Protein AF-0000000069986793 (afdb_homodimer)

Foldseek 3Di:
DDPPPPPPPPPPPPPPPPPPPPFDDDDDPLPDQLPDALVRLCCLQQPDDPPFDWLQDDDPQADPVLVVVVVVVVVCVVPVVKDKGTDGFDCCVRQPQWDDPGPDDDPPDPDSDGDPQPPDPDPQAAWRKIKIARQVQLKIKMKTAGHVNQDDPVQFGDPVSVQVVVVVNCQVSVCSNRAFHAWDDKDKDFDATHGHRAIKMKIKGFPDDDSQKTKMKIWIAHPVRPGTGMIMITITGHDDIHRPPPPD/DPPPPPPPPPPPPPPPPPPPPPFDDDDDPLPDQLPDALVRLCCLQQPDDPPFDWLQDDDPLADPVLVVVVVVVVVCVVPVVKDKGTDGFDCCVRQPQWDDPGPDDDPPDPDSDGDPQPPDPDPQAAWRKIKMARQVQLKIKMKTAGHVNQDDPVQFGDPVSVQVVVVVNCQVSVCSNRAFHAWDDKDKDFDATHGHRAIKMKIKGFPDDDSQKTKMKIWIAHPVRPGTGMIMITMTGHDDIHRPPPPD

Sequence (496 aa):
MLRRGFQMAVIHGHHGTLPGATHLLPRFNPASAFGSSTESLVSRFCQEMTKTKNYALPNASWGPDMLSLYHEFLEKTKTDGWVRVPSFRSNRDHIQGFKLPLELSANSDKSDWRLFTRCIEREGQGYEYVIFFQPSEKKSVCLFQPGPCLEGVPGFAHGGSLAALIDETFSKTAYLSGEGLLTLNFNIRFKNLIPLGSLAVLNVNVEKIEDQKMYLSCVTQSRDQQTVYAKASGTFLQMQLEEESSQQMLRRGFQMAVIHGHHGTLPGATHLLPRFNPASAFGSSTESLVSRFCQEMTKTKNYALPNASWGPDMLSLYHEFLEKTKTDGWVRVPSFRSNRDHIQGFKLPLELSANSDKSDWRLFTRCIEREGQGYEYVIFFQPSEKKSVCLFQPGPCLEGVPGFAHGGSLAALIDETFSKTAYLSGEGLLTLNFNIRFKNLIPLGSLAVLNVNVEKIEDQKMYLSCVTQSRDQQTVYAKASGTFLQMQLEEESSQQ

Nearest PDB structures (foldseek):
  4ae7-assembly1_A-2  TM=9.619E-01  e=6.981E-29  Homo sapiens
  4ae8-assembly1_A  TM=9.786E-01  e=4.372E-20  Homo sapiens
  4ae8-assembly2_D  TM=9.781E-01  e=1.858E-19  Homo sapiens
  4gah-assembly1_A  TM=9.676E-01  e=2.086E-19  Homo sapiens
  4ae8-assembly1_B  TM=9.595E-01  e=4.690E-19  Homo sapiens

Solvent-accessible surface area (backbone atoms only — not comparable to full-atom values): 27545 Å² total; per-residue (Å²): 137,84,80,78,79,79,79,78,78,79,75,78,74,77,72,76,72,72,77,76,75,76,68,67,69,78,81,82,71,80,79,68,69,80,76,67,50,40,67,57,40,45,56,62,60,52,48,85,61,89,89,55,71,62,61,44,54,92,59,92,61,59,45,71,69,50,49,51,52,50,52,54,51,54,51,30,39,76,74,67,62,30,38,73,46,71,34,53,52,30,56,60,74,66,39,66,70,44,34,68,83,52,91,65,76,45,85,74,59,99,60,82,56,15,18,43,76,48,47,60,76,58,82,54,35,26,71,42,47,38,40,35,37,32,70,92,73,36,31,34,41,32,46,36,33,40,13,42,27,28,20,36,57,82,46,19,43,20,68,28,56,54,52,22,49,50,49,53,52,48,44,54,49,34,30,37,57,51,30,19,73,41,71,40,34,41,37,38,37,50,57,35,82,48,52,50,65,38,58,38,34,37,42,34,38,60,76,46,75,56,94,57,29,37,35,36,38,33,45,29,21,34,84,84,62,80,43,59,31,30,41,34,37,35,34,22,37,47,54,69,72,33,73,55,74,75,80,125,138,82,80,78,79,79,77,78,77,76,77,78,75,76,74,76,74,73,76,76,76,75,66,67,67,79,79,83,68,82,79,68,68,82,79,67,50,38,67,57,38,45,56,62,58,53,48,86,59,89,88,54,72,61,60,45,54,91,58,91,62,60,44,70,70,48,50,51,54,48,52,54,50,54,51,31,40,76,75,67,63,30,38,75,46,73,35,53,53,30,54,60,72,66,40,65,68,45,35,68,83,51,93,67,76,44,83,74,58,98,62,81,56,16,19,43,76,49,46,60,76,59,82,55,34,24,71,42,50,37,39,35,37,30,69,93,73,36,31,33,42,32,44,35,33,39,13,43,28,27,20,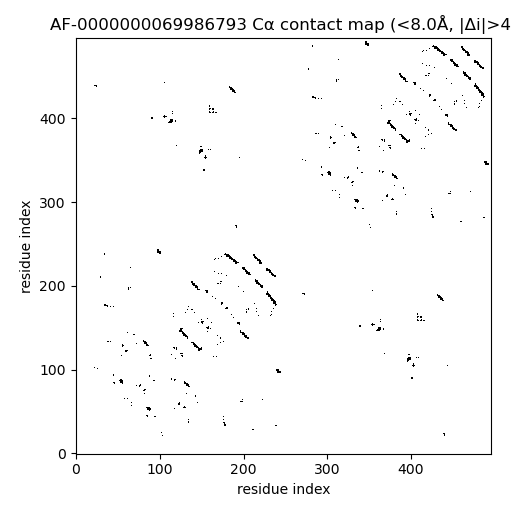35,56,81,47,19,41,19,68,28,55,53,51,22,49,51,47,52,51,48,42,55,49,34,31,38,57,52,29,19,72,41,71,40,35,40,38,39,37,50,59,35,84,47,53,51,65,40,58,38,34,36,41,33,38,59,76,45,75,56,95,56,30,36,34,35,38,34,45,28,20,35,84,86,62,81,44,60,31,32,41,35,37,36,33,23,35,48,54,71,72,33,72,54,76,75,81,124

Organism: Capra hircus (NCBI:txid9925)

Radius of gyration: 25.4 Å; Cα contacts (8 Å, |Δi|>4): 996; chains: 2; bounding box: 124×68×62 Å

Secondary structure (DSSP, 8-state):
-----------------------------TT------HHHHHHHHT---TTS--TTS--TT--HHHHHHHHHHHHHHHHS--EEEP--S-GGGTTTTEE-S-S------S----BGGG---STTTSEEEEEEEETTTTEEEEEEEE-GGGBSSTTBB-HHHHHHHHHHHHHHHHHHHH-EEEEEEEEEEE-SPPBTTS-EEEEEEEEEEETTEEEEEEEEEETTS--EEEEEEEEEEE-PPEE-----/-----------------------------TT------HHHHHHHHT---TTS--TTS--TT--HHHHHHHHHHHHHHHHS--EEEP--S-GGGTTTTEE-S-S------S----BGGG---STTTSEEEEEEEETTTTEEEEEEEE-GGGBSSTTBB-HHHHHHHHHHHHHHHHHHHH-EEEEEEEEEEE-SPPBTTS-EEEEEEEEEEETTEEEEEEEEEETTS--EEEEEEEEEEE-PPEE-----

InterPro domains:
  IPR006683 Thioesterase domain [PF03061] (155-225)
  IPR029069 HotDog domain superfamily [SSF54637] (40-237)

Structure (mmCIF, N/CA/C/O backbone):
data_AF-0000000069986793-model_v1
#
loop_
_entity.id
_entity.type
_entity.pdbx_description
1 polymer 'Thioesterase superfamily member 5'
#
loop_
_atom_site.group_PDB
_atom_site.id
_atom_site.type_symbol
_atom_site.label_atom_id
_atom_site.label_alt_id
_atom_site.label_comp_id
_atom_site.label_asym_id
_atom_site.label_entity_id
_atom_site.label_seq_id
_atom_site.pdbx_PDB_ins_code
_atom_site.Cartn_x
_atom_site.Cartn_y
_atom_site.Cartn_z
_atom_site.occupancy
_atom_site.B_iso_or_equiv
_atom_site.auth_seq_id
_atom_site.auth_comp_id
_atom_site.auth_asym_id
_atom_site.auth_atom_id
_atom_site.pdbx_PDB_model_num
ATOM 1 N N . MET A 1 1 ? 63.219 -15.141 -37.219 1 24.5 1 MET A N 1
ATOM 2 C CA . MET A 1 1 ? 62.25 -15.867 -36.406 1 24.5 1 MET A CA 1
ATOM 3 C C . MET A 1 1 ? 61.938 -15.109 -35.125 1 24.5 1 MET A C 1
ATOM 5 O O . MET A 1 1 ? 62.375 -15.508 -34.031 1 24.5 1 MET A O 1
ATOM 9 N N . LEU A 1 2 ? 61.938 -13.742 -35.125 1 25.98 2 LEU A N 1
ATOM 10 C CA . LEU A 1 2 ? 61.938 -12.766 -34.031 1 25.98 2 LEU A CA 1
ATOM 11 C C . LEU A 1 2 ? 60.625 -12.797 -33.281 1 25.98 2 LEU A C 1
ATOM 13 O O . LEU A 1 2 ? 59.562 -12.648 -33.875 1 25.98 2 LEU A O 1
ATOM 17 N N . ARG A 1 3 ? 60.594 -13.477 -32.125 1 26.55 3 ARG A N 1
ATOM 18 C CA . ARG A 1 3 ? 59.594 -13.82 -31.109 1 26.55 3 ARG A CA 1
ATOM 19 C C . ARG A 1 3 ? 59.031 -12.562 -30.438 1 26.55 3 ARG A C 1
ATOM 21 O O . ARG A 1 3 ? 59.75 -11.875 -29.719 1 26.55 3 ARG A O 1
ATOM 28 N N . ARG A 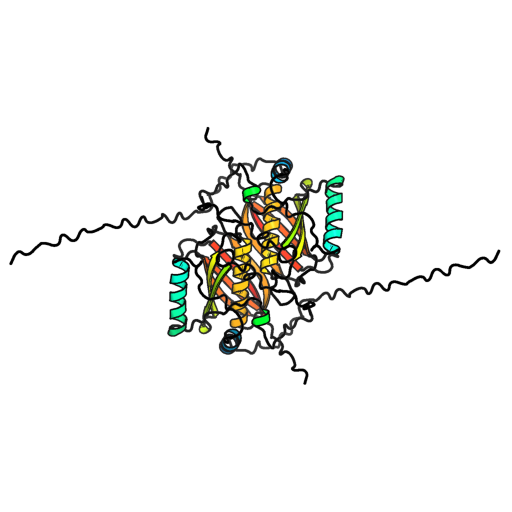1 4 ? 58.281 -11.648 -31.141 1 26.56 4 ARG A N 1
ATOM 29 C CA . ARG A 1 4 ? 57.719 -10.422 -30.578 1 26.56 4 ARG A CA 1
ATOM 30 C C . ARG A 1 4 ? 56.875 -10.727 -29.344 1 26.56 4 ARG A C 1
ATOM 32 O O . ARG A 1 4 ? 56 -11.602 -29.375 1 26.56 4 ARG A O 1
ATOM 39 N N . GLY A 1 5 ? 57.375 -10.602 -28.125 1 25.7 5 GLY A N 1
ATOM 40 C CA . GLY A 1 5 ? 56.906 -10.742 -26.766 1 25.7 5 GLY A CA 1
ATOM 41 C C . GLY A 1 5 ? 55.688 -9.883 -26.469 1 25.7 5 GLY A C 1
ATOM 42 O O . GLY A 1 5 ? 55.75 -8.656 -26.609 1 25.7 5 GLY A O 1
ATOM 43 N N . PHE A 1 6 ? 54.469 -10.266 -26.891 1 27.17 6 PHE A N 1
ATOM 44 C CA . PHE A 1 6 ? 53.219 -9.562 -26.656 1 27.17 6 PHE A CA 1
ATOM 45 C C . PHE A 1 6 ? 52.969 -9.352 -25.156 1 27.17 6 PHE A C 1
ATOM 47 O O . PHE A 1 6 ? 52.969 -10.305 -24.391 1 27.17 6 PHE A O 1
ATOM 54 N N . GLN A 1 7 ? 53.469 -8.227 -24.578 1 25.64 7 GLN A N 1
ATOM 55 C CA . GLN A 1 7 ? 53.281 -7.801 -23.203 1 25.64 7 GLN A CA 1
ATOM 56 C C . GLN A 1 7 ? 51.812 -7.625 -22.875 1 25.64 7 GLN A C 1
ATOM 58 O O . GLN A 1 7 ? 51.094 -6.918 -23.594 1 25.64 7 GLN A O 1
ATOM 63 N N . MET A 1 8 ? 51.188 -8.672 -22.312 1 24.55 8 MET A N 1
ATOM 64 C CA . MET A 1 8 ? 49.812 -8.727 -21.812 1 24.55 8 MET A CA 1
ATOM 65 C C . MET A 1 8 ? 49.562 -7.684 -20.734 1 24.55 8 MET A C 1
ATOM 67 O O . MET A 1 8 ? 50.281 -7.672 -19.719 1 24.55 8 MET A O 1
ATOM 71 N N . ALA A 1 9 ? 49.281 -6.395 -21.031 1 24.47 9 ALA A N 1
ATOM 72 C CA . ALA A 1 9 ? 48.906 -5.379 -20.047 1 24.47 9 ALA A CA 1
ATOM 73 C C . ALA A 1 9 ? 47.75 -5.852 -19.203 1 24.47 9 ALA A C 1
ATOM 75 O O . ALA A 1 9 ? 46.688 -6.246 -19.719 1 24.47 9 ALA A O 1
ATOM 76 N N . VAL A 1 10 ? 48 -6.348 -18 1 26.44 10 VAL A N 1
ATOM 77 C CA . VAL A 1 10 ? 47.094 -6.727 -16.922 1 26.44 10 VAL A CA 1
ATOM 78 C C . VAL A 1 10 ? 46.25 -5.523 -16.516 1 26.44 10 VAL A C 1
ATOM 80 O O . VAL A 1 10 ? 46.781 -4.512 -16.047 1 26.44 10 VAL A O 1
ATOM 83 N N . ILE A 1 11 ? 45.281 -5.086 -17.344 1 26.23 11 ILE A N 1
ATOM 84 C CA . ILE A 1 11 ? 44.375 -4.027 -16.906 1 26.23 11 ILE A CA 1
ATOM 85 C C . ILE A 1 11 ? 43.719 -4.441 -15.586 1 26.23 11 ILE A C 1
ATOM 87 O O . ILE A 1 11 ? 43.062 -5.473 -15.523 1 26.23 11 ILE A O 1
ATOM 91 N N . HIS A 1 12 ? 44.312 -4.148 -14.43 1 26.84 12 HIS A N 1
ATOM 92 C CA . HIS A 1 12 ? 43.719 -4.258 -13.102 1 26.84 12 HIS A CA 1
ATOM 93 C C . HIS A 1 12 ? 42.406 -3.475 -13.023 1 26.84 12 HIS A C 1
ATOM 95 O O . HIS A 1 12 ? 42.406 -2.25 -13.172 1 26.84 12 HIS A O 1
ATOM 101 N N . GLY A 1 13 ? 41.344 -3.906 -13.672 1 25.22 13 GLY A N 1
ATOM 102 C CA . GLY A 1 13 ? 40.062 -3.26 -13.445 1 25.22 13 GLY A CA 1
ATOM 103 C C . GLY A 1 13 ? 39.688 -3.189 -11.977 1 25.22 13 GLY A C 1
ATOM 104 O O . GLY A 1 13 ? 39.625 -4.215 -11.289 1 25.22 13 GLY A O 1
ATOM 105 N N . HIS A 1 14 ? 40.094 -2.119 -11.25 1 27.78 14 HIS A N 1
ATOM 106 C CA . HIS A 1 14 ? 39.625 -1.83 -9.898 1 27.78 14 HIS A CA 1
ATOM 107 C C . HIS A 1 14 ? 38.125 -1.848 -9.82 1 27.78 14 HIS A C 1
ATOM 109 O O . HIS A 1 14 ? 37.438 -1.103 -10.539 1 27.78 14 HIS A O 1
ATOM 115 N N . HIS A 1 15 ? 37.5 -2.99 -9.781 1 28.89 15 HIS A N 1
ATOM 116 C CA . HIS A 1 15 ? 36.094 -3.043 -9.391 1 28.89 15 HIS A CA 1
ATOM 117 C C . HIS A 1 15 ? 35.844 -2.318 -8.07 1 28.89 15 HIS A C 1
ATOM 119 O O . HIS A 1 15 ? 36.406 -2.689 -7.043 1 28.89 15 HIS A O 1
ATOM 125 N N . GLY A 1 16 ? 35.781 -0.993 -8.062 1 29.11 16 GLY A N 1
ATOM 126 C CA . GLY A 1 16 ? 35.344 -0.32 -6.863 1 29.11 16 GLY A CA 1
ATOM 127 C C . GLY A 1 16 ? 34.062 -0.936 -6.281 1 29.11 16 GLY A C 1
ATOM 128 O O . GLY A 1 16 ? 33.094 -1.128 -6.992 1 29.11 16 GLY A O 1
ATOM 129 N N . THR A 1 17 ? 34.219 -1.836 -5.383 1 32.16 17 THR A N 1
ATOM 130 C CA . THR A 1 17 ? 33.156 -2.342 -4.523 1 32.16 17 THR A CA 1
ATOM 131 C C . THR A 1 17 ? 32.312 -1.191 -3.955 1 32.16 17 THR A C 1
ATOM 133 O O . THR A 1 17 ? 32.875 -0.257 -3.367 1 32.16 17 THR A O 1
ATOM 136 N N . LEU A 1 18 ? 31.328 -0.777 -4.609 1 32.31 18 LEU A N 1
ATOM 137 C CA . LEU A 1 18 ? 30.422 0.136 -3.924 1 32.31 18 LEU A CA 1
ATOM 138 C C . LEU A 1 18 ? 30.125 -0.359 -2.514 1 32.31 18 LEU A C 1
ATOM 140 O O . LEU A 1 18 ? 29.766 -1.524 -2.324 1 32.31 18 LEU A O 1
ATOM 144 N N . PRO A 1 19 ? 30.734 0.212 -1.509 1 34.38 19 PRO A N 1
ATOM 145 C CA . PRO A 1 19 ? 30.391 -0.166 -0.137 1 34.38 19 PRO A CA 1
ATOM 146 C C . PRO A 1 19 ? 28.875 -0.258 0.086 1 34.38 19 PRO A C 1
ATOM 148 O O . PRO A 1 19 ? 28.141 0.626 -0.342 1 34.38 19 PRO A O 1
ATOM 151 N N . GLY A 1 20 ? 28.375 -1.395 -0.086 1 35.81 20 GLY A N 1
ATOM 152 C CA . GLY A 1 20 ? 27.016 -1.624 0.347 1 35.81 20 GLY A CA 1
ATOM 153 C C . GLY A 1 20 ? 26.719 -1.048 1.72 1 35.81 20 GLY A C 1
ATOM 154 O O . GLY A 1 20 ? 27.109 -1.627 2.738 1 35.81 20 GLY A O 1
ATOM 155 N N . ALA A 1 21 ? 26.75 0.218 1.885 1 34.72 21 ALA A N 1
ATOM 156 C CA . ALA A 1 21 ? 26.422 0.804 3.182 1 34.72 21 ALA A CA 1
ATOM 157 C C . 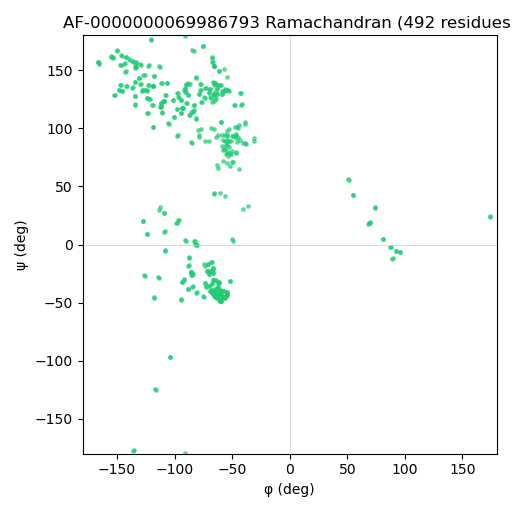ALA A 1 21 ? 25.109 0.233 3.723 1 34.72 21 ALA A C 1
ATOM 159 O O . ALA A 1 21 ? 24.047 0.42 3.125 1 34.72 21 ALA A O 1
ATOM 160 N N . THR A 1 22 ? 25.25 -0.786 4.516 1 41.03 22 THR A N 1
ATOM 161 C CA . THR A 1 22 ? 24.141 -1.249 5.344 1 41.03 22 THR A CA 1
ATOM 162 C C . THR A 1 22 ? 23.625 -0.126 6.242 1 41.03 22 THR A C 1
ATOM 164 O O . THR A 1 22 ? 24.344 0.343 7.125 1 41.03 22 THR A O 1
ATOM 167 N N . HIS A 1 23 ? 22.875 0.667 5.84 1 41 23 HIS A N 1
ATOM 168 C CA . HIS A 1 23 ? 22.359 1.729 6.695 1 41 23 HIS A CA 1
ATOM 169 C C . HIS A 1 23 ? 21.406 1.177 7.746 1 41 23 HIS A C 1
ATOM 171 O O . HIS A 1 23 ? 20.328 0.692 7.406 1 41 23 HIS A O 1
ATOM 177 N N . LEU A 1 24 ? 22.031 0.805 8.867 1 46 24 LEU A N 1
ATOM 178 C CA . LEU A 1 24 ? 21.219 0.476 10.031 1 46 24 LEU A CA 1
ATOM 179 C C . LEU A 1 24 ? 20.438 1.696 10.508 1 46 24 LEU A C 1
ATOM 181 O O . LEU A 1 24 ? 20.891 2.83 10.352 1 46 24 LEU A O 1
ATOM 185 N N . LEU A 1 25 ? 19.219 1.519 10.789 1 49.44 25 LEU A N 1
ATOM 186 C CA . LEU A 1 25 ? 18.453 2.545 11.508 1 49.44 25 LEU A CA 1
ATOM 187 C C . LEU A 1 25 ? 19.297 3.146 12.633 1 49.44 25 LEU A C 1
ATOM 189 O O . LEU A 1 25 ? 20.062 2.439 13.289 1 49.44 25 LEU A O 1
ATOM 193 N N . PRO A 1 26 ? 19.547 4.395 12.656 1 43.22 26 PRO A N 1
ATOM 194 C CA . PRO A 1 26 ? 20.359 5.047 13.68 1 43.22 26 PRO A CA 1
ATOM 195 C C . PRO A 1 26 ? 20.047 4.551 15.086 1 43.22 26 PRO A C 1
ATOM 197 O O . PRO A 1 26 ? 18.906 4.16 15.375 1 43.22 26 PRO A O 1
ATOM 200 N N . ARG A 1 27 ? 21.094 4.176 15.852 1 40.03 27 ARG A N 1
ATOM 201 C CA . ARG A 1 27 ? 21.016 3.887 17.281 1 40.03 27 ARG A CA 1
ATOM 202 C C . ARG A 1 27 ? 20.438 5.074 18.047 1 40.03 27 ARG A C 1
ATOM 204 O O . ARG A 1 27 ? 20.75 6.227 17.75 1 40.03 27 ARG A O 1
ATOM 211 N N . PHE A 1 28 ? 19.406 4.789 18.969 1 43.69 28 PHE A N 1
ATOM 212 C CA . PHE A 1 28 ? 18.578 5.625 19.828 1 43.69 28 PHE A CA 1
ATOM 213 C C . PHE A 1 28 ? 19.438 6.488 20.75 1 43.69 28 PHE A C 1
ATOM 215 O O . PHE A 1 28 ? 20.266 5.973 21.484 1 43.69 28 PHE A O 1
ATOM 222 N N . ASN A 1 29 ? 19.703 7.656 20.344 1 39.28 29 ASN A N 1
ATOM 223 C CA . ASN A 1 29 ? 20.109 8.508 21.453 1 39.28 29 ASN A CA 1
ATOM 224 C C . ASN A 1 29 ? 18.922 8.953 22.281 1 39.28 29 ASN A C 1
ATOM 226 O O . ASN A 1 29 ? 18.062 9.711 21.812 1 39.28 29 ASN A O 1
ATOM 230 N N . PRO A 1 30 ? 18.578 8.414 23.375 1 37.81 30 PRO A N 1
ATOM 231 C CA . PRO A 1 30 ? 17.422 8.695 24.203 1 37.81 30 PRO A CA 1
ATOM 232 C C . PRO A 1 30 ? 17.266 10.172 24.547 1 37.81 30 PRO A C 1
ATOM 234 O O . PRO A 1 30 ? 16.188 10.617 24.938 1 37.81 30 PRO A O 1
ATOM 237 N N . ALA A 1 31 ? 18.281 10.922 24.672 1 38.31 31 ALA A N 1
ATOM 238 C CA . ALA A 1 31 ? 18.188 12.18 25.422 1 38.31 31 ALA A CA 1
ATOM 239 C C . ALA A 1 31 ? 17.422 13.234 24.609 1 38.31 31 ALA A C 1
ATOM 241 O O . ALA A 1 31 ? 17.266 14.367 25.062 1 38.31 31 ALA A O 1
ATOM 242 N N . SER A 1 32 ? 17.203 13.188 23.281 1 43.41 32 SER A N 1
ATOM 243 C CA . SER A 1 32 ? 16.766 14.414 22.641 1 43.41 32 SER A CA 1
ATOM 244 C C . SER A 1 32 ? 15.25 14.586 22.75 1 43.41 32 SER A C 1
ATOM 246 O O . SER A 1 32 ? 14.492 13.727 22.297 1 43.41 32 SER A O 1
ATOM 248 N N . ALA A 1 33 ? 14.742 15.141 23.734 1 46.28 33 ALA A N 1
ATOM 249 C CA . ALA A 1 33 ? 13.383 15.672 23.859 1 46.28 33 ALA A CA 1
ATOM 250 C C . ALA A 1 33 ? 12.867 16.172 22.5 1 46.28 33 ALA A C 1
ATOM 252 O O . ALA A 1 33 ? 13.469 17.047 21.891 1 46.28 33 ALA A O 1
ATOM 253 N N . PHE A 1 34 ? 12.203 15.297 21.766 1 59.25 34 PHE A N 1
ATOM 254 C CA . PHE A 1 34 ? 11.602 15.844 20.547 1 59.25 34 PHE A CA 1
ATOM 255 C C . PHE A 1 34 ? 10.898 17.156 20.844 1 59.25 34 PHE A C 1
ATOM 257 O O . PHE A 1 34 ? 10.062 17.234 21.75 1 59.25 34 PHE A O 1
ATOM 264 N N . GLY A 1 35 ? 11.555 18.312 20.5 1 65.06 35 GLY A N 1
ATOM 265 C CA . GLY A 1 35 ? 11.477 19.656 21.062 1 65.06 35 GLY A CA 1
ATOM 266 C C . GLY A 1 35 ? 10.383 20.5 20.422 1 65.06 35 GLY A C 1
ATOM 267 O O . GLY A 1 35 ? 9.883 21.438 21.047 1 65.06 35 GLY A O 1
ATOM 268 N N . SER A 1 36 ? 9.812 20.141 19.141 1 78.31 36 SER A N 1
ATOM 269 C CA . SER A 1 36 ? 8.898 21.125 18.578 1 78.31 36 SER A CA 1
ATOM 270 C C . SER A 1 36 ? 7.469 20.891 19.062 1 78.31 36 SER A C 1
ATOM 272 O O . SER A 1 36 ? 7.043 19.75 19.219 1 78.31 36 SER A O 1
ATOM 274 N N . SER A 1 37 ? 6.824 21.922 19.375 1 89.06 37 SER A N 1
ATOM 275 C CA . SER A 1 37 ? 5.414 21.828 19.719 1 89.06 37 SER A CA 1
ATOM 276 C C . SER A 1 37 ? 4.57 21.422 18.516 1 89.06 37 SER A C 1
ATOM 278 O O . SER A 1 37 ? 4.98 21.625 17.375 1 89.06 37 SER A O 1
ATOM 280 N N . THR A 1 38 ? 3.438 20.875 18.75 1 92.5 38 THR A N 1
ATOM 281 C CA . THR A 1 38 ? 2.5 20.516 17.688 1 92.5 38 THR A CA 1
ATOM 282 C C . THR A 1 38 ? 2.143 21.75 16.859 1 92.5 38 THR A C 1
ATOM 284 O O . THR A 1 38 ? 2.08 21.672 15.625 1 92.5 38 THR A O 1
ATOM 287 N N . GLU A 1 39 ? 1.953 22.875 17.484 1 91.31 39 GLU A N 1
ATOM 288 C CA . GLU A 1 39 ? 1.609 24.125 16.797 1 91.31 39 GLU A CA 1
ATOM 289 C C . GLU A 1 39 ? 2.73 24.562 15.852 1 91.31 39 GLU A C 1
ATOM 291 O O . GLU A 1 39 ? 2.469 25.016 14.742 1 91.31 39 GLU A O 1
ATOM 296 N N . SER A 1 40 ? 3.889 24.422 16.281 1 90.31 40 SER A N 1
ATOM 297 C CA . SER A 1 40 ? 5.031 24.797 15.453 1 90.31 40 SER A CA 1
ATOM 298 C C . SER A 1 40 ? 5.164 23.891 14.242 1 90.31 40 SER A C 1
ATOM 300 O O . SER A 1 40 ? 5.465 24.344 13.133 1 90.31 40 SER A O 1
ATOM 302 N N . LEU A 1 41 ? 4.91 22.656 14.477 1 90.81 41 LEU A N 1
ATOM 303 C CA . LEU A 1 41 ? 4.988 21.688 13.383 1 90.81 41 LEU A CA 1
ATOM 304 C C . LEU A 1 41 ? 3.908 21.953 12.344 1 90.81 41 LEU A C 1
ATOM 306 O O . LEU A 1 41 ? 4.176 21.906 11.141 1 90.81 41 LEU A O 1
ATOM 310 N N . VAL A 1 42 ? 2.734 22.234 12.82 1 93.12 42 VAL A N 1
ATOM 311 C CA . VAL A 1 42 ? 1.617 22.531 11.93 1 93.12 42 VAL A CA 1
ATOM 312 C C . VAL A 1 42 ? 1.918 23.781 11.117 1 93.12 42 VAL A C 1
ATOM 314 O O . VAL A 1 42 ? 1.707 23.812 9.898 1 93.12 42 VAL A O 1
ATOM 317 N N . SER A 1 43 ? 2.434 24.797 11.75 1 90.12 43 SER A N 1
ATOM 318 C CA . SER A 1 43 ? 2.756 26.062 11.086 1 90.12 43 SER A CA 1
ATOM 319 C C . SER A 1 43 ? 3.799 25.859 9.992 1 90.12 43 SER A C 1
ATOM 321 O O . SER A 1 43 ? 3.672 26.391 8.891 1 90.12 43 SER A O 1
ATOM 323 N N . ARG A 1 44 ? 4.699 25.047 10.25 1 85.88 44 ARG A N 1
ATOM 324 C CA . ARG A 1 44 ? 5.773 24.797 9.297 1 85.88 44 ARG A CA 1
ATOM 325 C C . ARG A 1 44 ? 5.281 23.938 8.133 1 85.88 44 ARG A C 1
ATOM 327 O O . ARG A 1 44 ? 5.562 24.234 6.969 1 85.88 44 ARG A O 1
ATOM 334 N N . PHE A 1 45 ? 4.574 22.953 8.477 1 89.31 45 PHE A N 1
ATOM 335 C CA . PHE A 1 45 ? 4.156 21.969 7.488 1 89.31 45 PHE A CA 1
ATOM 336 C C . PHE A 1 45 ? 3.074 22.531 6.574 1 89.31 45 PHE A C 1
ATOM 338 O O . PHE A 1 45 ? 3.01 22.188 5.395 1 89.31 45 PHE A O 1
ATOM 345 N N . CYS A 1 46 ? 2.215 23.328 7.086 1 86.81 46 CYS A N 1
ATOM 346 C CA . CYS A 1 46 ? 1.042 23.781 6.348 1 86.81 46 CYS A CA 1
ATOM 347 C C . CYS A 1 46 ? 1.267 25.172 5.762 1 86.81 46 CYS A C 1
ATOM 349 O O . CYS A 1 46 ? 0.312 25.844 5.371 1 86.81 46 CYS A O 1
ATOM 351 N N . GLN A 1 47 ? 2.518 25.469 5.703 1 78.12 47 GLN A N 1
ATOM 352 C CA . GLN A 1 47 ? 2.834 26.75 5.078 1 78.12 47 GLN A CA 1
ATOM 353 C C . GLN A 1 47 ? 2.459 26.75 3.6 1 78.12 47 GLN A C 1
ATOM 355 O O . GLN A 1 47 ? 2.627 25.734 2.914 1 78.12 47 GLN A O 1
ATOM 360 N N . GLU A 1 48 ? 1.79 27.719 3.17 1 66.94 48 GLU A N 1
ATOM 361 C CA . GLU A 1 48 ? 1.34 27.859 1.787 1 66.94 48 GLU A CA 1
ATOM 362 C C . GLU A 1 48 ? 2.521 27.891 0.822 1 66.94 48 GLU A C 1
ATOM 364 O O . GLU A 1 48 ? 3.492 28.609 1.041 1 66.94 48 GLU A O 1
ATOM 369 N N . MET A 1 49 ? 2.643 26.781 0.161 1 64.88 49 MET A N 1
ATOM 370 C CA . MET A 1 49 ? 3.645 26.797 -0.902 1 64.88 49 MET A CA 1
ATOM 371 C C . MET A 1 49 ? 3.039 27.312 -2.205 1 64.88 49 MET A C 1
ATOM 373 O O . MET A 1 49 ? 2.031 26.781 -2.678 1 64.88 49 MET A O 1
ATOM 377 N N . THR A 1 50 ? 3.408 28.469 -2.695 1 61.5 50 THR A N 1
ATOM 378 C CA . THR A 1 50 ? 2.818 29.188 -3.826 1 61.5 50 THR A CA 1
ATOM 379 C C . THR A 1 50 ? 3.168 28.484 -5.141 1 61.5 50 THR A C 1
ATOM 381 O O . THR A 1 50 ? 2.443 28.625 -6.129 1 61.5 50 THR A O 1
ATOM 384 N N . LYS A 1 51 ? 4.215 27.703 -5.211 1 70.25 51 LYS A N 1
ATOM 385 C CA . LYS A 1 51 ? 4.699 27.297 -6.531 1 70.25 51 LYS A CA 1
ATOM 386 C C . LYS A 1 51 ? 4.422 25.828 -6.793 1 70.25 51 LYS A C 1
ATOM 388 O O . LYS A 1 51 ? 4.84 25.281 -7.816 1 70.25 51 LYS A O 1
ATOM 393 N N . THR A 1 52 ? 3.611 25.172 -5.949 1 82.69 52 THR A N 1
ATOM 394 C CA . THR A 1 52 ? 3.393 23.75 -6.141 1 82.69 52 THR A CA 1
ATOM 395 C C . THR A 1 52 ? 1.908 23.406 -6.027 1 82.69 52 THR A C 1
ATOM 397 O O . THR A 1 52 ? 1.181 24.031 -5.25 1 82.69 52 THR A O 1
ATOM 400 N N . LYS A 1 53 ? 1.514 22.531 -6.895 1 88.56 53 LYS A N 1
ATOM 401 C CA . LYS A 1 53 ? 0.121 22.094 -6.863 1 88.56 53 LYS A CA 1
ATOM 402 C C . LYS A 1 53 ? -0.201 21.375 -5.555 1 88.56 53 LYS A C 1
ATOM 404 O O . LYS A 1 53 ? 0.557 20.516 -5.113 1 88.56 53 LYS A O 1
ATOM 409 N N . ASN A 1 54 ? -1.27 21.812 -4.957 1 93.12 54 ASN A N 1
ATOM 410 C CA . ASN A 1 54 ? -1.791 21.156 -3.771 1 93.12 54 ASN A CA 1
ATOM 411 C C . ASN A 1 54 ? -2.84 20.109 -4.133 1 93.12 54 ASN A C 1
ATOM 413 O O . ASN A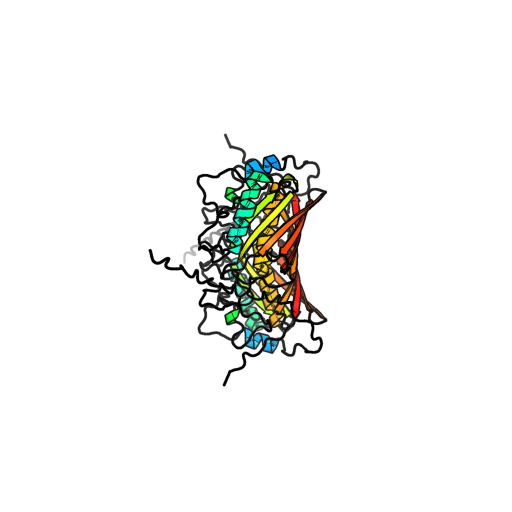 1 54 ? -3.92 20.438 -4.621 1 93.12 54 ASN A O 1
ATOM 417 N N . TYR A 1 55 ? -2.607 18.844 -3.83 1 94.44 55 TYR A N 1
ATOM 418 C CA . TYR A 1 55 ? -3.469 17.734 -4.23 1 94.44 55 TYR A CA 1
ATOM 419 C C . TYR A 1 55 ? -4.535 17.469 -3.178 1 94.44 55 TYR A C 1
ATOM 421 O O . TYR A 1 55 ? -5.367 16.562 -3.342 1 94.44 55 TYR A O 1
ATOM 429 N N . ALA A 1 56 ? -4.574 18.266 -2.143 1 95.81 56 ALA A N 1
ATOM 430 C CA . ALA A 1 56 ? -5.531 18.078 -1.056 1 95.81 56 ALA A CA 1
ATOM 431 C C . ALA A 1 56 ? -6.762 18.953 -1.244 1 95.81 56 ALA A C 1
ATOM 433 O O . ALA A 1 56 ? -7.441 19.297 -0.274 1 95.81 56 ALA A O 1
ATOM 434 N N . LEU A 1 57 ? -6.996 19.375 -2.479 1 96.56 57 LEU A N 1
ATOM 435 C CA . LEU A 1 57 ? -8.148 20.203 -2.816 1 96.56 57 LEU A CA 1
ATOM 436 C C . LEU A 1 57 ? -9.117 19.438 -3.715 1 96.56 57 LEU A C 1
ATOM 438 O O . LEU A 1 57 ? -8.711 18.547 -4.469 1 96.56 57 LEU A O 1
ATOM 442 N N . PRO A 1 58 ? -10.375 19.844 -3.617 1 97.88 58 PRO A N 1
ATOM 443 C CA . PRO A 1 58 ? -11.367 19.156 -4.449 1 97.88 58 PRO A CA 1
ATOM 444 C C . PRO A 1 58 ? -11.094 19.312 -5.941 1 97.88 58 PRO A C 1
ATOM 446 O O . PRO A 1 58 ? -10.477 20.297 -6.359 1 97.88 58 PRO A O 1
ATOM 449 N N . ASN A 1 59 ? -11.461 18.359 -6.672 1 97.31 59 ASN A N 1
ATOM 450 C CA . ASN A 1 59 ? -11.477 18.391 -8.133 1 97.31 59 ASN A CA 1
ATOM 451 C C . ASN A 1 59 ? -12.766 17.797 -8.688 1 97.31 59 ASN A C 1
ATOM 453 O O . ASN A 1 59 ? -13.633 17.375 -7.93 1 97.31 59 ASN A O 1
ATOM 457 N N . ALA A 1 60 ? -12.938 17.688 -9.938 1 97.19 60 ALA A N 1
ATOM 458 C CA . ALA A 1 60 ? -14.203 17.344 -10.594 1 97.19 60 ALA A CA 1
ATOM 459 C C . ALA A 1 60 ? -14.555 15.883 -10.352 1 97.19 60 ALA A C 1
ATOM 461 O O . ALA A 1 60 ? -15.711 15.477 -10.516 1 97.19 60 ALA A O 1
ATOM 462 N N . SER A 1 61 ? -13.617 15.062 -9.938 1 97.19 61 SER A N 1
ATOM 463 C CA . SER A 1 61 ? -13.867 13.633 -9.789 1 97.19 61 SER A CA 1
ATOM 464 C C . SER A 1 61 ? -14.438 13.312 -8.406 1 97.19 61 SER A C 1
ATOM 466 O O . SER A 1 61 ? -14.93 12.203 -8.18 1 97.19 61 SER A O 1
ATOM 468 N N . TRP A 1 62 ? -14.422 14.227 -7.496 1 98.19 62 TRP A N 1
ATOM 469 C CA . TRP A 1 62 ? -14.93 13.953 -6.156 1 98.19 62 TRP A CA 1
ATOM 470 C C . TRP A 1 62 ? -16.453 13.789 -6.176 1 98.19 62 TRP A C 1
ATOM 472 O O . TRP A 1 62 ? -17.156 14.617 -6.75 1 98.19 62 TRP A O 1
ATOM 482 N N . GLY A 1 63 ? -16.875 12.742 -5.562 1 97.94 63 GLY A N 1
ATOM 483 C CA . GLY A 1 63 ? -18.312 12.508 -5.469 1 97.94 63 GLY A CA 1
ATOM 484 C C . GLY A 1 63 ? -19 13.406 -4.457 1 97.94 63 GLY A C 1
ATOM 485 O O . GLY A 1 63 ? -18.344 14.102 -3.682 1 97.94 63 GLY A O 1
ATOM 486 N N . PRO A 1 64 ? -20.312 13.359 -4.48 1 98 64 PRO A N 1
ATOM 487 C CA . PRO A 1 64 ? -21.062 14.25 -3.594 1 98 64 PRO A CA 1
ATOM 488 C C . PRO A 1 64 ? -20.781 13.984 -2.115 1 98 64 PRO A C 1
ATOM 490 O O . PRO A 1 64 ? -20.734 14.922 -1.315 1 98 64 PRO A O 1
ATOM 493 N N . ASP A 1 65 ? -20.625 12.727 -1.743 1 97.94 65 ASP A N 1
ATOM 494 C CA . ASP A 1 65 ? -20.359 12.391 -0.347 1 97.94 65 ASP A CA 1
ATOM 495 C C . ASP A 1 65 ? -19.016 12.961 0.116 1 97.94 65 ASP A C 1
ATOM 497 O O . ASP A 1 65 ? -18.922 13.516 1.211 1 97.94 65 ASP A O 1
ATOM 501 N N . MET A 1 66 ? -18.031 12.82 -0.682 1 98.38 66 MET A N 1
ATOM 502 C CA . MET A 1 66 ? -16.703 13.336 -0.342 1 98.38 66 MET A CA 1
ATOM 503 C C . MET A 1 66 ? -16.719 14.859 -0.263 1 98.38 66 MET A C 1
ATOM 505 O O . MET A 1 66 ? -16.188 15.438 0.689 1 98.38 66 MET A O 1
ATOM 509 N N . LEU A 1 67 ? -17.344 15.477 -1.216 1 98.69 67 LEU A N 1
ATOM 510 C CA . LEU A 1 67 ? -17.406 16.938 -1.248 1 98.69 67 LEU A CA 1
ATOM 511 C C . LEU A 1 67 ? -18.156 17.469 -0.032 1 98.69 67 LEU A C 1
ATOM 513 O O . LEU A 1 67 ? -17.719 18.453 0.581 1 98.69 67 LEU A O 1
ATOM 517 N N . SER A 1 68 ? -19.234 16.812 0.252 1 98.56 68 SER A N 1
ATOM 518 C CA . SER A 1 68 ? -20.016 17.25 1.398 1 98.56 68 SER A CA 1
ATOM 519 C C . SER A 1 68 ? -19.219 17.172 2.689 1 98.56 68 SER A C 1
ATOM 521 O O . SER A 1 68 ? -19.172 18.125 3.463 1 98.56 68 SER A O 1
ATOM 523 N N . LEU A 1 69 ? -18.594 16.062 2.92 1 98.62 69 LEU A N 1
ATOM 524 C CA . LEU A 1 69 ? -17.812 15.898 4.141 1 98.62 69 LEU A CA 1
ATOM 525 C C . LEU A 1 69 ? -16.594 16.812 4.137 1 98.62 69 LEU A C 1
ATOM 527 O O . LEU A 1 69 ? -16.203 17.344 5.184 1 98.62 69 LEU A O 1
ATOM 531 N N . TYR A 1 70 ? -16.016 17.062 2.951 1 98.75 70 TYR A N 1
ATOM 532 C CA . TYR A 1 70 ? -14.922 18.016 2.814 1 98.75 70 TYR A CA 1
ATOM 533 C C . TYR A 1 70 ? -15.336 19.391 3.312 1 98.75 70 TYR A C 1
ATOM 535 O O . TYR A 1 70 ? -14.617 20.031 4.086 1 98.75 70 TYR A O 1
ATOM 543 N N . HIS A 1 71 ? -16.469 19.812 2.951 1 98.62 71 HIS A N 1
ATOM 544 C CA . HIS A 1 71 ? -16.938 21.141 3.332 1 98.62 71 HIS A CA 1
ATOM 545 C C . HIS A 1 71 ? -17.25 21.203 4.824 1 98.62 71 HIS A C 1
ATOM 547 O O . HIS A 1 71 ? -17.031 22.234 5.461 1 98.62 71 HIS A O 1
ATOM 553 N N . GLU A 1 72 ? -17.75 20.109 5.312 1 98.5 72 GLU A N 1
ATOM 554 C CA . GLU A 1 72 ? -17.969 20.047 6.758 1 98.5 72 GLU A CA 1
ATOM 555 C C . GLU A 1 72 ? -16.656 20.25 7.52 1 98.5 72 GLU A C 1
ATOM 557 O O . GLU A 1 72 ? -16.609 21.031 8.469 1 98.5 72 GLU A O 1
ATOM 562 N N . PHE A 1 73 ? -15.633 19.594 7.102 1 98.5 73 PHE A N 1
ATOM 563 C CA . PHE A 1 73 ? -14.352 19.719 7.793 1 98.5 73 PHE A CA 1
ATOM 564 C C . PHE A 1 73 ? -13.711 21.062 7.508 1 98.5 73 PHE A C 1
ATOM 566 O O . PHE A 1 73 ? -13.016 21.625 8.367 1 98.5 73 PHE A O 1
ATOM 573 N N . LEU A 1 74 ? -13.938 21.547 6.32 1 98 74 LEU A N 1
ATOM 574 C CA . LEU A 1 74 ? -13.43 22.891 6.02 1 98 74 LEU A CA 1
ATOM 575 C C . LEU A 1 74 ? -14 23.922 6.984 1 98 74 LEU A C 1
ATOM 577 O O . LEU A 1 74 ? -13.281 24.797 7.453 1 98 74 LEU A O 1
ATOM 581 N N . GLU A 1 75 ? -15.258 23.766 7.297 1 98.31 75 GLU A N 1
ATOM 582 C CA . GLU A 1 75 ? -15.883 24.656 8.281 1 98.31 75 GLU A CA 1
ATOM 583 C C . GLU A 1 75 ? -15.234 24.484 9.656 1 98.31 75 GLU A C 1
ATOM 585 O O . GLU A 1 75 ? -15.047 25.453 10.383 1 98.31 75 GLU A O 1
ATOM 590 N N . LYS A 1 76 ? -14.891 23.297 9.969 1 98 76 LYS A N 1
ATOM 591 C CA . LYS A 1 76 ? -14.266 23 11.258 1 98 76 LYS A CA 1
ATOM 592 C C . LYS A 1 76 ? -12.875 23.641 11.352 1 98 76 LYS A C 1
ATOM 594 O O . LYS A 1 76 ? -12.352 23.828 12.453 1 98 76 LYS A O 1
ATOM 599 N N . THR A 1 77 ? -12.203 23.906 10.227 1 96.94 77 THR A N 1
ATOM 600 C CA . THR A 1 77 ? -10.922 24.609 10.25 1 96.94 77 THR A CA 1
ATOM 601 C C . THR A 1 77 ? -11.094 26.047 10.711 1 96.94 77 THR A C 1
ATOM 603 O O . THR A 1 77 ? -10.148 26.672 11.195 1 96.94 77 THR A O 1
ATOM 606 N N . LYS A 1 78 ? -12.289 26.578 10.594 1 96.25 78 LYS A N 1
ATOM 607 C CA . LYS A 1 78 ? -12.586 27.953 11.008 1 96.25 78 LYS A CA 1
ATOM 608 C C . LYS A 1 78 ? -13.078 28 12.445 1 96.25 78 LYS A C 1
ATOM 610 O O . LYS A 1 78 ? -12.781 28.938 13.18 1 96.25 78 LYS A O 1
ATOM 615 N N . THR A 1 79 ? -13.734 26.938 12.875 1 95.38 79 THR A N 1
ATOM 616 C CA . THR A 1 79 ? -14.484 27.031 14.117 1 95.38 79 THR A CA 1
ATOM 617 C C . THR A 1 79 ? -13.875 26.125 15.188 1 95.38 79 THR A C 1
ATOM 619 O O . THR A 1 79 ? -14 26.391 16.391 1 95.38 79 THR A O 1
ATOM 622 N N . ASP A 1 80 ? -13.234 25.047 14.766 1 95.38 80 ASP A N 1
ATOM 623 C CA . ASP A 1 80 ? -12.922 24 15.734 1 95.38 80 ASP A CA 1
ATOM 624 C C . ASP A 1 80 ? -11.422 23.703 15.758 1 95.38 80 ASP A C 1
ATOM 626 O O . ASP A 1 80 ? -10.984 22.703 16.328 1 95.38 80 ASP A O 1
ATOM 630 N N . GLY A 1 81 ? -10.617 24.516 15.086 1 95.56 81 GLY A N 1
ATOM 631 C CA . GLY A 1 81 ? -9.172 24.406 15.18 1 95.56 81 GLY A CA 1
ATOM 632 C C . GLY A 1 81 ? -8.594 23.312 14.297 1 95.56 81 GLY A C 1
ATOM 633 O O . GLY A 1 81 ? -7.406 23 14.383 1 95.56 81 GLY A O 1
ATOM 634 N N . TRP A 1 82 ? -9.398 22.656 13.484 1 97.75 82 TRP A N 1
ATOM 635 C CA . TRP A 1 82 ? -8.891 21.688 12.523 1 97.75 82 TRP A CA 1
ATOM 636 C C . TRP A 1 82 ? -8.031 22.375 11.461 1 97.75 82 TRP A C 1
ATOM 638 O O . TRP A 1 82 ? -8.18 23.562 11.211 1 97.75 82 TRP A O 1
ATOM 648 N N . VAL A 1 83 ? -7.113 21.578 10.914 1 97.62 83 VAL A N 1
ATOM 649 C CA . VAL A 1 83 ? -6.266 22.062 9.836 1 97.62 83 VAL A CA 1
ATOM 650 C C . VAL A 1 83 ? -6.316 21.094 8.656 1 97.62 83 VAL A C 1
ATOM 652 O O . VAL A 1 83 ? -6.285 19.875 8.852 1 97.62 83 VAL A O 1
ATOM 655 N N . ARG A 1 84 ? -6.508 21.609 7.469 1 97.62 84 ARG A N 1
ATOM 656 C CA . ARG A 1 84 ? -6.355 20.797 6.273 1 97.62 84 ARG A CA 1
ATOM 657 C C . ARG A 1 84 ? -4.883 20.562 5.945 1 97.62 84 ARG A C 1
ATOM 659 O O . ARG A 1 84 ? -4.133 21.531 5.734 1 97.62 84 ARG A O 1
ATOM 666 N N . VAL A 1 85 ? -4.473 19.344 5.855 1 96.94 85 VAL A N 1
ATOM 667 C CA . VAL A 1 85 ? -3.072 19.016 5.602 1 96.94 85 VAL A CA 1
ATOM 668 C C . VAL A 1 85 ? -2.791 19.078 4.102 1 96.94 85 VAL A C 1
ATOM 670 O O . VAL A 1 85 ? -3.412 18.359 3.318 1 96.94 85 VAL A O 1
ATOM 673 N N . PRO A 1 86 ? -1.876 19.938 3.711 1 95.31 86 PRO A N 1
ATOM 674 C CA . PRO A 1 86 ? -1.544 19.969 2.285 1 95.31 86 PRO A CA 1
ATOM 675 C C . PRO A 1 86 ? -0.884 18.672 1.807 1 95.31 86 PRO A C 1
ATOM 677 O O . PRO A 1 86 ? -0.36 17.906 2.619 1 95.31 86 PRO A O 1
ATOM 680 N N . SER A 1 87 ? -1.033 18.406 0.604 1 94.44 87 SER A N 1
ATOM 681 C CA . SER A 1 87 ? -0.428 17.25 -0.046 1 94.44 87 SER A CA 1
ATOM 682 C C . SER A 1 87 ? 0.203 17.641 -1.381 1 94.44 87 SER A C 1
ATOM 684 O O . SER A 1 87 ? -0.449 18.25 -2.229 1 94.44 87 SER A O 1
ATOM 686 N N . PHE A 1 88 ? 1.489 17.266 -1.53 1 91.25 88 PHE A N 1
ATOM 687 C CA . PHE A 1 88 ? 2.219 17.672 -2.725 1 91.25 88 PHE A CA 1
ATOM 688 C C . PHE A 1 88 ? 2.717 16.453 -3.498 1 91.25 88 PHE A C 1
ATOM 690 O O . PHE A 1 88 ? 2.471 15.32 -3.102 1 91.25 88 PHE A O 1
ATOM 697 N N . ARG A 1 89 ? 3.299 16.75 -4.594 1 91.06 89 ARG A N 1
ATOM 698 C CA . ARG A 1 89 ? 3.73 15.719 -5.527 1 91.06 89 ARG A CA 1
ATOM 699 C C . ARG A 1 89 ? 4.809 14.836 -4.91 1 91.06 89 ARG A C 1
ATOM 701 O O . ARG A 1 89 ? 4.934 13.656 -5.266 1 91.06 89 ARG A O 1
ATOM 708 N N . SER A 1 90 ? 5.582 15.406 -4.039 1 90.38 90 SER A N 1
ATOM 709 C CA . SER A 1 90 ? 6.672 14.703 -3.375 1 90.38 90 SER A CA 1
ATOM 710 C C . SER A 1 90 ? 6.812 15.141 -1.923 1 90.38 90 SER A C 1
ATOM 712 O O . SER A 1 90 ? 6.527 16.297 -1.589 1 90.38 90 SER A O 1
ATOM 714 N N . ASN A 1 91 ? 7.262 14.188 -1.074 1 88.62 91 ASN A N 1
ATOM 715 C CA . ASN A 1 91 ? 7.535 14.578 0.307 1 88.62 91 ASN A CA 1
ATOM 716 C C . ASN A 1 91 ? 8.727 15.523 0.4 1 88.62 91 ASN A C 1
ATOM 718 O O . ASN A 1 91 ? 8.914 16.203 1.416 1 88.62 91 ASN A O 1
ATOM 722 N N . ARG A 1 92 ? 9.453 15.586 -0.637 1 83 92 ARG A N 1
ATOM 723 C CA . ARG A 1 92 ? 10.57 16.531 -0.694 1 83 92 ARG A CA 1
ATOM 724 C C . ARG A 1 92 ? 10.078 17.969 -0.568 1 83 92 ARG A C 1
ATOM 726 O O . ARG A 1 92 ? 10.766 18.812 0 1 83 92 ARG A O 1
ATOM 733 N N . ASP A 1 93 ? 8.945 18.172 -1.076 1 81.75 93 ASP A N 1
ATOM 734 C CA . ASP A 1 93 ? 8.352 19.5 -1.045 1 81.75 93 ASP A CA 1
ATOM 735 C C . ASP A 1 93 ? 7.945 19.891 0.375 1 81.75 93 ASP A C 1
ATOM 737 O O . ASP A 1 93 ? 7.914 21.062 0.717 1 81.75 93 ASP A O 1
ATOM 741 N N . HIS A 1 94 ? 7.727 18.891 1.225 1 79.62 94 HIS A N 1
ATOM 742 C CA . HIS A 1 94 ? 7.273 19.141 2.588 1 79.62 94 HIS A CA 1
ATOM 743 C C . HIS A 1 94 ? 8.445 19.453 3.514 1 79.62 94 HIS A C 1
ATOM 745 O O . HIS A 1 94 ? 8.273 20.062 4.562 1 79.62 94 HIS A O 1
ATOM 751 N N . ILE A 1 95 ? 9.586 18.984 3.172 1 75.44 95 ILE A N 1
ATOM 752 C CA . ILE A 1 95 ? 10.695 19.109 4.113 1 75.44 95 ILE A CA 1
ATOM 753 C C . ILE A 1 95 ? 11.75 20.047 3.547 1 75.44 95 ILE A C 1
ATOM 755 O O . ILE A 1 95 ? 12.953 19.844 3.75 1 75.44 95 ILE A O 1
ATOM 759 N N . GLN A 1 96 ? 11.32 20.906 2.818 1 71.81 96 GLN A N 1
ATOM 760 C CA . GLN A 1 96 ? 12.281 21.859 2.275 1 71.81 96 GLN A CA 1
ATOM 761 C C . GLN A 1 96 ? 13.086 22.516 3.389 1 71.81 96 GLN A C 1
ATOM 763 O O . GLN A 1 96 ? 12.523 22.953 4.398 1 71.81 96 GLN A O 1
ATOM 768 N N . GLY A 1 97 ? 14.359 22.562 3.191 1 67.5 97 GLY A N 1
ATOM 769 C CA . GLY A 1 97 ? 15.242 23.172 4.176 1 67.5 97 GLY A CA 1
ATOM 770 C C . GLY A 1 97 ? 15.695 22.188 5.25 1 67.5 97 GLY A C 1
ATOM 771 O O . GLY A 1 97 ? 16.484 22.547 6.133 1 67.5 97 GLY A O 1
ATOM 772 N N . PHE A 1 98 ? 15.156 20.922 5.117 1 75.06 98 PHE A N 1
ATOM 773 C CA . PHE A 1 98 ? 15.523 19.906 6.09 1 75.06 98 PHE A CA 1
ATOM 774 C C . PHE A 1 98 ? 15.961 18.625 5.391 1 75.06 98 PHE A C 1
ATOM 776 O O . PHE A 1 98 ? 15.758 18.469 4.184 1 75.06 98 PHE A O 1
ATOM 783 N N . LYS A 1 99 ? 16.75 17.953 6.188 1 73.25 99 LYS A N 1
ATOM 784 C CA . LYS A 1 99 ? 17.125 16.625 5.707 1 73.25 99 LYS A CA 1
ATOM 785 C C . LYS A 1 99 ? 16.828 15.555 6.758 1 73.25 99 LYS A C 1
ATOM 787 O O . LYS A 1 99 ? 16.812 15.844 7.957 1 73.25 99 LYS A O 1
ATOM 792 N N . LEU A 1 100 ? 16.469 14.453 6.133 1 75.75 100 LEU A N 1
ATOM 793 C CA . LEU A 1 100 ? 16.281 13.328 7.043 1 75.75 100 LEU A CA 1
ATOM 794 C C . LEU A 1 100 ? 17.625 12.867 7.621 1 75.75 100 LEU A C 1
ATOM 796 O O . LEU A 1 100 ? 18.641 12.867 6.922 1 75.75 100 LEU A O 1
ATOM 800 N N . PRO A 1 101 ? 17.578 12.688 8.875 1 67.69 101 PRO A N 1
ATOM 801 C CA . PRO A 1 101 ? 18.812 12.219 9.508 1 67.69 101 PRO A CA 1
ATOM 802 C C . PRO A 1 101 ? 19.203 10.805 9.062 1 67.69 101 PRO A C 1
ATOM 804 O O . PRO A 1 101 ? 19.266 9.891 9.891 1 67.69 101 PRO A O 1
ATOM 807 N N . LEU A 1 102 ? 19.078 10.656 7.812 1 66.56 102 LEU A N 1
ATOM 808 C CA . LEU A 1 102 ? 19.453 9.367 7.25 1 66.56 102 LEU A CA 1
ATOM 809 C C . LEU A 1 102 ? 20.719 9.5 6.395 1 66.56 102 LEU A C 1
ATOM 811 O O . LEU A 1 102 ? 20.922 10.531 5.742 1 66.56 102 LEU A O 1
ATOM 815 N N . GLU A 1 103 ? 21.781 8.922 6.797 1 57.38 103 GLU A N 1
ATOM 816 C CA . GLU A 1 103 ? 23.016 8.938 6.039 1 57.38 103 GLU A CA 1
ATOM 817 C C . GLU A 1 103 ? 22.797 8.547 4.582 1 57.38 103 GLU A C 1
ATOM 819 O O . GLU A 1 103 ? 23.734 8.492 3.791 1 57.38 103 GLU A O 1
ATOM 824 N N . LEU A 1 104 ? 21.562 8.328 4.238 1 56.44 104 LEU A N 1
ATOM 825 C CA . LEU A 1 104 ? 21.375 7.68 2.941 1 56.44 104 LEU A CA 1
ATOM 826 C C . LEU A 1 104 ? 21.062 8.711 1.861 1 56.44 104 LEU A C 1
ATOM 828 O O . LEU A 1 104 ? 20.234 9.594 2.066 1 56.44 104 LEU A O 1
ATOM 832 N N . SER A 1 105 ? 22.062 9.203 1.143 1 53.09 105 SER A N 1
ATOM 833 C CA . SER A 1 105 ? 21.75 10.031 -0.021 1 53.09 105 SER A CA 1
ATOM 834 C C . SER A 1 105 ? 21.344 9.172 -1.214 1 53.09 105 SER A C 1
ATOM 836 O O . SER A 1 105 ? 22 8.18 -1.523 1 53.09 105 SER A O 1
ATOM 838 N N . ALA A 1 106 ? 20.062 8.953 -1.408 1 54.19 106 ALA A N 1
ATOM 839 C CA . ALA A 1 106 ? 19.75 8.328 -2.688 1 54.19 106 ALA A CA 1
ATOM 840 C C . ALA A 1 106 ? 20.031 9.273 -3.852 1 54.19 106 ALA A C 1
ATOM 842 O O . ALA A 1 106 ? 19.875 10.484 -3.725 1 54.19 106 ALA A O 1
ATOM 843 N N . ASN A 1 107 ? 20.844 8.859 -4.734 1 52.88 107 ASN A N 1
ATOM 844 C CA . ASN A 1 107 ? 21.234 9.602 -5.93 1 52.88 107 ASN A CA 1
ATOM 845 C C . ASN A 1 107 ? 20.047 10.32 -6.559 1 52.88 107 ASN A C 1
ATOM 847 O O . ASN A 1 107 ? 19 9.703 -6.812 1 52.88 107 ASN A O 1
ATOM 851 N N . SER A 1 108 ? 19.812 11.531 -6.082 1 49.12 108 SER A N 1
ATOM 852 C CA . SER A 1 108 ? 18.75 12.375 -6.613 1 49.12 108 SER A CA 1
ATOM 853 C C . SER A 1 108 ? 18.969 12.664 -8.094 1 49.12 108 SER A C 1
ATOM 855 O O . SER A 1 108 ? 19.703 13.594 -8.453 1 49.12 108 SER A O 1
ATOM 857 N N . ASP A 1 109 ? 19.281 11.742 -8.773 1 50.69 109 ASP A N 1
ATOM 858 C CA . ASP A 1 109 ? 19.172 12.297 -10.117 1 50.69 109 ASP A CA 1
ATOM 859 C C . ASP A 1 109 ? 17.781 12.898 -10.344 1 50.69 109 ASP A C 1
ATOM 861 O O . ASP A 1 109 ? 16.828 12.539 -9.664 1 50.69 109 ASP A O 1
ATOM 865 N N . LYS A 1 110 ? 17.75 14.078 -11.156 1 49.97 110 LYS A N 1
ATOM 866 C CA . LYS A 1 110 ? 16.656 14.891 -11.68 1 49.97 110 LYS A CA 1
ATOM 867 C C . LYS A 1 110 ? 15.453 14.023 -12.07 1 49.97 110 LYS A C 1
ATOM 869 O O . LYS A 1 110 ? 14.797 14.281 -13.078 1 49.97 110 LYS A O 1
ATOM 874 N N . SER A 1 111 ? 15.266 12.898 -11.273 1 60.88 111 SER A N 1
ATOM 875 C CA . SER A 1 111 ? 14.195 12.008 -11.703 1 60.88 111 SER A CA 1
ATOM 876 C C . SER A 1 111 ? 12.852 12.43 -11.125 1 60.88 111 SER A C 1
ATOM 878 O O . SER A 1 111 ? 12.797 13.156 -10.133 1 60.88 111 SER A O 1
ATOM 880 N N . ASP A 1 112 ? 11.836 12.375 -11.922 1 78.88 112 ASP A N 1
ATOM 881 C CA . ASP A 1 112 ? 10.414 12.586 -11.664 1 78.88 112 ASP A CA 1
ATOM 882 C C . ASP A 1 112 ? 9.938 11.727 -10.492 1 78.88 112 ASP A C 1
ATOM 884 O O . ASP A 1 112 ? 9.156 10.797 -10.688 1 78.88 112 ASP A O 1
ATOM 888 N N . TRP A 1 113 ? 10.445 12.07 -9.273 1 87 113 TRP A N 1
ATOM 889 C CA . TRP A 1 113 ? 10.023 11.359 -8.07 1 87 113 TRP A CA 1
ATOM 890 C C . TRP A 1 113 ? 8.641 11.82 -7.617 1 87 113 TRP A C 1
ATOM 892 O O . TRP A 1 113 ? 8.336 13.016 -7.664 1 87 113 TRP A O 1
ATOM 902 N N . ARG A 1 114 ? 7.867 10.805 -7.23 1 92.75 114 ARG A N 1
ATOM 903 C CA . ARG A 1 114 ? 6.504 11.117 -6.82 1 92.75 114 ARG A CA 1
ATOM 904 C C . ARG A 1 114 ? 6.117 10.352 -5.559 1 92.75 114 ARG A C 1
ATOM 906 O O . ARG A 1 114 ? 6.453 9.18 -5.414 1 92.75 114 ARG A O 1
ATOM 913 N N . LEU A 1 115 ? 5.516 11.141 -4.703 1 96.06 115 LEU A N 1
ATOM 914 C CA . LEU A 1 115 ? 4.875 10.461 -3.582 1 96.06 115 LEU A CA 1
ATOM 915 C C . LEU A 1 115 ? 3.941 9.359 -4.07 1 96.06 115 LEU A C 1
ATOM 917 O O . LEU A 1 115 ? 3.096 9.594 -4.938 1 96.06 115 LEU A O 1
ATOM 921 N N . PHE A 1 116 ? 4.07 8.227 -3.482 1 97.94 116 PHE A N 1
ATOM 922 C CA . PHE A 1 116 ? 3.387 7.023 -3.936 1 97.94 116 PHE A CA 1
ATOM 923 C C . PHE A 1 116 ? 1.884 7.254 -4.035 1 97.94 116 PHE A C 1
ATOM 925 O O . PHE A 1 116 ? 1.261 6.898 -5.039 1 97.94 116 PHE A O 1
ATOM 932 N N . THR A 1 117 ? 1.271 7.922 -3.055 1 98 117 THR A N 1
ATOM 933 C CA . THR A 1 117 ? -0.176 8.094 -3.016 1 98 117 THR A CA 1
ATOM 934 C C . THR A 1 117 ? -0.603 9.266 -3.902 1 98 117 THR A C 1
ATOM 936 O O . THR A 1 117 ? -1.787 9.602 -3.965 1 98 117 THR A O 1
ATOM 939 N N . ARG A 1 118 ? 0.36 9.859 -4.582 1 96.75 118 ARG A N 1
ATOM 940 C CA . ARG A 1 118 ? 0.056 10.953 -5.496 1 96.75 118 ARG A CA 1
ATOM 941 C C . ARG A 1 118 ? 0.64 10.695 -6.879 1 96.75 118 ARG A C 1
ATOM 943 O O . ARG A 1 118 ? 0.777 11.617 -7.688 1 96.75 118 ARG A O 1
ATOM 950 N N . CYS A 1 119 ? 0.937 9.469 -7.188 1 94.19 119 CYS A N 1
ATOM 951 C CA . CYS A 1 119 ? 1.685 9.156 -8.398 1 94.19 119 CYS A CA 1
ATOM 952 C C . CYS A 1 119 ? 0.754 9.031 -9.602 1 94.19 119 CYS A C 1
ATOM 954 O O . CYS A 1 119 ? 1.196 9.125 -10.742 1 94.19 119 CYS A O 1
ATOM 956 N N . ILE A 1 120 ? -0.483 8.75 -9.383 1 93.38 120 ILE A N 1
ATOM 957 C CA . ILE A 1 120 ? -1.449 8.68 -10.477 1 93.38 120 ILE A CA 1
ATOM 958 C C . ILE A 1 120 ? -1.996 10.078 -10.758 1 93.38 120 ILE A C 1
ATOM 960 O O . ILE A 1 120 ? -2.74 10.641 -9.953 1 93.38 120 ILE A O 1
ATOM 964 N N . GLU A 1 121 ? -1.702 10.594 -11.898 1 87.88 121 GLU A N 1
ATOM 965 C CA . GLU A 1 121 ? -1.871 12.023 -12.18 1 87.88 121 GLU A CA 1
ATOM 966 C C . GLU A 1 121 ? -3.303 12.336 -12.602 1 87.88 121 GLU A C 1
ATOM 968 O O . GLU A 1 121 ? -3.838 13.391 -12.266 1 87.88 121 GLU A O 1
ATOM 973 N N . ARG A 1 122 ? -3.889 11.445 -13.305 1 92.25 122 ARG A N 1
ATOM 974 C CA . ARG A 1 122 ? -5.23 11.727 -13.805 1 92.25 122 ARG A CA 1
ATOM 975 C C . ARG A 1 122 ? -6.242 11.758 -12.664 1 92.25 122 ARG A C 1
ATOM 977 O O . ARG A 1 122 ? -6.379 10.781 -11.922 1 92.25 122 ARG A O 1
ATOM 984 N N . GLU A 1 123 ? -6.953 12.852 -12.625 1 95.38 123 GLU A N 1
ATOM 985 C CA . GLU A 1 123 ? -7.93 13.047 -11.555 1 95.38 123 GLU A CA 1
ATOM 986 C C . GLU A 1 123 ? -8.977 11.938 -11.555 1 95.38 123 GLU A C 1
ATOM 988 O O . GLU A 1 123 ? -9.484 11.555 -12.609 1 95.38 123 GLU A O 1
ATOM 993 N N . GLY A 1 124 ? -9.164 11.383 -10.414 1 96.25 124 GLY A N 1
ATOM 994 C CA . GLY A 1 124 ? -10.25 10.43 -10.227 1 96.25 124 GLY A CA 1
ATOM 995 C C . GLY A 1 124 ? -9.82 8.992 -10.461 1 96.25 124 GLY A C 1
ATOM 996 O O . GLY A 1 124 ? -10.578 8.062 -10.172 1 96.25 124 GLY A O 1
ATOM 997 N N . GLN A 1 125 ? -8.633 8.758 -10.898 1 95.94 125 GLN A N 1
ATOM 998 C CA . GLN A 1 125 ? -8.234 7.41 -11.305 1 95.94 125 GLN A CA 1
ATOM 999 C C . GLN A 1 125 ? -7.562 6.664 -10.156 1 95.94 125 GLN A C 1
ATOM 1001 O O . GLN A 1 125 ? -7.641 5.438 -10.07 1 95.94 125 GLN A O 1
ATOM 1006 N N . GLY A 1 126 ? -6.879 7.387 -9.328 1 97 126 GLY A N 1
ATOM 1007 C CA . GLY A 1 126 ? -6.121 6.77 -8.25 1 97 126 GLY A CA 1
ATOM 1008 C C . GLY A 1 126 ? -6.609 7.172 -6.871 1 97 126 GLY A C 1
ATOM 1009 O O . GLY A 1 126 ? -7.785 6.98 -6.543 1 97 126 GLY A O 1
ATOM 1010 N N . TYR A 1 127 ? -5.715 7.699 -6.066 1 98.31 127 TYR A N 1
ATOM 1011 C CA . TYR A 1 127 ? -6.027 8.164 -4.719 1 98.31 127 TYR A CA 1
ATOM 1012 C C . TYR A 1 127 ? -6.645 9.555 -4.746 1 98.31 127 TYR A C 1
ATOM 1014 O O . TYR A 1 127 ? -5.969 10.531 -5.082 1 98.31 127 TYR A O 1
ATOM 1022 N N . GLU A 1 128 ? -7.895 9.672 -4.477 1 98.5 128 GLU A N 1
ATOM 1023 C CA . GLU A 1 128 ? -8.492 10.945 -4.105 1 98.5 128 GLU A CA 1
ATOM 1024 C C . GLU A 1 128 ? -8.68 11.047 -2.592 1 98.5 128 GLU A C 1
ATOM 1026 O O . GLU A 1 128 ? -9.477 10.312 -2.01 1 98.5 128 GLU A O 1
ATOM 1031 N N . TYR A 1 129 ? -7.852 11.938 -1.976 1 98.81 129 TYR A N 1
ATOM 1032 C CA . TYR A 1 129 ? -7.957 11.977 -0.521 1 98.81 129 TYR A CA 1
ATOM 1033 C C . TYR A 1 129 ? -7.547 13.344 0.016 1 98.81 129 TYR A C 1
ATOM 1035 O O . TYR A 1 129 ? -6.898 14.125 -0.686 1 98.81 129 TYR A O 1
ATOM 1043 N N . VAL A 1 130 ? -7.953 13.617 1.209 1 98.81 130 VAL A N 1
ATOM 1044 C CA . VAL A 1 130 ? -7.559 14.789 1.985 1 98.81 130 VAL A CA 1
ATOM 1045 C C . VAL A 1 130 ? -7.516 14.438 3.469 1 98.81 130 VAL A C 1
ATOM 1047 O O . VAL A 1 130 ? -8.375 13.703 3.965 1 98.81 130 VAL A O 1
ATOM 1050 N N . ILE A 1 131 ? -6.504 14.914 4.109 1 98.81 131 ILE A N 1
ATOM 1051 C CA . ILE A 1 131 ? -6.324 14.688 5.539 1 98.81 131 ILE A CA 1
ATOM 1052 C C . ILE A 1 131 ? -6.598 15.984 6.301 1 98.81 131 ILE A C 1
ATOM 1054 O O . ILE A 1 131 ? -6.09 17.047 5.934 1 98.81 131 ILE A O 1
ATOM 1058 N N . PHE A 1 132 ? -7.426 15.914 7.273 1 98.88 132 PHE A N 1
ATOM 1059 C CA . PHE A 1 132 ? -7.609 16.969 8.258 1 98.88 132 PHE A CA 1
ATOM 1060 C C . PHE A 1 132 ? -6.996 16.562 9.602 1 98.88 132 PHE A C 1
ATOM 1062 O O . PHE A 1 132 ? -7.125 15.422 10.031 1 98.88 132 PHE A O 1
ATOM 1069 N N . PHE A 1 133 ? -6.355 17.531 10.227 1 98.75 133 PHE A N 1
ATOM 1070 C CA . PHE A 1 133 ? -5.641 17.281 11.469 1 98.75 133 PHE A CA 1
ATOM 1071 C C . PHE A 1 133 ? -6.137 18.203 12.578 1 98.75 133 PHE A C 1
ATOM 1073 O O . PHE A 1 133 ? -6.363 19.391 12.344 1 98.75 133 PHE A O 1
ATOM 1080 N N . GLN A 1 134 ? -6.395 17.594 13.727 1 98.31 134 GLN A N 1
ATOM 1081 C CA . GLN A 1 134 ? -6.75 18.344 14.93 1 98.31 134 GLN A CA 1
ATOM 1082 C C . GLN A 1 134 ? -5.59 18.375 15.914 1 98.31 134 GLN A C 1
ATOM 1084 O O . GLN A 1 134 ? -5.402 17.453 16.703 1 98.31 134 GLN A O 1
ATOM 1089 N N . PRO A 1 135 ? -4.871 19.516 16.031 1 97.12 135 PRO A N 1
ATOM 1090 C CA . PRO A 1 135 ? -3.654 19.578 16.828 1 97.12 135 PRO A CA 1
ATOM 1091 C C . PRO A 1 135 ? -3.92 19.344 18.328 1 97.12 135 PRO A C 1
ATOM 1093 O O . PRO A 1 135 ? -3.143 18.656 18.984 1 97.12 135 PRO A O 1
ATOM 1096 N N . SER A 1 136 ? -4.996 19.859 18.906 1 96.19 136 SER A N 1
ATOM 1097 C CA . SER A 1 136 ? -5.254 19.797 20.344 1 96.19 136 SER A CA 1
ATOM 1098 C C . SER A 1 136 ? -5.496 18.359 20.797 1 96.19 136 SER A C 1
ATOM 1100 O O . SER A 1 136 ? -5.164 18 21.922 1 96.19 136 SER A O 1
ATOM 1102 N N . GLU A 1 137 ? -6.051 17.547 19.891 1 97.25 137 GLU A N 1
ATOM 1103 C CA . GLU A 1 137 ? -6.375 16.188 20.266 1 97.25 137 GLU A CA 1
ATOM 1104 C C . GLU A 1 137 ? -5.422 15.188 19.609 1 97.25 137 GLU A C 1
ATOM 1106 O O . GLU A 1 137 ? -5.48 13.984 19.875 1 97.25 137 GLU A O 1
ATOM 1111 N N . LYS A 1 138 ? -4.559 15.641 18.766 1 97.62 138 LYS A N 1
ATOM 1112 C CA . LYS A 1 138 ? -3.625 14.82 18 1 97.62 138 LYS A CA 1
ATOM 1113 C C . LYS A 1 138 ? -4.352 13.68 17.297 1 97.62 138 LYS A C 1
ATOM 1115 O O . LYS A 1 138 ? -4.016 12.508 17.484 1 97.62 138 LYS A O 1
ATOM 1120 N N . LYS A 1 139 ? -5.293 14.055 16.531 1 98.5 139 LYS A N 1
ATOM 1121 C CA . LYS A 1 139 ? -6.047 13.102 15.734 1 98.5 139 LYS A CA 1
ATOM 1122 C C . LYS A 1 139 ? -6.254 13.617 14.312 1 98.5 139 LYS A C 1
ATOM 1124 O O . LYS A 1 139 ? -6.145 14.82 14.062 1 98.5 139 LYS A O 1
ATOM 1129 N N . SER A 1 140 ? -6.496 12.742 13.375 1 98.88 140 SER A N 1
ATOM 1130 C CA . SER A 1 140 ? -6.746 13.109 11.984 1 98.88 140 SER A CA 1
ATOM 1131 C C . SER A 1 140 ? -7.949 12.359 11.43 1 98.88 140 SER A C 1
ATOM 1133 O O . SER A 1 140 ? -8.328 11.305 11.945 1 98.88 140 SER A O 1
ATOM 1135 N N . VAL A 1 141 ? -8.562 12.953 10.508 1 98.94 141 VAL A N 1
ATOM 1136 C CA . VAL A 1 141 ? -9.57 12.312 9.664 1 98.94 141 VAL A CA 1
ATOM 1137 C C . VAL A 1 141 ? -9.148 12.406 8.195 1 98.94 141 VAL A C 1
ATOM 1139 O O . VAL A 1 141 ? -8.844 13.492 7.699 1 98.94 141 VAL A O 1
ATOM 1142 N N . CYS A 1 142 ? -9.07 11.32 7.52 1 98.94 142 CYS A N 1
ATOM 1143 C CA . CYS A 1 142 ? -8.781 11.281 6.094 1 98.94 142 CYS A CA 1
ATOM 1144 C C . CYS A 1 142 ? -10.008 10.867 5.293 1 98.94 142 CYS A C 1
ATOM 1146 O O . CYS A 1 142 ? -10.633 9.844 5.594 1 98.94 142 CYS A O 1
ATOM 1148 N N . LEU A 1 143 ? -10.398 11.672 4.375 1 98.94 143 LEU A N 1
ATOM 1149 C CA . LEU A 1 143 ? -11.422 11.32 3.389 1 98.94 143 LEU A CA 1
ATOM 1150 C C . LEU A 1 143 ? -10.789 10.656 2.168 1 98.94 143 LEU A C 1
ATOM 1152 O O . LEU A 1 143 ? -9.844 11.195 1.586 1 98.94 143 LEU A O 1
ATOM 1156 N N . PHE A 1 144 ? -11.367 9.508 1.844 1 98.94 144 PHE A N 1
ATOM 1157 C CA . PHE A 1 144 ? -10.734 8.688 0.818 1 98.94 144 PHE A CA 1
ATOM 1158 C C . PHE A 1 144 ? -11.758 8.18 -0.183 1 98.94 144 PHE A C 1
ATOM 1160 O O . PHE A 1 144 ? -12.711 7.488 0.192 1 98.94 144 PHE A O 1
ATOM 1167 N N . GLN A 1 145 ? -11.594 8.523 -1.452 1 98.75 145 GLN A N 1
ATOM 1168 C CA . GLN A 1 145 ? -12.359 7.984 -2.572 1 98.75 145 GLN A CA 1
ATOM 1169 C C . GLN A 1 145 ? -11.453 7.258 -3.562 1 98.75 145 GLN A C 1
ATOM 1171 O O . GLN A 1 145 ? -10.781 7.891 -4.379 1 98.75 145 GLN A O 1
ATOM 1176 N N . PRO A 1 146 ? -11.461 5.895 -3.461 1 98.19 146 PRO A N 1
ATOM 1177 C CA . PRO A 1 146 ? -10.594 5.145 -4.367 1 98.19 146 PRO A CA 1
ATOM 1178 C C . PRO A 1 146 ? -11.102 5.141 -5.805 1 98.19 146 PRO A C 1
ATOM 1180 O O . PRO A 1 146 ? -12.281 4.887 -6.047 1 98.19 146 PRO A O 1
ATOM 1183 N N . GLY A 1 147 ? -10.141 5.395 -6.707 1 97.12 147 GLY A N 1
ATOM 1184 C CA . GLY A 1 147 ? -10.469 5.332 -8.125 1 97.12 147 GLY A CA 1
ATOM 1185 C C . GLY A 1 147 ? -10.242 3.963 -8.727 1 97.12 147 GLY A C 1
ATOM 1186 O O . GLY A 1 147 ? -9.789 3.041 -8.047 1 97.12 147 GLY A O 1
ATOM 1187 N N . PRO A 1 148 ? -10.516 3.842 -10.016 1 95.62 148 PRO A N 1
ATOM 1188 C CA . PRO A 1 148 ? -10.477 2.545 -10.695 1 95.62 148 PRO A CA 1
ATOM 1189 C C . PRO A 1 148 ? -9.062 1.967 -10.773 1 95.62 148 PRO A C 1
ATOM 1191 O O . PRO A 1 148 ? -8.898 0.753 -10.922 1 95.62 148 PRO A O 1
ATOM 1194 N N . CYS A 1 149 ? -8.055 2.754 -10.633 1 96.69 149 CYS A N 1
ATOM 1195 C CA . CYS A 1 149 ? -6.676 2.279 -10.742 1 96.69 149 CYS A CA 1
ATOM 1196 C C . CYS A 1 149 ? -6.215 1.648 -9.43 1 96.69 149 CYS A C 1
ATOM 1198 O O . CYS A 1 149 ? -5.078 1.177 -9.336 1 96.69 149 CYS A O 1
ATOM 1200 N N . LEU A 1 150 ? -7.109 1.62 -8.453 1 97.69 150 LEU A N 1
ATOM 1201 C CA . LEU A 1 150 ? -6.762 1.048 -7.156 1 97.69 150 LEU A CA 1
ATOM 1202 C C . LEU A 1 150 ? -7.488 -0.275 -6.934 1 97.69 150 LEU A C 1
ATOM 1204 O O . LEU A 1 150 ? -7.676 -0.699 -5.793 1 97.69 150 LEU A O 1
ATOM 1208 N N . GLU A 1 151 ? -7.844 -0.99 -8 1 95.69 151 GLU A N 1
ATOM 1209 C CA . GLU A 1 151 ? -8.672 -2.189 -7.895 1 95.69 151 GLU A CA 1
ATOM 1210 C C . GLU A 1 151 ? -7.848 -3.381 -7.41 1 95.69 151 GLU A C 1
ATOM 1212 O O . GLU A 1 151 ? -6.699 -3.557 -7.82 1 95.69 151 GLU A O 1
ATOM 1217 N N . GLY A 1 152 ? -8.367 -4.078 -6.477 1 94.25 152 GLY A N 1
ATOM 1218 C CA . GLY A 1 152 ? -7.969 -5.434 -6.125 1 94.25 152 GLY A CA 1
ATOM 1219 C C . GLY A 1 152 ? -8.945 -6.488 -6.613 1 94.25 152 GLY A C 1
ATOM 1220 O O . GLY A 1 152 ? -8.992 -6.793 -7.805 1 94.25 152 GLY A O 1
ATOM 1221 N N . VAL A 1 153 ? -9.805 -6.883 -5.73 1 89.5 153 VAL A N 1
ATOM 1222 C CA . VAL A 1 153 ? -10.961 -7.66 -6.168 1 89.5 153 VAL A CA 1
ATOM 1223 C C . VAL A 1 153 ? -11.82 -6.816 -7.109 1 89.5 153 VAL A C 1
ATOM 1225 O O . VAL A 1 153 ? -12.023 -5.625 -6.875 1 89.5 153 VAL A O 1
ATOM 1228 N N . PRO A 1 154 ? -12.281 -7.445 -8.172 1 88.19 154 PRO A N 1
ATOM 1229 C CA . PRO A 1 154 ? -13.086 -6.664 -9.117 1 88.19 154 PRO A CA 1
ATOM 1230 C C . PRO A 1 154 ? -14.172 -5.848 -8.422 1 88.19 154 PRO A C 1
ATOM 1232 O O . PRO A 1 154 ? -15.031 -6.406 -7.738 1 88.19 154 PRO A O 1
ATOM 1235 N N . GLY A 1 155 ? -14.078 -4.484 -8.625 1 90 155 GLY A N 1
ATOM 1236 C CA . GLY A 1 155 ? -15.086 -3.586 -8.094 1 90 155 GLY A CA 1
ATOM 1237 C C . GLY A 1 155 ? -14.711 -2.982 -6.754 1 90 155 GLY A C 1
ATOM 1238 O O . GLY A 1 155 ? -15.383 -2.072 -6.266 1 90 155 GLY A O 1
ATOM 1239 N N . PHE A 1 156 ? -13.602 -3.457 -6.215 1 94.31 156 PHE A N 1
ATOM 1240 C CA . PHE A 1 156 ? -13.273 -3.031 -4.863 1 94.31 156 PHE A CA 1
ATOM 1241 C C . PHE A 1 156 ? -11.805 -2.627 -4.77 1 94.31 156 PHE A C 1
ATOM 1243 O O . PHE A 1 156 ? -10.969 -3.133 -5.52 1 94.31 156 PHE A O 1
ATOM 1250 N N . ALA A 1 157 ? -11.586 -1.743 -3.838 1 97 157 ALA A N 1
ATOM 1251 C CA . ALA A 1 157 ? -10.227 -1.252 -3.635 1 97 157 ALA A CA 1
ATOM 1252 C C . ALA A 1 157 ? -9.305 -2.371 -3.158 1 97 157 ALA A C 1
ATOM 1254 O O . ALA A 1 157 ? -9.703 -3.201 -2.336 1 97 157 ALA A O 1
ATOM 1255 N N . HIS A 1 158 ? -8.133 -2.395 -3.668 1 97.81 158 HIS A N 1
ATOM 1256 C CA . HIS A 1 158 ? -7.078 -3.303 -3.223 1 97.81 158 HIS A CA 1
ATOM 1257 C C . HIS A 1 158 ? -6.777 -3.111 -1.74 1 97.81 158 HIS A C 1
ATOM 1259 O O . HIS A 1 158 ? -6.633 -1.979 -1.272 1 97.81 158 HIS A O 1
ATOM 1265 N N . GLY A 1 159 ? -6.707 -4.176 -0.959 1 97.75 159 GLY A N 1
ATOM 1266 C CA . GLY A 1 159 ? -6.355 -4.055 0.447 1 97.75 159 GLY A CA 1
ATOM 1267 C C . GLY A 1 159 ? -5.047 -3.32 0.674 1 97.75 159 GLY A C 1
ATOM 1268 O O . GLY A 1 159 ? -4.93 -2.518 1.603 1 97.75 159 GLY A O 1
ATOM 1269 N N . GLY A 1 160 ? -4.094 -3.6 -0.129 1 98.25 160 GLY A N 1
ATOM 1270 C CA . GLY A 1 160 ? -2.812 -2.918 -0.057 1 98.25 160 GLY A CA 1
ATOM 1271 C C . GLY A 1 160 ? -2.914 -1.426 -0.313 1 98.25 160 GLY A C 1
ATOM 1272 O O . GLY A 1 160 ? -2.117 -0.645 0.21 1 98.25 160 GLY A O 1
ATOM 1273 N N . SER A 1 161 ? -3.848 -1.011 -1.161 1 98.56 161 SER A N 1
ATOM 1274 C CA . SER A 1 161 ? -4.039 0.417 -1.396 1 98.56 161 SER A CA 1
ATOM 1275 C C . SER A 1 161 ? -4.566 1.116 -0.147 1 98.56 161 SER A C 1
ATOM 1277 O O . SER A 1 161 ? -4.145 2.229 0.173 1 98.56 161 SER A O 1
ATOM 1279 N N . LEU A 1 162 ? -5.477 0.474 0.533 1 98.81 162 LEU A N 1
ATOM 1280 C CA . LEU A 1 162 ? -5.949 1.019 1.799 1 98.81 162 LEU A CA 1
ATOM 1281 C C . LEU A 1 162 ? -4.824 1.076 2.824 1 98.81 162 LEU A C 1
ATOM 1283 O O . LEU A 1 162 ? -4.645 2.094 3.5 1 98.81 162 LEU A O 1
ATOM 1287 N N . ALA A 1 163 ? -4.078 -0.009 2.932 1 98.81 163 ALA A N 1
ATOM 1288 C CA . ALA A 1 163 ? -2.951 -0.045 3.861 1 98.81 163 ALA A CA 1
ATOM 1289 C C . ALA A 1 163 ? -1.983 1.104 3.596 1 98.81 163 ALA A C 1
ATOM 1291 O O . ALA A 1 163 ? -1.525 1.768 4.531 1 98.81 163 ALA A O 1
ATOM 1292 N N . ALA A 1 164 ? -1.708 1.316 2.369 1 98.62 164 ALA A N 1
ATOM 1293 C CA . ALA A 1 164 ? -0.777 2.375 1.986 1 98.62 164 ALA A CA 1
ATOM 1294 C C . ALA A 1 164 ? -1.308 3.746 2.395 1 98.62 164 ALA A C 1
ATOM 1296 O O . ALA A 1 164 ? -0.552 4.594 2.879 1 98.62 164 ALA A O 1
ATOM 1297 N N . LEU A 1 165 ? -2.57 3.961 2.182 1 98.88 165 LEU A N 1
ATOM 1298 C CA . LEU A 1 165 ? -3.117 5.27 2.523 1 98.88 165 LEU A CA 1
ATOM 1299 C C . LEU A 1 165 ? -3.156 5.465 4.035 1 98.88 165 LEU A C 1
ATOM 1301 O O . LEU A 1 165 ? -2.908 6.566 4.531 1 98.88 165 LEU A O 1
ATOM 1305 N N . ILE A 1 166 ? -3.52 4.398 4.742 1 98.94 166 ILE A N 1
ATOM 1306 C CA . ILE A 1 166 ? -3.486 4.504 6.195 1 98.94 166 ILE A CA 1
ATOM 1307 C C . ILE A 1 166 ? -2.068 4.836 6.656 1 98.94 166 ILE A C 1
ATOM 1309 O O . ILE A 1 166 ? -1.873 5.703 7.512 1 98.94 166 ILE A O 1
ATOM 1313 N N . ASP A 1 167 ? -1.105 4.168 6.078 1 98.75 167 ASP A N 1
ATOM 1314 C CA . ASP A 1 167 ? 0.29 4.457 6.395 1 98.75 167 ASP A CA 1
ATOM 1315 C C . ASP A 1 167 ? 0.621 5.926 6.129 1 98.75 167 ASP A C 1
ATOM 1317 O O . ASP A 1 167 ? 1.279 6.574 6.941 1 98.75 167 ASP A O 1
ATOM 1321 N N . GLU A 1 168 ? 0.204 6.438 4.984 1 98.31 168 GLU A N 1
ATOM 1322 C CA . GLU A 1 168 ? 0.422 7.84 4.637 1 98.31 168 GLU A CA 1
ATOM 1323 C C . GLU A 1 168 ? -0.242 8.766 5.652 1 98.31 168 GLU A C 1
ATOM 1325 O O . GLU A 1 168 ? 0.356 9.758 6.078 1 98.31 168 GLU A O 1
ATOM 1330 N N . THR A 1 169 ? -1.433 8.461 6.059 1 98.81 169 THR A N 1
ATOM 1331 C CA . THR A 1 169 ? -2.164 9.266 7.031 1 98.81 169 THR A CA 1
ATOM 1332 C C . THR A 1 169 ? -1.489 9.203 8.398 1 98.81 169 THR A C 1
ATOM 1334 O O . THR A 1 169 ? -1.356 10.227 9.078 1 98.81 169 THR A O 1
ATOM 1337 N N . PHE A 1 170 ? -1.038 7.965 8.766 1 98.81 170 PHE A N 1
ATOM 1338 C CA . PHE A 1 170 ? -0.255 7.816 9.984 1 98.81 170 PHE A CA 1
ATOM 1339 C C . PHE A 1 170 ? 0.977 8.711 9.953 1 98.81 170 PHE A C 1
ATOM 1341 O O . PHE A 1 170 ? 1.28 9.398 10.93 1 98.81 170 PHE A O 1
ATOM 1348 N N . SER A 1 171 ? 1.625 8.703 8.859 1 97.62 171 SER A N 1
ATOM 1349 C CA . SER A 1 171 ? 2.871 9.453 8.719 1 97.62 171 SER A CA 1
ATOM 1350 C C . SER A 1 171 ? 2.656 10.945 8.961 1 97.62 171 SER A C 1
ATOM 1352 O O . SER A 1 171 ? 3.381 11.555 9.742 1 97.62 171 SER A O 1
ATOM 1354 N N . LYS A 1 172 ? 1.66 11.5 8.328 1 97.62 172 LYS A N 1
ATOM 1355 C CA . LYS A 1 172 ? 1.391 12.93 8.492 1 97.62 172 LYS A CA 1
ATOM 1356 C C . LYS A 1 172 ? 0.942 13.242 9.914 1 97.62 172 LYS A C 1
ATOM 1358 O O . LYS A 1 172 ? 1.377 14.234 10.5 1 97.62 172 LYS A O 1
ATOM 1363 N N . THR A 1 173 ? 0.097 12.398 10.445 1 98.5 173 THR A N 1
ATOM 1364 C CA . THR A 1 173 ? -0.394 12.594 11.805 1 98.5 173 THR A CA 1
ATOM 1365 C C . THR A 1 173 ? 0.749 12.5 12.812 1 98.5 173 THR A C 1
ATOM 1367 O O . THR A 1 173 ? 0.857 13.336 13.711 1 98.5 173 THR A O 1
ATOM 1370 N N . ALA A 1 174 ? 1.579 11.5 12.633 1 97.88 174 ALA A N 1
ATOM 1371 C CA . ALA A 1 174 ? 2.709 11.289 13.539 1 97.88 174 ALA A CA 1
ATOM 1372 C C . ALA A 1 174 ? 3.668 12.477 13.492 1 97.88 174 ALA A C 1
ATOM 1374 O O . ALA A 1 174 ? 4.113 12.961 14.539 1 97.88 174 ALA A O 1
ATOM 1375 N N . TYR A 1 175 ? 3.982 12.938 12.336 1 95.56 175 TYR A N 1
ATOM 1376 C CA . TYR A 1 175 ? 4.898 14.062 12.219 1 95.56 175 TYR A CA 1
ATOM 1377 C C . TYR A 1 175 ? 4.336 15.297 12.922 1 95.56 175 TYR A C 1
ATOM 1379 O O . TYR A 1 175 ? 5.004 15.898 13.758 1 95.56 175 TYR A O 1
ATOM 1387 N N . LEU A 1 176 ? 3.088 15.594 12.641 1 96.56 176 LEU A N 1
ATOM 1388 C CA . LEU A 1 176 ? 2.465 16.812 13.141 1 96.56 176 LEU A CA 1
ATOM 1389 C C . LEU A 1 176 ? 2.246 16.734 14.648 1 96.56 176 LEU A C 1
ATOM 1391 O O . LEU A 1 176 ? 2.189 17.766 15.32 1 96.56 176 LEU A O 1
ATOM 1395 N N . SER A 1 177 ? 2.141 15.539 15.156 1 97.25 177 SER A N 1
ATOM 1396 C CA . SER A 1 177 ? 1.848 15.352 16.578 1 97.25 177 SER A CA 1
ATOM 1397 C C . SER A 1 177 ? 3.121 15.383 17.406 1 97.25 177 SER A C 1
ATOM 1399 O O . SER A 1 177 ? 3.07 15.617 18.609 1 97.25 177 SER A O 1
ATOM 1401 N N . GLY A 1 178 ? 4.262 15.055 16.703 1 94.38 178 GLY A N 1
ATOM 1402 C CA . GLY A 1 178 ? 5.457 15 17.531 1 94.38 178 GLY A CA 1
ATOM 1403 C C . GLY A 1 178 ? 6.676 14.492 16.781 1 94.38 178 GLY A C 1
ATOM 1404 O O . GLY A 1 178 ? 7.516 13.789 17.344 1 94.38 178 GLY A O 1
ATOM 1405 N N . GLU A 1 179 ? 6.711 14.625 15.523 1 93.62 179 GLU A N 1
ATOM 1406 C CA . GLU A 1 179 ? 7.875 14.367 14.688 1 93.62 179 GLU A CA 1
ATOM 1407 C C . GLU A 1 179 ? 8.125 12.867 14.547 1 93.62 179 GLU A C 1
ATOM 1409 O O . GLU A 1 179 ? 9.273 12.414 14.609 1 93.62 179 GLU A O 1
ATOM 1414 N N . GLY A 1 180 ? 7.066 12.102 14.57 1 93.81 180 GLY A N 1
ATOM 1415 C CA . GLY A 1 180 ? 7.215 10.734 14.078 1 93.81 180 GLY A CA 1
ATOM 1416 C C . GLY A 1 180 ? 7.559 10.664 12.609 1 93.81 180 GLY A C 1
ATOM 1417 O O . GLY A 1 180 ? 6.816 11.18 11.766 1 93.81 180 GLY A O 1
ATOM 1418 N N . LEU A 1 181 ? 8.656 9.969 12.289 1 92.06 181 LEU A N 1
ATOM 1419 C CA . LEU A 1 181 ? 9.133 10.094 10.914 1 92.06 181 LEU A CA 1
ATOM 1420 C C . LEU A 1 181 ? 9.281 8.727 10.266 1 92.06 181 LEU A C 1
ATOM 1422 O O . LEU A 1 181 ? 9.156 8.594 9.047 1 92.06 181 LEU A O 1
ATOM 1426 N N . LEU A 1 182 ? 9.508 7.699 11.023 1 93 182 LEU A N 1
ATOM 1427 C CA . LEU A 1 182 ? 9.789 6.395 10.438 1 93 182 LEU A CA 1
ATOM 1428 C C . LEU A 1 182 ? 8.805 5.348 10.953 1 93 182 LEU A C 1
ATOM 1430 O O . LEU A 1 182 ? 8.656 5.172 12.164 1 93 182 LEU A O 1
ATOM 1434 N N . THR A 1 183 ? 8.18 4.691 10.047 1 97.06 183 THR A N 1
ATOM 1435 C CA . THR A 1 183 ? 7.277 3.619 10.438 1 97.06 183 THR A CA 1
ATOM 1436 C C . THR A 1 183 ? 8.055 2.391 10.898 1 97.06 183 THR A C 1
ATOM 1438 O O . THR A 1 183 ? 8.945 1.915 10.188 1 97.06 183 THR A O 1
ATOM 1441 N N . LEU A 1 184 ? 7.77 1.902 12.07 1 98.12 184 LEU A N 1
ATOM 1442 C CA . LEU A 1 184 ? 8.414 0.708 12.602 1 98.12 184 LEU A CA 1
ATOM 1443 C C . LEU A 1 184 ? 7.578 -0.535 12.32 1 98.12 184 LEU A C 1
ATOM 1445 O O . LEU A 1 184 ? 8.117 -1.566 11.906 1 98.12 184 LEU A O 1
ATOM 1449 N N . ASN A 1 185 ? 6.344 -0.435 12.586 1 98.38 185 ASN A N 1
ATOM 1450 C CA . ASN A 1 185 ? 5.426 -1.523 12.273 1 98.38 185 ASN A CA 1
ATOM 1451 C C . ASN A 1 185 ? 4.051 -0.998 11.875 1 98.38 185 ASN A C 1
ATOM 1453 O O . ASN A 1 185 ? 3.721 0.158 12.148 1 98.38 185 ASN A O 1
ATOM 1457 N N . PHE A 1 186 ? 3.309 -1.812 11.258 1 98.69 186 PHE A N 1
ATOM 1458 C CA . PHE A 1 186 ? 1.971 -1.528 10.758 1 98.69 186 PHE A CA 1
ATOM 1459 C C . PHE A 1 186 ? 1.126 -2.797 10.719 1 98.69 186 PHE A C 1
ATOM 1461 O O . PHE A 1 186 ? 1.574 -3.832 10.219 1 98.69 186 PHE A O 1
ATOM 1468 N N . ASN A 1 187 ? -0.066 -2.711 11.312 1 98.81 187 ASN A N 1
ATOM 1469 C CA . ASN A 1 187 ? -1.006 -3.824 11.367 1 98.81 187 ASN A CA 1
ATOM 1470 C C . ASN A 1 187 ? -2.398 -3.408 10.898 1 98.81 187 ASN A C 1
ATOM 1472 O O . ASN A 1 187 ? -2.883 -2.334 11.258 1 98.81 187 ASN A O 1
ATOM 1476 N N . ILE A 1 188 ? -2.971 -4.316 10.117 1 98.94 188 ILE A N 1
ATOM 1477 C CA . ILE A 1 188 ? -4.316 -4 9.656 1 98.94 188 ILE A CA 1
ATOM 1478 C C . ILE A 1 188 ? -5.168 -5.27 9.648 1 98.94 188 ILE A C 1
ATOM 1480 O O . ILE A 1 188 ? -4.695 -6.34 9.266 1 98.94 188 ILE A O 1
ATOM 1484 N N . ARG A 1 189 ? -6.348 -5.125 10.125 1 98.88 189 ARG A N 1
ATOM 1485 C CA . ARG A 1 189 ? -7.402 -6.129 10.023 1 98.88 189 ARG A CA 1
ATOM 1486 C C . ARG A 1 189 ? -8.523 -5.652 9.102 1 98.88 189 ARG A C 1
ATOM 1488 O O . ARG A 1 189 ? -9.141 -4.613 9.352 1 98.88 189 ARG A O 1
ATOM 1495 N N . PHE A 1 190 ? -8.734 -6.449 8.094 1 98.62 190 PHE A N 1
ATOM 1496 C CA . PHE A 1 190 ? -9.773 -6.109 7.137 1 98.62 190 PHE A CA 1
ATOM 1497 C C . PHE A 1 190 ? -11.109 -6.711 7.551 1 98.62 190 PHE A C 1
ATOM 1499 O O . PHE A 1 190 ? -11.172 -7.863 7.984 1 98.62 190 PHE A O 1
ATOM 1506 N N . LYS A 1 191 ? -12.148 -5.867 7.387 1 98.19 191 LYS A N 1
ATOM 1507 C CA . LYS A 1 191 ? -13.469 -6.316 7.816 1 98.19 191 LYS A CA 1
ATOM 1508 C C . LYS A 1 191 ? -14.438 -6.379 6.637 1 98.19 191 LYS A C 1
ATOM 1510 O O . LYS A 1 191 ? -15.211 -7.332 6.512 1 98.19 191 LYS A O 1
ATOM 1515 N N . ASN A 1 192 ? -14.461 -5.363 5.828 1 96.75 192 ASN A N 1
ATOM 1516 C CA . ASN A 1 192 ? -15.297 -5.285 4.633 1 96.75 192 ASN A CA 1
ATOM 1517 C C . ASN A 1 192 ? -14.539 -4.668 3.461 1 96.75 192 ASN A C 1
ATOM 1519 O O . ASN A 1 192 ? -13.531 -3.984 3.654 1 96.75 192 ASN A O 1
ATOM 1523 N N . LEU A 1 193 ? -15.047 -4.953 2.285 1 95.69 193 LEU A N 1
ATOM 1524 C CA . LEU A 1 193 ? -14.438 -4.398 1.079 1 95.69 193 LEU A CA 1
ATOM 1525 C C . LEU A 1 193 ? -14.914 -2.973 0.835 1 95.69 193 LEU A C 1
ATOM 1527 O O . LEU A 1 193 ? -16.062 -2.643 1.118 1 95.69 193 LEU A O 1
ATOM 1531 N N . ILE A 1 194 ? -14.055 -2.125 0.34 1 97.12 194 ILE A N 1
ATOM 1532 C CA . ILE A 1 194 ? -14.422 -0.764 -0.033 1 97.12 194 ILE A CA 1
ATOM 1533 C C . ILE A 1 194 ? -14.781 -0.713 -1.517 1 97.12 194 ILE A C 1
ATOM 1535 O O . ILE A 1 194 ? -13.922 -0.932 -2.377 1 97.12 194 ILE A O 1
ATOM 1539 N N . PRO A 1 195 ? -16.016 -0.376 -1.87 1 95 195 PRO A N 1
ATOM 1540 C CA . PRO A 1 195 ? -16.328 -0.224 -3.293 1 95 195 PRO A CA 1
ATOM 1541 C C . PRO A 1 195 ? -15.57 0.933 -3.943 1 95 195 PRO A C 1
ATOM 1543 O O . PRO A 1 195 ? -15.461 2.012 -3.354 1 95 195 PRO A O 1
ATOM 1546 N N . LEU A 1 196 ? -15.086 0.694 -5.133 1 95.44 196 LEU A N 1
ATOM 1547 C CA . LEU A 1 196 ? -14.438 1.779 -5.863 1 95.44 196 LEU A CA 1
ATOM 1548 C C . LEU A 1 196 ? -15.406 2.932 -6.098 1 95.44 196 LEU A C 1
ATOM 1550 O O . LEU A 1 196 ? -16.578 2.707 -6.387 1 95.44 196 LEU A O 1
ATOM 1554 N N . GLY A 1 197 ? -14.875 4.16 -5.887 1 95 197 GLY A N 1
ATOM 1555 C CA . GLY A 1 197 ? -15.688 5.344 -6.113 1 95 197 GLY A CA 1
ATOM 1556 C C . GLY A 1 197 ? -16.469 5.773 -4.891 1 95 197 GLY A C 1
ATOM 1557 O O . GLY A 1 197 ? -17.047 6.863 -4.863 1 95 197 GLY A O 1
ATOM 1558 N N . SER A 1 198 ? -16.531 4.922 -3.883 1 96.75 198 SER A N 1
ATOM 1559 C CA . SER A 1 198 ? -17.219 5.281 -2.652 1 96.75 198 SER A CA 1
ATOM 1560 C C . SER A 1 198 ? -16.328 6.086 -1.721 1 96.75 198 SER A C 1
ATOM 1562 O O . SER A 1 198 ? -15.117 6.199 -1.958 1 96.75 198 SER A O 1
ATOM 1564 N N . LEU A 1 199 ? -16.969 6.676 -0.714 1 98.62 199 LEU A N 1
ATOM 1565 C CA . LEU A 1 199 ? -16.219 7.41 0.296 1 98.62 199 LEU A CA 1
ATOM 1566 C C . LEU A 1 199 ? -15.922 6.523 1.502 1 98.62 199 LEU A C 1
ATOM 1568 O O . LEU A 1 199 ? -16.844 5.934 2.084 1 98.62 199 LEU A O 1
ATOM 1572 N N . ALA A 1 200 ? -14.695 6.387 1.861 1 98.88 200 ALA A N 1
ATOM 1573 C CA . ALA A 1 200 ? -14.25 5.801 3.121 1 98.88 200 ALA A CA 1
ATOM 1574 C C . ALA A 1 200 ? -13.617 6.852 4.023 1 98.88 200 ALA A C 1
ATOM 1576 O O . ALA A 1 200 ? -12.883 7.723 3.553 1 98.88 200 ALA A O 1
ATOM 1577 N N . VAL A 1 201 ? -13.906 6.789 5.281 1 98.94 201 VAL A N 1
ATOM 1578 C CA . VAL A 1 201 ? -13.398 7.75 6.254 1 98.94 201 VAL A CA 1
ATOM 1579 C C . VAL A 1 201 ? -12.406 7.059 7.191 1 98.94 201 VAL A C 1
ATOM 1581 O O . VAL A 1 201 ? -12.758 6.086 7.863 1 98.94 201 VAL A O 1
ATOM 1584 N N . LEU A 1 202 ? -11.195 7.504 7.215 1 98.94 202 LEU A N 1
ATOM 1585 C CA . LEU A 1 202 ? -10.172 7.008 8.125 1 98.94 202 LEU A CA 1
ATOM 1586 C C . LEU A 1 202 ? -10.086 7.871 9.375 1 98.94 202 LEU A C 1
ATOM 1588 O O . LEU A 1 202 ? -9.727 9.047 9.297 1 98.94 202 LEU A O 1
ATOM 1592 N N . ASN A 1 203 ? -10.422 7.344 10.461 1 98.94 203 ASN A N 1
ATOM 1593 C CA . ASN A 1 203 ? -10.289 8.016 11.75 1 98.94 203 ASN A CA 1
ATOM 1594 C C . ASN A 1 203 ? -9.016 7.59 12.477 1 98.94 203 ASN A C 1
ATOM 1596 O O . ASN A 1 203 ? -8.891 6.434 12.883 1 98.94 203 ASN A O 1
ATOM 1600 N N . VAL A 1 204 ? -8.125 8.523 12.688 1 98.94 204 VAL A N 1
ATOM 1601 C CA . VAL A 1 204 ? -6.793 8.203 13.203 1 98.94 204 VAL A CA 1
ATOM 1602 C C . VAL A 1 204 ? -6.578 8.906 14.547 1 98.94 204 VAL A C 1
ATOM 1604 O O . VAL A 1 204 ? -6.906 10.086 14.695 1 98.94 204 VAL A O 1
ATOM 1607 N N . ASN A 1 205 ? -6.027 8.188 15.461 1 98.81 205 ASN A N 1
ATOM 1608 C CA . ASN A 1 205 ? -5.676 8.727 16.766 1 98.81 205 ASN A CA 1
ATOM 1609 C C . ASN A 1 205 ? -4.242 8.383 17.156 1 98.81 205 ASN A C 1
ATOM 1611 O O . ASN A 1 205 ? -3.771 7.273 16.891 1 98.81 205 ASN A O 1
ATOM 1615 N N . VAL A 1 206 ? -3.609 9.344 17.812 1 98.81 206 VAL A N 1
ATOM 1616 C CA . VAL A 1 206 ? -2.389 9.023 18.547 1 98.81 206 VAL A CA 1
ATOM 1617 C C . VAL A 1 206 ? -2.744 8.469 19.922 1 98.81 206 VAL A C 1
ATOM 1619 O O . VAL A 1 206 ? -3.293 9.18 20.766 1 98.81 206 VAL A O 1
ATOM 1622 N N . GLU A 1 207 ? -2.379 7.219 20.094 1 98.69 207 GLU A N 1
ATOM 1623 C CA . GLU A 1 207 ? -2.764 6.547 21.328 1 98.69 207 GLU A CA 1
ATOM 1624 C C . GLU A 1 207 ? -1.806 6.898 22.469 1 98.69 207 GLU A C 1
ATOM 1626 O O . GLU A 1 207 ? -2.23 7.094 23.609 1 98.69 207 GLU A O 1
ATOM 1631 N N . LYS A 1 208 ? -0.563 6.926 22.125 1 97.56 208 LYS A N 1
ATOM 1632 C CA . LYS A 1 208 ? 0.448 7.258 23.125 1 97.56 208 LYS A CA 1
ATOM 1633 C C . LYS A 1 208 ? 1.787 7.578 22.469 1 97.56 208 LYS A C 1
ATOM 1635 O O . LYS A 1 208 ? 2.039 7.176 21.328 1 97.56 208 LYS A O 1
ATOM 1640 N N . ILE A 1 209 ? 2.533 8.32 23.156 1 96.19 209 ILE A N 1
ATOM 1641 C CA . ILE A 1 209 ? 3.92 8.633 22.828 1 96.19 209 ILE A CA 1
ATOM 1642 C C . ILE A 1 209 ? 4.824 8.234 24 1 96.19 209 ILE A C 1
ATOM 1644 O O . ILE A 1 209 ? 4.715 8.789 25.094 1 96.19 209 ILE A O 1
ATOM 1648 N N . GLU A 1 210 ? 5.652 7.219 23.719 1 96.25 210 GLU A N 1
ATOM 1649 C CA . GLU A 1 210 ? 6.508 6.699 24.781 1 96.25 210 GLU A CA 1
ATOM 1650 C C . GLU A 1 210 ? 7.832 6.184 24.219 1 96.25 210 GLU A C 1
ATOM 1652 O O . GLU A 1 210 ? 7.848 5.434 23.25 1 96.25 210 GLU A O 1
ATOM 1657 N N . ASP A 1 211 ? 8.953 6.594 24.875 1 95.38 211 ASP A N 1
ATOM 1658 C CA . ASP A 1 211 ? 10.281 6.102 24.516 1 95.38 211 ASP A CA 1
ATOM 1659 C C . ASP A 1 211 ? 10.57 6.332 23.031 1 95.38 211 ASP A C 1
ATOM 1661 O O . ASP A 1 211 ? 10.961 5.402 22.328 1 95.38 211 ASP A O 1
ATOM 1665 N N . GLN A 1 212 ? 10.219 7.461 22.562 1 95.19 212 GLN A N 1
ATOM 1666 C CA . GLN A 1 212 ? 10.477 7.938 21.203 1 95.19 212 GLN A CA 1
ATOM 1667 C C . GLN A 1 212 ? 9.648 7.164 20.172 1 95.19 212 GLN A C 1
ATOM 1669 O O . GLN A 1 212 ? 9.984 7.141 19 1 95.19 212 GLN A O 1
ATOM 1674 N N . LYS A 1 213 ? 8.648 6.562 20.719 1 97.75 213 LYS A N 1
ATOM 1675 C CA . LYS A 1 213 ? 7.723 5.859 19.828 1 97.75 213 LYS A CA 1
ATOM 1676 C C . LYS A 1 213 ? 6.312 6.441 19.938 1 97.75 213 LYS A C 1
ATOM 1678 O O . LYS A 1 213 ? 5.844 6.758 21.031 1 97.75 213 LYS A O 1
ATOM 1683 N N . MET A 1 214 ? 5.766 6.582 18.812 1 98.5 214 MET A N 1
ATOM 1684 C CA . MET A 1 214 ? 4.383 7.043 18.734 1 98.5 214 MET A CA 1
ATOM 1685 C C . MET A 1 214 ? 3.463 5.914 18.281 1 98.5 214 MET A C 1
ATOM 1687 O O . MET A 1 214 ? 3.695 5.297 17.234 1 98.5 214 MET A O 1
ATOM 1691 N N . TYR A 1 215 ? 2.488 5.652 19.078 1 98.88 215 TYR A N 1
ATOM 1692 C CA . TYR A 1 215 ? 1.53 4.594 18.781 1 98.88 215 TYR A CA 1
ATOM 1693 C C . TYR A 1 215 ? 0.229 5.172 18.234 1 98.88 215 TYR A C 1
ATOM 1695 O O . TYR A 1 215 ? -0.397 6.02 18.875 1 98.88 215 TYR A O 1
ATOM 1703 N N . LEU A 1 216 ? -0.15 4.688 17.047 1 98.94 216 LEU A N 1
ATOM 1704 C CA . LEU A 1 216 ? -1.334 5.219 16.391 1 98.94 216 LEU A CA 1
ATOM 1705 C C . LEU A 1 216 ? -2.344 4.113 16.109 1 98.94 216 LEU A C 1
ATOM 1707 O O . LEU A 1 216 ? -1.971 2.943 15.969 1 98.94 216 LEU A O 1
ATOM 1711 N N . SER A 1 217 ? -3.611 4.508 16.016 1 98.94 217 SER A N 1
ATOM 1712 C CA . SER A 1 217 ? -4.691 3.611 15.625 1 98.94 217 SER A CA 1
ATOM 1713 C C . SER A 1 217 ? -5.594 4.262 14.578 1 98.94 217 SER A C 1
ATOM 1715 O O . SER A 1 217 ? -5.625 5.488 14.453 1 98.94 217 SER A O 1
ATOM 1717 N N . CYS A 1 218 ? -6.277 3.42 13.812 1 98.94 218 CYS A N 1
ATOM 1718 C CA . CYS A 1 218 ? -7.168 3.893 12.766 1 98.94 218 CYS A CA 1
ATOM 1719 C C . CYS A 1 218 ? -8.383 2.98 12.625 1 98.94 218 CYS A C 1
ATOM 1721 O O . CYS A 1 218 ? -8.242 1.755 12.625 1 98.94 218 CYS A O 1
ATOM 1723 N N . VAL A 1 219 ? -9.5 3.537 12.586 1 98.94 219 VAL A N 1
ATOM 1724 C CA . VAL A 1 219 ? -10.719 2.854 12.148 1 98.94 219 VAL A CA 1
ATOM 1725 C C . VAL A 1 219 ? -11.195 3.449 10.828 1 98.94 219 VAL A C 1
ATOM 1727 O O . VAL A 1 219 ? -11.477 4.648 10.742 1 98.94 219 VAL A O 1
ATOM 1730 N N . THR A 1 220 ? -11.242 2.643 9.797 1 98.94 220 THR A N 1
ATOM 1731 C CA . THR A 1 220 ? -11.781 3.043 8.5 1 98.94 220 THR A CA 1
ATOM 1732 C C . THR A 1 220 ? -13.227 2.59 8.359 1 98.94 220 THR A C 1
ATOM 1734 O O . THR A 1 220 ? -13.531 1.405 8.508 1 98.94 220 THR A O 1
ATOM 1737 N N . GLN A 1 221 ? -14.086 3.547 8.031 1 98.81 221 GLN A N 1
ATOM 1738 C CA . GLN A 1 221 ? -15.508 3.211 7.996 1 98.81 221 GLN A CA 1
ATOM 1739 C C . GLN A 1 221 ? -16.25 4.059 6.965 1 98.81 221 GLN A C 1
ATOM 1741 O O . GLN A 1 221 ? -15.68 5.004 6.41 1 98.81 221 GLN A O 1
ATOM 1746 N N . SER A 1 222 ? -17.469 3.623 6.691 1 98.31 222 SER A N 1
ATOM 1747 C CA . SER A 1 222 ? -18.328 4.414 5.828 1 98.31 222 SER A CA 1
ATOM 1748 C C . SER A 1 222 ? -18.719 5.73 6.496 1 98.31 222 SER A C 1
ATOM 1750 O O . SER A 1 222 ? -18.562 5.891 7.707 1 98.31 222 SER A O 1
ATOM 1752 N N . ARG A 1 223 ? -19.156 6.645 5.695 1 96.75 223 ARG A N 1
ATOM 1753 C CA . ARG A 1 223 ? -19.531 7.965 6.195 1 96.75 223 ARG A CA 1
ATOM 1754 C C . ARG A 1 223 ? -20.562 7.859 7.32 1 96.75 223 ARG A C 1
ATOM 1756 O O . ARG A 1 223 ? -20.453 8.562 8.328 1 96.75 223 ARG A O 1
ATOM 1763 N N . ASP A 1 224 ? -21.516 6.961 7.074 1 96.56 224 ASP A N 1
ATOM 1764 C CA . ASP A 1 224 ? -22.594 6.824 8.055 1 96.56 224 ASP A CA 1
ATOM 1765 C C . ASP A 1 224 ? -22.172 5.941 9.227 1 96.56 224 ASP A C 1
ATOM 1767 O O . ASP A 1 224 ? -22.953 5.664 10.125 1 96.56 224 ASP A O 1
ATOM 1771 N N . GLN A 1 225 ? -21 5.434 9.242 1 96.81 225 GLN A N 1
ATOM 1772 C CA . GLN A 1 225 ? -20.359 4.648 10.289 1 96.81 225 GLN A CA 1
ATOM 1773 C C . GLN A 1 225 ? -21.031 3.285 10.445 1 96.81 225 GLN A C 1
ATOM 1775 O O . GLN A 1 225 ? -20.828 2.598 11.445 1 96.81 225 GLN A O 1
ATOM 1780 N N . GLN A 1 226 ? -21.781 2.877 9.445 1 97.38 226 GLN A N 1
ATOM 1781 C CA . GLN A 1 226 ? -22.5 1.609 9.523 1 97.38 226 GLN A CA 1
ATOM 1782 C C . GLN A 1 226 ? -21.609 0.446 9.094 1 97.38 226 GLN A C 1
ATOM 1784 O O . GLN A 1 226 ? -21.875 -0.706 9.445 1 97.38 226 GLN A O 1
ATOM 1789 N N . THR A 1 227 ? -20.688 0.744 8.312 1 98 227 THR A N 1
ATOM 1790 C CA . THR A 1 227 ? -19.781 -0.286 7.816 1 98 227 THR A CA 1
ATOM 1791 C C . THR A 1 227 ? -18.344 0.019 8.227 1 98 227 THR A C 1
ATOM 1793 O O . THR A 1 227 ? -17.828 1.094 7.922 1 98 227 THR A O 1
ATOM 1796 N N . VAL A 1 228 ? -17.734 -0.908 8.984 1 98.81 228 VAL A N 1
ATOM 1797 C CA . VAL A 1 228 ? -16.312 -0.843 9.25 1 98.81 228 VAL A CA 1
ATOM 1798 C C . VAL A 1 228 ? -15.547 -1.604 8.172 1 98.81 228 VAL A C 1
ATOM 1800 O O . VAL A 1 228 ? -15.812 -2.783 7.926 1 98.81 228 VAL A O 1
ATOM 1803 N N . TYR A 1 229 ? -14.648 -0.921 7.496 1 98.75 229 TYR A N 1
ATOM 1804 C CA . TYR A 1 229 ? -13.867 -1.545 6.434 1 98.75 229 TYR A CA 1
ATOM 1805 C C . TYR A 1 229 ? -12.594 -2.178 6.996 1 98.75 229 TYR A C 1
ATOM 1807 O O . TYR A 1 229 ? -12.18 -3.25 6.547 1 98.75 229 TYR A O 1
ATOM 1815 N N . ALA A 1 230 ? -11.977 -1.521 7.969 1 98.94 230 ALA A N 1
ATOM 1816 C CA . ALA A 1 230 ? -10.727 -2.039 8.516 1 98.94 230 ALA A CA 1
ATOM 1817 C C . ALA A 1 230 ? -10.367 -1.337 9.828 1 98.94 230 ALA A C 1
ATOM 1819 O O . ALA A 1 230 ? -10.836 -0.228 10.094 1 98.94 230 ALA A O 1
ATOM 1820 N N . LYS A 1 231 ? -9.586 -1.998 10.609 1 98.94 231 LYS A N 1
ATOM 1821 C CA . LYS A 1 231 ? -8.898 -1.449 11.773 1 98.94 231 LYS A CA 1
ATOM 1822 C C . LYS A 1 231 ? -7.391 -1.645 11.664 1 98.94 231 LYS A C 1
ATOM 1824 O O . LYS A 1 231 ? -6.926 -2.699 11.227 1 98.94 231 LYS A O 1
ATOM 1829 N N . ALA A 1 232 ? -6.703 -0.611 12.023 1 98.94 232 ALA A N 1
ATOM 1830 C CA . ALA A 1 232 ? -5.254 -0.691 11.867 1 98.94 232 ALA A CA 1
ATOM 1831 C C . ALA A 1 232 ? -4.539 -0.012 13.031 1 98.94 232 ALA A C 1
ATOM 1833 O O . ALA A 1 232 ? -5.145 0.755 13.781 1 98.94 232 ALA A O 1
ATOM 1834 N N . SER A 1 233 ? -3.297 -0.357 13.164 1 98.94 233 SER A N 1
ATOM 1835 C CA . SER A 1 233 ? -2.402 0.302 14.117 1 98.94 233 SER A CA 1
ATOM 1836 C C . SER A 1 233 ? -0.973 0.347 13.586 1 98.94 233 SER A C 1
ATOM 1838 O O . SER A 1 233 ? -0.611 -0.424 12.695 1 98.94 233 SER A O 1
ATOM 1840 N N . GLY A 1 234 ? -0.263 1.273 14.047 1 98.75 234 GLY A N 1
ATOM 1841 C CA . GLY A 1 234 ? 1.129 1.43 13.656 1 98.75 234 GLY A CA 1
ATOM 1842 C C . GLY A 1 234 ? 1.96 2.16 14.695 1 98.75 234 GLY A C 1
ATOM 1843 O O . GLY A 1 234 ? 1.414 2.787 15.602 1 98.75 234 GLY A O 1
ATOM 1844 N N . THR A 1 235 ? 3.258 2 14.57 1 98.81 235 THR A N 1
ATOM 1845 C CA . THR A 1 235 ? 4.211 2.678 15.445 1 98.81 235 THR A CA 1
ATOM 1846 C C . THR A 1 235 ? 5.25 3.438 14.625 1 98.81 235 THR A C 1
ATOM 1848 O O . THR A 1 235 ? 5.789 2.908 13.648 1 98.81 235 THR A O 1
ATOM 1851 N N . PHE A 1 236 ? 5.473 4.637 15 1 98.06 236 PHE A N 1
ATOM 1852 C CA . PHE A 1 236 ? 6.457 5.488 14.336 1 98.06 236 PHE A CA 1
ATOM 1853 C C . PHE A 1 236 ? 7.566 5.883 15.305 1 98.06 236 PHE A C 1
ATOM 1855 O O . PHE A 1 236 ? 7.312 6.141 16.484 1 98.06 236 PHE A O 1
ATOM 1862 N N . LEU A 1 237 ? 8.727 5.988 14.797 1 96.12 237 LEU A N 1
ATOM 1863 C CA . LEU A 1 237 ? 9.875 6.461 15.562 1 96.12 237 LEU A CA 1
ATOM 1864 C C . LEU A 1 237 ? 10.023 7.977 15.445 1 96.12 237 LEU A C 1
ATOM 1866 O O . LEU A 1 237 ? 9.977 8.523 14.344 1 96.12 237 LEU A O 1
ATOM 1870 N N . GLN A 1 238 ? 10.188 8.617 16.547 1 94.69 238 GLN A N 1
ATOM 1871 C CA . GLN A 1 238 ? 10.438 10.055 16.578 1 94.69 238 GLN A CA 1
ATOM 1872 C C . GLN A 1 238 ? 11.898 10.367 16.25 1 94.69 238 GLN A C 1
ATOM 1874 O O . GLN A 1 238 ? 12.812 9.75 16.797 1 94.69 238 GLN A O 1
ATOM 1879 N N . MET A 1 239 ? 11.977 11.281 15.328 1 89 239 MET A N 1
ATOM 1880 C CA . MET A 1 239 ? 13.289 11.812 14.953 1 89 239 MET A CA 1
ATOM 1881 C C . MET A 1 239 ? 13.203 13.297 14.633 1 89 239 MET A C 1
ATOM 1883 O O . MET A 1 239 ? 12.148 13.789 14.227 1 89 239 MET A O 1
ATOM 1887 N N . GLN A 1 240 ? 14.352 13.914 14.797 1 83.25 240 GLN A N 1
ATOM 1888 C CA . GLN A 1 240 ? 14.383 15.328 14.461 1 83.25 240 GLN A CA 1
ATOM 1889 C C . GLN A 1 240 ? 14.945 15.555 13.055 1 83.25 240 GLN A C 1
ATOM 1891 O O . GLN A 1 240 ? 15.969 14.977 12.695 1 83.25 240 GLN A O 1
ATOM 1896 N N . LEU A 1 241 ? 14.195 16.344 12.32 1 81.12 241 LEU A N 1
ATOM 1897 C CA . LEU A 1 241 ? 14.75 16.75 11.039 1 81.12 241 LEU A CA 1
ATOM 1898 C C . LEU A 1 241 ? 15.984 17.625 11.227 1 81.12 241 LEU A C 1
ATOM 1900 O O . LEU A 1 241 ? 16.031 18.438 12.148 1 81.12 241 LEU A O 1
ATOM 1904 N N . GLU A 1 242 ? 16.906 17.344 10.391 1 79.56 242 GLU A N 1
ATOM 1905 C CA . GLU A 1 242 ? 18.109 18.156 10.438 1 79.56 242 GLU A CA 1
ATOM 1906 C C . GLU A 1 242 ? 18 19.359 9.492 1 79.56 242 GLU A C 1
ATOM 1908 O O . GLU A 1 242 ? 17.5 19.234 8.375 1 79.56 242 GLU A O 1
ATOM 1913 N N . GLU A 1 243 ? 18.406 20.5 10.086 1 76.75 243 GLU A N 1
ATOM 1914 C CA . GLU A 1 243 ? 18.438 21.672 9.203 1 76.75 243 GLU A CA 1
ATOM 1915 C C . GLU A 1 243 ? 19.516 21.516 8.133 1 76.75 243 GLU A C 1
ATOM 1917 O O . GLU A 1 243 ? 20.609 21 8.406 1 76.75 243 GLU A O 1
ATOM 1922 N N . GLU A 1 244 ? 19.141 21.734 6.824 1 71.88 244 GLU A N 1
ATOM 1923 C CA . GLU A 1 244 ? 20.125 21.688 5.754 1 71.88 244 GLU A CA 1
ATOM 1924 C C . GLU A 1 244 ? 21.172 22.797 5.918 1 71.88 244 GLU A C 1
ATOM 1926 O O . GLU A 1 244 ? 20.812 23.953 6.191 1 71.88 244 GLU A O 1
ATOM 1931 N N . SER A 1 245 ? 22.359 22.703 6.551 1 58.94 245 SER A N 1
ATOM 1932 C CA . SER A 1 245 ? 23.406 23.688 6.703 1 58.94 245 SER A CA 1
ATOM 1933 C C . SER A 1 245 ? 23.594 24.5 5.426 1 58.94 245 SER A C 1
ATOM 1935 O O . SER A 1 245 ? 23.656 23.938 4.332 1 58.94 245 SER A O 1
ATOM 1937 N N . SER A 1 246 ? 23.094 25.797 5.359 1 49.44 246 SER A N 1
ATOM 1938 C CA . SER A 1 246 ? 23.516 26.719 4.312 1 49.44 246 SER A CA 1
ATOM 1939 C C . SER A 1 246 ? 25.031 26.703 4.148 1 49.44 246 SER A C 1
ATOM 1941 O O . SER A 1 246 ? 25.781 26.906 5.113 1 49.44 246 SER A O 1
ATOM 1943 N N . GLN A 1 247 ? 25.734 25.828 3.516 1 40.31 247 GLN A N 1
ATOM 1944 C CA . GLN A 1 247 ? 27.109 26.234 3.205 1 40.31 247 GLN A CA 1
ATOM 1945 C C . GLN A 1 247 ? 27.172 27.703 2.797 1 40.31 247 GLN A C 1
ATOM 1947 O O . GLN A 1 247 ? 26.5 28.109 1.84 1 40.31 247 GLN A O 1
ATOM 1952 N N . GLN A 1 248 ? 27.312 28.656 3.754 1 32.94 248 GLN A N 1
ATOM 1953 C CA . GLN A 1 248 ? 28.078 29.844 3.375 1 32.94 248 GLN A CA 1
ATOM 1954 C C . GLN A 1 248 ? 29.438 29.453 2.812 1 32.94 248 GLN A C 1
ATOM 1956 O O . GLN A 1 248 ? 30.078 28.531 3.32 1 32.94 248 GLN A O 1
ATOM 1961 N N . MET B 1 1 ? -62.594 38.281 -12.859 1 23.83 1 MET B N 1
ATOM 1962 C CA . MET B 1 1 ? -61.375 38.219 -12.008 1 23.83 1 MET B CA 1
ATOM 1963 C C . MET B 1 1 ? -61.094 36.812 -11.578 1 23.83 1 MET B C 1
ATOM 1965 O O . MET B 1 1 ? -61.594 36.344 -10.555 1 23.83 1 MET B O 1
ATOM 1969 N N . LEU B 1 2 ? -61.125 35.812 -12.547 1 25.28 2 LEU B N 1
ATOM 1970 C CA . LEU B 1 2 ? -61.094 34.344 -12.438 1 25.28 2 LEU B CA 1
ATOM 1971 C C . LEU B 1 2 ? -59.781 33.875 -11.883 1 25.28 2 LEU B C 1
ATOM 1973 O O . LEU B 1 2 ? -58.719 34.219 -12.414 1 25.28 2 LEU B O 1
ATOM 1977 N N . ARG B 1 3 ? -59.719 33.562 -10.555 1 26.11 3 ARG B N 1
ATOM 1978 C CA . ARG B 1 3 ? -58.688 33.156 -9.633 1 26.11 3 ARG B CA 1
ATOM 1979 C C . ARG B 1 3 ? -58.094 31.797 -10.055 1 26.11 3 ARG B C 1
ATOM 1981 O O . ARG B 1 3 ? -58.812 30.781 -10.047 1 26.11 3 ARG B O 1
ATOM 1988 N N . ARG B 1 4 ? -57.344 31.688 -11.211 1 27.12 4 ARG B N 1
ATOM 1989 C CA . ARG B 1 4 ? -56.688 30.469 -11.719 1 27.12 4 ARG B CA 1
ATOM 1990 C C . ARG B 1 4 ? -55.844 29.812 -10.648 1 27.12 4 ARG B C 1
ATOM 1992 O O . ARG B 1 4 ? -54.938 30.453 -10.086 1 27.12 4 ARG B O 1
ATOM 1999 N N . GLY B 1 5 ? -56.375 28.906 -9.836 1 25.75 5 GLY B N 1
ATOM 2000 C CA . GLY B 1 5 ? -55.812 28.078 -8.773 1 25.75 5 GLY B CA 1
ATOM 2001 C C . GLY B 1 5 ? -54.625 27.25 -9.219 1 25.75 5 GLY B C 1
ATOM 2002 O O . GLY B 1 5 ? -54.719 26.531 -10.227 1 25.75 5 GLY B O 1
ATOM 2003 N N . PHE B 1 6 ? -53.375 27.766 -9.117 1 27.86 6 PHE B N 1
ATOM 2004 C CA . PHE B 1 6 ? -52.094 27.172 -9.414 1 27.86 6 PHE B CA 1
ATOM 2005 C C . PHE B 1 6 ? -51.906 25.875 -8.633 1 27.86 6 PHE B C 1
ATOM 2007 O O . PHE B 1 6 ? -51.938 25.875 -7.398 1 27.86 6 PHE B O 1
ATOM 2014 N N . GLN B 1 7 ? -52.438 24.734 -9.094 1 24.84 7 GLN B N 1
ATOM 2015 C CA . GLN B 1 7 ? -52.25 23.406 -8.523 1 24.84 7 GLN B CA 1
ATOM 2016 C C . GLN B 1 7 ? -50.781 23.016 -8.477 1 24.84 7 GLN B C 1
ATOM 2018 O O . GLN B 1 7 ? -50.094 23.031 -9.5 1 24.84 7 GLN B O 1
ATOM 2023 N N . MET B 1 8 ? -50.125 23.344 -7.387 1 23.3 8 MET B N 1
ATOM 2024 C CA . MET B 1 8 ? -48.75 22.969 -7.098 1 23.3 8 MET B CA 1
ATOM 2025 C C . MET B 1 8 ? -48.594 21.453 -7.094 1 23.3 8 MET B C 1
ATOM 2027 O O . MET B 1 8 ? -49.281 20.75 -6.344 1 23.3 8 MET B O 1
ATOM 2031 N N . ALA B 1 9 ? -48.375 20.75 -8.227 1 27.42 9 ALA B N 1
ATOM 2032 C CA . ALA B 1 9 ? -48.062 19.328 -8.297 1 27.42 9 ALA B CA 1
ATOM 2033 C C . ALA B 1 9 ? -46.844 18.984 -7.426 1 27.42 9 ALA B C 1
ATOM 2035 O O . ALA B 1 9 ? -45.781 19.594 -7.559 1 27.42 9 ALA B O 1
ATOM 2036 N N . VAL B 1 10 ? -47.094 18.562 -6.203 1 26.19 10 VAL B N 1
ATOM 2037 C CA . VAL B 1 10 ? -46.125 18.031 -5.266 1 26.19 10 VAL B CA 1
ATOM 2038 C C . VAL B 1 10 ? -45.375 16.875 -5.914 1 26.19 10 VAL B C 1
ATOM 2040 O O . VAL B 1 10 ? -45.969 15.867 -6.301 1 26.19 10 VAL B O 1
ATOM 2043 N N . ILE B 1 11 ? -44.375 17.141 -6.785 1 27.05 11 ILE B N 1
ATOM 2044 C CA . ILE B 1 11 ? -43.5 16.078 -7.293 1 27.05 11 ILE B CA 1
ATOM 2045 C C . ILE B 1 11 ? -42.875 15.336 -6.121 1 27.05 11 ILE B C 1
ATOM 2047 O O . ILE B 1 11 ? -42.156 15.938 -5.297 1 27.05 11 ILE B O 1
ATOM 2051 N N . HIS B 1 12 ? -43.531 14.328 -5.551 1 27.36 12 HIS B N 1
ATOM 2052 C CA . HIS B 1 12 ? -42.938 13.383 -4.605 1 27.36 12 HIS B CA 1
ATOM 2053 C C . HIS B 1 12 ? -41.688 12.742 -5.18 1 27.36 12 HIS B C 1
ATOM 2055 O O . HIS B 1 12 ? -41.75 12.062 -6.211 1 27.36 12 HIS B O 1
ATOM 2061 N N . GLY B 1 13 ? -40.562 13.445 -5.219 1 25.47 13 GLY B N 1
ATOM 2062 C CA . GLY B 1 13 ? -39.281 12.828 -5.551 1 25.47 13 GLY B CA 1
ATOM 2063 C C . GLY B 1 13 ? -38.969 11.602 -4.707 1 25.47 13 GLY B C 1
ATOM 2064 O O . GLY B 1 13 ? -38.938 11.68 -3.477 1 25.47 13 GLY B O 1
ATOM 2065 N N . HIS B 1 14 ? -39.5 10.414 -5.102 1 27.81 14 HIS B N 1
ATOM 2066 C CA . HIS B 1 14 ? -39.094 9.156 -4.488 1 27.81 14 HIS B CA 1
ATOM 2067 C C . HIS B 1 14 ? -37.594 9.023 -4.441 1 27.81 14 HIS B C 1
ATOM 2069 O O . HIS B 1 14 ? -36.906 9.086 -5.477 1 27.81 14 HIS B O 1
ATOM 2075 N N . HIS B 1 15 ? -36.906 9.625 -3.508 1 29.08 15 HIS B N 1
ATOM 2076 C CA . HIS B 1 15 ? -35.531 9.273 -3.242 1 29.08 15 HIS B CA 1
ATOM 2077 C C . HIS B 1 15 ? -35.375 7.777 -2.988 1 29.08 15 HIS B C 1
ATOM 2079 O O . HIS B 1 15 ? -35.969 7.238 -2.055 1 29.08 15 HIS B O 1
ATOM 2085 N N . GLY B 1 16 ? -35.344 6.93 -4.02 1 28.64 16 GLY B N 1
ATOM 2086 C CA . GLY B 1 16 ? -34.969 5.547 -3.805 1 28.64 16 GLY B CA 1
ATOM 2087 C C . GLY B 1 16 ? -33.719 5.398 -2.965 1 28.64 16 GLY B C 1
ATOM 2088 O O . GLY B 1 16 ? -32.688 6.023 -3.25 1 28.64 16 GLY B O 1
ATOM 2089 N N . THR B 1 17 ? -33.844 5.234 -1.715 1 33 17 THR B N 1
ATOM 2090 C CA . THR B 1 17 ? -32.781 4.812 -0.798 1 33 17 THR B CA 1
ATOM 2091 C C . THR B 1 17 ? -32.031 3.613 -1.363 1 33 17 THR B C 1
ATOM 2093 O O . THR B 1 17 ? -32.625 2.609 -1.742 1 33 17 THR B O 1
ATOM 2096 N N . LEU B 1 18 ? -31 3.834 -2.068 1 33.12 18 LEU B N 1
ATOM 2097 C CA . LEU B 1 18 ? -30.141 2.695 -2.371 1 33.12 18 LEU B CA 1
ATOM 2098 C C . LEU B 1 18 ? -29.844 1.879 -1.114 1 33.12 18 LEU B C 1
ATOM 2100 O O . LEU B 1 18 ? -29.438 2.43 -0.09 1 33.12 18 LEU B O 1
ATOM 2104 N N . PRO B 1 19 ? -30.516 0.788 -0.934 1 33.34 19 PRO B N 1
ATOM 2105 C CA . PRO B 1 19 ? -30.172 -0.081 0.196 1 33.34 19 PRO B CA 1
ATOM 2106 C C . PRO B 1 19 ? -28.672 -0.323 0.321 1 33.34 19 PRO B C 1
ATOM 2108 O O . PRO B 1 19 ? -28 -0.591 -0.679 1 33.34 19 PRO B O 1
ATOM 2111 N N . GLY B 1 20 ? -28.062 0.412 1.104 1 35.09 20 GLY B N 1
ATOM 2112 C CA . GLY B 1 20 ? -26.688 0.111 1.456 1 35.09 20 GLY B CA 1
ATOM 2113 C C . GLY B 1 20 ? -26.469 -1.332 1.874 1 35.09 20 GLY B C 1
ATOM 2114 O O . GLY B 1 20 ? -26.766 -1.702 3.014 1 35.09 20 GLY B O 1
ATOM 2115 N N . ALA B 1 21 ? -26.531 -2.328 0.968 1 35.34 21 ALA B N 1
ATOM 2116 C CA . ALA B 1 21 ? -26.219 -3.711 1.318 1 35.34 21 ALA B CA 1
ATOM 2117 C C . ALA B 1 21 ? -24.875 -3.797 2.049 1 35.34 21 ALA B C 1
ATOM 2119 O O . ALA B 1 21 ? -23.828 -3.436 1.494 1 35.34 21 ALA B O 1
ATOM 2120 N N . THR B 1 22 ? -25.016 -3.76 3.352 1 40.28 22 THR B N 1
ATOM 2121 C CA . THR B 1 22 ? -23.875 -4.129 4.18 1 40.28 22 THR B CA 1
ATOM 2122 C C . THR B 1 22 ? -23.359 -5.516 3.799 1 40.28 22 THR B C 1
ATOM 2124 O O . THR B 1 22 ? -24.062 -6.512 3.959 1 40.28 22 THR B O 1
ATOM 2127 N N . HIS B 1 23 ? -22.609 -5.629 2.947 1 40.44 23 HIS B N 1
ATOM 2128 C CA . HIS B 1 23 ? -22.109 -6.949 2.594 1 40.44 23 HIS B CA 1
ATOM 2129 C C . HIS B 1 23 ? -21.109 -7.457 3.639 1 40.44 23 HIS B C 1
ATOM 2131 O O . HIS B 1 23 ? -20.031 -6.895 3.795 1 40.44 23 HIS B O 1
ATOM 2137 N N . LEU B 1 24 ? -21.719 -8.125 4.617 1 46.34 24 LEU B N 1
ATOM 2138 C CA . LEU B 1 24 ? -20.891 -8.859 5.566 1 46.34 24 LEU B CA 1
ATOM 2139 C C . LEU B 1 24 ? -20.125 -9.977 4.867 1 46.34 24 LEU B C 1
ATOM 2141 O O . LEU B 1 24 ? -20.609 -10.531 3.875 1 46.34 24 LEU B O 1
ATOM 2145 N N . LEU B 1 25 ? -18.891 -10.062 5.176 1 50.03 25 LEU B N 1
ATOM 2146 C CA . LEU B 1 25 ? -18.141 -11.25 4.773 1 50.03 25 LEU B CA 1
ATOM 2147 C C . LEU B 1 25 ? -18.953 -12.516 4.992 1 50.03 25 LEU B C 1
ATOM 2149 O O . LEU B 1 25 ? -19.703 -12.617 5.969 1 50.03 25 LEU B O 1
ATOM 2153 N N . PRO B 1 26 ? -19.234 -13.297 4.008 1 43.59 26 PRO B N 1
ATOM 2154 C CA . PRO B 1 26 ? -20.047 -14.508 4.129 1 43.59 26 PRO B CA 1
ATOM 2155 C C . PRO B 1 26 ? -19.703 -15.328 5.371 1 43.59 26 PRO B C 1
ATOM 2157 O O . PRO B 1 26 ? -18.547 -15.328 5.82 1 43.59 26 PRO B O 1
ATOM 2160 N N . ARG B 1 27 ? -20.734 -15.703 6.137 1 40.75 27 ARG B N 1
ATOM 2161 C CA . ARG B 1 27 ? -20.625 -16.656 7.234 1 40.75 27 ARG B CA 1
ATOM 2162 C C . ARG B 1 27 ? -20.047 -17.984 6.754 1 40.75 27 ARG B C 1
ATOM 2164 O O . ARG B 1 27 ? -20.359 -18.438 5.648 1 40.75 27 ARG B O 1
ATOM 2171 N N . PHE B 1 28 ? -19.031 -18.562 7.543 1 44.72 28 PHE B N 1
ATOM 2172 C CA . PHE B 1 28 ? -18.203 -19.75 7.406 1 44.72 28 PHE B CA 1
ATOM 2173 C C . PHE B 1 28 ? -19.062 -20.984 7.207 1 44.72 28 PHE B C 1
ATOM 2175 O O . PHE B 1 28 ? -19.922 -21.281 8.039 1 44.72 28 PHE B O 1
ATOM 2182 N N . ASN B 1 29 ? -19.297 -21.344 6.004 1 39.88 29 ASN B N 1
ATOM 2183 C CA . ASN B 1 29 ? -19.734 -22.734 5.957 1 39.88 29 ASN B CA 1
ATOM 2184 C C . ASN B 1 29 ? -18.547 -23.703 6.055 1 39.88 29 ASN B C 1
ATOM 2186 O O . ASN B 1 29 ? -17.719 -23.75 5.148 1 39.88 29 ASN B O 1
ATOM 2190 N N . PRO B 1 30 ? -18.203 -24.266 7.137 1 38.09 30 PRO B N 1
ATOM 2191 C CA . PRO B 1 30 ? -17.047 -25.125 7.387 1 38.09 30 PRO B CA 1
ATOM 2192 C C . PRO B 1 30 ? -16.953 -26.281 6.383 1 38.09 30 PRO B C 1
ATOM 2194 O O . PRO B 1 30 ? -15.891 -26.906 6.258 1 38.09 30 PRO B O 1
ATOM 2197 N N . ALA B 1 31 ? -17.984 -26.797 5.879 1 38.59 31 ALA B N 1
ATOM 2198 C CA . ALA B 1 31 ? -17.938 -28.125 5.301 1 38.59 31 ALA B CA 1
ATOM 2199 C C . ALA B 1 31 ? -17.219 -28.125 3.955 1 38.59 31 ALA B C 1
ATOM 2201 O O . ALA B 1 31 ? -17.078 -29.156 3.307 1 38.59 31 ALA B O 1
ATOM 2202 N N . SER B 1 32 ? -16.969 -27.031 3.217 1 43.56 32 SER B N 1
ATOM 2203 C CA . SER B 1 32 ? -16.547 -27.234 1.831 1 43.56 32 SER B CA 1
ATOM 2204 C C . SER B 1 32 ? -15.047 -27.453 1.724 1 43.56 32 SER B C 1
ATOM 2206 O O . SER B 1 32 ? -14.266 -26.594 2.139 1 43.56 32 SER B O 1
ATOM 2208 N N . ALA B 1 33 ? -14.539 -28.578 1.818 1 46.28 33 ALA B N 1
ATOM 2209 C CA . ALA B 1 33 ? -13.195 -29.016 1.44 1 46.28 33 ALA B CA 1
ATOM 2210 C C . ALA B 1 33 ? -12.68 -28.219 0.246 1 46.28 33 ALA B C 1
ATOM 2212 O O . ALA B 1 33 ? -13.289 -28.234 -0.827 1 46.28 33 ALA B O 1
ATOM 2213 N N . PHE B 1 34 ? -12.016 -27.094 0.509 1 59.19 34 PHE B N 1
ATOM 2214 C CA . PHE B 1 34 ? -11.414 -26.438 -0.645 1 59.19 34 PHE B CA 1
ATOM 2215 C C . PHE B 1 34 ? -10.703 -27.453 -1.533 1 59.19 34 PHE B C 1
ATOM 2217 O O . PHE B 1 34 ? -9.875 -28.234 -1.056 1 59.19 34 PHE B O 1
ATOM 2224 N N . GLY B 1 35 ? -11.367 -27.875 -2.668 1 64.81 35 GLY B N 1
ATOM 2225 C CA . GLY B 1 35 ? -11.281 -29.125 -3.414 1 64.81 35 GLY B CA 1
ATOM 2226 C C . GLY B 1 35 ? -10.195 -29.109 -4.473 1 64.81 35 GLY B C 1
ATOM 2227 O O . GLY B 1 35 ? -9.688 -30.172 -4.855 1 64.81 35 GLY B O 1
ATOM 2228 N N . SER B 1 36 ? -9.633 -27.859 -4.938 1 77.56 36 SER B N 1
ATOM 2229 C CA . SER B 1 36 ? -8.719 -27.984 -6.07 1 77.56 36 SER B CA 1
ATOM 2230 C C . SER B 1 36 ? -7.289 -28.234 -5.598 1 77.56 36 SER B C 1
ATOM 2232 O O . SER B 1 36 ? -6.859 -27.672 -4.586 1 77.56 36 SER B O 1
ATOM 2234 N N . SER B 1 37 ? -6.645 -29.078 -6.25 1 88.69 37 SER B N 1
ATOM 2235 C CA . SER B 1 37 ? -5.227 -29.297 -5.977 1 88.69 37 SER B CA 1
ATOM 2236 C C . SER B 1 37 ? -4.395 -28.078 -6.379 1 88.69 37 SER B C 1
ATOM 2238 O O . SER B 1 37 ? -4.816 -27.281 -7.219 1 88.69 37 SER B O 1
ATOM 2240 N N . THR B 1 38 ? -3.26 -27.953 -5.801 1 92.25 38 THR B N 1
ATOM 2241 C CA . THR B 1 38 ? -2.328 -26.875 -6.152 1 92.25 38 THR B CA 1
ATOM 2242 C C . THR B 1 38 ? -1.982 -26.938 -7.637 1 92.25 38 THR B C 1
ATOM 2244 O O . THR B 1 38 ? -1.928 -25.891 -8.305 1 92.25 38 THR B O 1
ATOM 2247 N N . GLU B 1 39 ? -1.794 -28.109 -8.164 1 91.12 39 GLU B N 1
ATOM 2248 C CA . GLU B 1 39 ? -1.46 -28.297 -9.578 1 91.12 39 GLU B CA 1
ATOM 2249 C C . GLU B 1 39 ? -2.59 -27.812 -10.477 1 91.12 39 GLU B C 1
ATOM 2251 O O . GLU B 1 39 ? -2.342 -27.188 -11.516 1 91.12 39 GLU B O 1
ATOM 2256 N N . SER B 1 40 ? -3.75 -28.078 -10.109 1 90 40 SER B N 1
ATOM 2257 C CA . SER B 1 40 ? -4.902 -27.641 -10.898 1 90 40 SER B CA 1
ATOM 2258 C C . SER B 1 40 ? -5.043 -26.125 -10.883 1 90 40 SER B C 1
ATOM 2260 O O . SER B 1 40 ? -5.355 -25.516 -11.914 1 90 40 SER B O 1
ATOM 2262 N N . LEU B 1 41 ? -4.785 -25.594 -9.766 1 90.69 41 LEU B N 1
ATOM 2263 C CA . LEU B 1 41 ? -4.875 -24.141 -9.633 1 90.69 41 LEU B CA 1
ATOM 2264 C C . LEU B 1 41 ? -3.803 -23.453 -10.469 1 90.69 41 LEU B C 1
ATOM 2266 O O . LEU B 1 41 ? -4.078 -22.453 -11.141 1 90.69 41 LEU B O 1
ATOM 2270 N N . VAL B 1 42 ? -2.627 -23.984 -10.422 1 93 42 VAL B N 1
ATOM 2271 C CA . VAL B 1 42 ? -1.519 -23.438 -11.195 1 93 42 VAL B CA 1
ATOM 2272 C C . VAL B 1 42 ? -1.832 -23.531 -12.688 1 93 42 VAL B C 1
ATOM 2274 O O . VAL B 1 42 ? -1.635 -22.578 -13.438 1 93 42 VAL B O 1
ATOM 2277 N N . SER B 1 43 ? -2.342 -24.656 -13.117 1 89.88 43 SER B N 1
ATOM 2278 C CA . SER B 1 43 ? -2.674 -24.875 -14.516 1 89.88 43 SER B CA 1
ATOM 2279 C C . SER B 1 43 ? -3.729 -23.875 -14.992 1 89.88 43 SER B C 1
ATOM 2281 O O . SER B 1 43 ? -3.611 -23.312 -16.094 1 89.88 43 SER B O 1
ATOM 2283 N N . ARG B 1 44 ? -4.621 -23.609 -14.188 1 85.56 44 ARG B N 1
ATOM 2284 C CA . ARG B 1 44 ? -5.703 -22.703 -14.539 1 85.56 44 ARG B CA 1
ATOM 2285 C C . ARG B 1 44 ? -5.215 -21.25 -14.555 1 85.56 44 ARG B C 1
ATOM 2287 O O . ARG B 1 44 ? -5.512 -20.5 -15.484 1 85.56 44 ARG B O 1
ATOM 2294 N N . PHE B 1 45 ? -4.504 -20.938 -13.57 1 89.06 45 PHE B N 1
ATOM 2295 C CA . PHE B 1 45 ? -4.09 -19.547 -13.359 1 89.06 45 PHE B CA 1
ATOM 2296 C C . PHE B 1 45 ? -3.02 -19.156 -14.375 1 89.06 45 PHE B C 1
ATOM 2298 O O . PHE B 1 45 ? -2.967 -18 -14.797 1 89.06 45 PHE B O 1
ATOM 2305 N N . CYS B 1 46 ? -2.162 -20.031 -14.703 1 86.5 46 CYS B N 1
ATOM 2306 C CA . CYS B 1 46 ? -0.999 -19.703 -15.516 1 86.5 46 CYS B CA 1
ATOM 2307 C C . CYS B 1 46 ? -1.236 -20.047 -16.984 1 86.5 46 CYS B C 1
ATOM 2309 O O . CYS B 1 46 ? -0.29 -20.125 -17.766 1 86.5 46 CYS B O 1
ATOM 2311 N N . GLN B 1 47 ? -2.496 -20.188 -17.25 1 78 47 GLN B N 1
ATOM 2312 C CA . GLN B 1 47 ? -2.824 -20.438 -18.641 1 78 47 GLN B CA 1
ATOM 2313 C C . GLN B 1 47 ? -2.457 -19.25 -19.531 1 78 47 GLN B C 1
ATOM 2315 O O . GLN B 1 47 ? -2.629 -18.109 -19.125 1 78 47 GLN B O 1
ATOM 2320 N N . GLU B 1 48 ? -1.773 -19.5 -20.562 1 66.69 48 GLU B N 1
ATOM 2321 C CA . GLU B 1 48 ? -1.331 -18.469 -21.5 1 66.69 48 GLU B CA 1
ATOM 2322 C C . GLU B 1 48 ? -2.52 -17.719 -22.109 1 66.69 48 GLU B C 1
ATOM 2324 O O . GLU B 1 48 ? -3.486 -18.328 -22.547 1 66.69 48 GLU B O 1
ATOM 2329 N N . MET B 1 49 ? -2.648 -16.516 -21.594 1 64.81 49 MET B N 1
ATOM 2330 C CA . MET B 1 49 ? -3.66 -15.68 -22.25 1 64.81 49 MET B CA 1
ATOM 2331 C C . MET B 1 49 ? -3.07 -14.938 -23.438 1 64.81 49 MET B C 1
ATOM 2333 O O . MET B 1 49 ? -2.082 -14.211 -23.297 1 64.81 49 MET B O 1
ATOM 2337 N N . THR B 1 50 ? -3.443 -15.242 -24.656 1 61.56 50 THR B N 1
ATOM 2338 C CA . THR B 1 50 ? -2.865 -14.75 -25.906 1 61.56 50 THR B CA 1
ATOM 2339 C C . THR B 1 50 ? -3.23 -13.289 -26.125 1 61.56 50 THR B C 1
ATOM 2341 O O . THR B 1 50 ? -2.506 -12.562 -26.812 1 61.56 50 THR B O 1
ATOM 2344 N N . LYS B 1 51 ? -4.281 -12.766 -25.547 1 70.38 51 LYS B N 1
ATOM 2345 C CA . LYS B 1 51 ? -4.777 -11.469 -26 1 70.38 51 LYS B CA 1
ATOM 2346 C C . LYS B 1 51 ? -4.496 -10.375 -24.969 1 70.38 51 LYS B C 1
ATOM 2348 O O . LYS B 1 51 ? -4.918 -9.234 -25.141 1 70.38 51 LYS B O 1
ATOM 2353 N N . THR B 1 52 ? -3.672 -10.68 -23.969 1 82.62 52 THR B N 1
ATOM 2354 C CA . THR B 1 52 ? -3.451 -9.672 -22.922 1 82.62 52 THR B CA 1
ATOM 2355 C C . THR B 1 52 ? -1.964 -9.555 -22.609 1 82.62 52 THR B C 1
ATOM 2357 O O . THR B 1 52 ? -1.229 -10.539 -22.656 1 82.62 52 THR B O 1
ATOM 2360 N N . LYS B 1 53 ? -1.575 -8.336 -22.422 1 88.56 53 LYS B N 1
ATOM 2361 C CA . LYS B 1 53 ? -0.181 -8.086 -22.062 1 88.56 53 LYS B CA 1
ATOM 2362 C C . LYS B 1 53 ? 0.157 -8.711 -20.719 1 88.56 53 LYS B C 1
ATOM 2364 O O . LYS B 1 53 ? -0.591 -8.555 -19.75 1 88.56 53 LYS B O 1
ATOM 2369 N N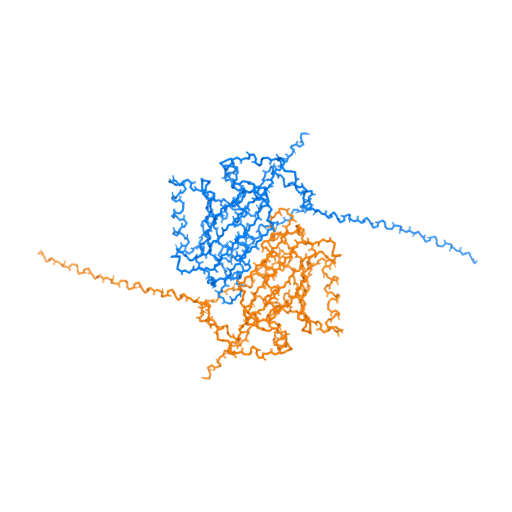 . ASN B 1 54 ? 1.235 -9.445 -20.719 1 93.12 54 ASN B N 1
ATOM 2370 C CA . ASN B 1 54 ? 1.771 -10 -19.484 1 93.12 54 ASN B CA 1
ATOM 2371 C C . ASN B 1 54 ? 2.82 -9.078 -18.859 1 93.12 54 ASN B C 1
ATOM 2373 O O . ASN B 1 54 ? 3.893 -8.883 -19.438 1 93.12 54 ASN B O 1
ATOM 2377 N N . TYR B 1 55 ? 2.588 -8.578 -17.672 1 94.44 55 TYR B N 1
ATOM 2378 C CA . TYR B 1 55 ? 3.447 -7.586 -17.031 1 94.44 55 TYR B CA 1
ATOM 2379 C C . TYR B 1 55 ? 4.527 -8.266 -16.188 1 94.44 55 TYR B C 1
ATOM 2381 O O . TYR B 1 55 ? 5.355 -7.59 -15.578 1 94.44 55 TYR B O 1
ATOM 2389 N N . ALA B 1 56 ? 4.582 -9.57 -16.219 1 95.81 56 ALA B N 1
ATOM 2390 C CA . ALA B 1 56 ? 5.551 -10.32 -15.422 1 95.81 56 ALA B CA 1
ATOM 2391 C C . ALA B 1 56 ? 6.777 -10.68 -16.25 1 95.81 56 ALA B C 1
ATOM 2393 O O . ALA B 1 56 ? 7.465 -11.664 -15.953 1 95.81 56 ALA B O 1
ATOM 2394 N N . LEU B 1 57 ? 7 -9.945 -17.328 1 96.56 57 LEU B N 1
ATOM 2395 C CA . LEU B 1 57 ? 8.148 -10.156 -18.203 1 96.56 57 LEU B CA 1
ATOM 2396 C C . LEU B 1 57 ? 9.109 -8.977 -18.141 1 96.56 57 LEU B C 1
ATOM 2398 O O . LEU B 1 57 ? 8.695 -7.848 -17.859 1 96.56 57 LEU B O 1
ATOM 2402 N N . PRO B 1 58 ? 10.367 -9.289 -18.406 1 97.94 58 PRO B N 1
ATOM 2403 C CA . PRO B 1 58 ? 11.359 -8.211 -18.359 1 97.94 58 PRO B CA 1
ATOM 2404 C C . PRO B 1 58 ? 11.078 -7.109 -19.375 1 97.94 58 PRO B C 1
ATOM 2406 O O . PRO B 1 58 ? 10.445 -7.359 -20.406 1 97.94 58 PRO B O 1
ATOM 2409 N N . ASN B 1 59 ? 11.438 -5.957 -19.062 1 97.44 59 ASN B N 1
ATOM 2410 C CA . ASN B 1 59 ? 11.438 -4.805 -19.953 1 97.44 59 ASN B CA 1
ATOM 2411 C C . ASN B 1 59 ? 12.719 -3.99 -19.812 1 97.44 59 ASN B C 1
ATOM 2413 O O . ASN B 1 59 ? 13.602 -4.344 -19.031 1 97.44 59 ASN B O 1
ATOM 2417 N N . ALA B 1 60 ? 12.883 -2.924 -20.469 1 97.25 60 ALA B N 1
ATOM 2418 C CA . ALA B 1 60 ? 14.141 -2.186 -20.578 1 97.25 60 ALA B CA 1
ATOM 2419 C C . ALA B 1 60 ? 14.5 -1.503 -19.266 1 97.25 60 ALA B C 1
ATOM 2421 O O . ALA B 1 60 ? 15.656 -1.123 -19.047 1 97.25 60 ALA B O 1
ATOM 2422 N N . SER B 1 61 ? 13.57 -1.354 -18.359 1 97.19 61 SER B N 1
ATOM 2423 C CA . SER B 1 61 ? 13.82 -0.62 -17.125 1 97.19 61 SER B CA 1
ATOM 2424 C C . SER B 1 61 ? 14.398 -1.531 -16.047 1 97.19 61 SER B C 1
ATOM 2426 O O . SER B 1 61 ? 14.898 -1.055 -15.031 1 97.19 61 SER B O 1
ATOM 2428 N N . TRP B 1 62 ? 14.391 -2.814 -16.25 1 98.25 62 TRP B N 1
ATOM 2429 C CA . TRP B 1 62 ? 14.914 -3.729 -15.234 1 98.25 62 TRP B CA 1
ATOM 2430 C C . TRP B 1 62 ? 16.422 -3.609 -15.125 1 98.25 62 TRP B C 1
ATOM 2432 O O . TRP B 1 62 ? 17.141 -3.635 -16.141 1 98.25 62 TRP B O 1
ATOM 2442 N N . GLY B 1 63 ? 16.875 -3.469 -13.914 1 97.94 63 GLY B N 1
ATOM 2443 C CA . GLY B 1 63 ? 18.312 -3.395 -13.688 1 97.94 63 GLY B CA 1
ATOM 2444 C C . GLY B 1 63 ? 19 -4.738 -13.805 1 97.94 63 GLY B C 1
ATOM 2445 O O . GLY B 1 63 ? 18.344 -5.777 -13.898 1 97.94 63 GLY B O 1
ATOM 2446 N N . PRO B 1 64 ? 20.312 -4.691 -13.797 1 98 64 PRO B N 1
ATOM 2447 C CA . PRO B 1 64 ? 21.062 -5.93 -13.992 1 98 64 PRO B CA 1
ATOM 2448 C C . PRO B 1 64 ? 20.812 -6.961 -12.898 1 98 64 PRO B C 1
ATOM 2450 O O . PRO B 1 64 ? 20.75 -8.164 -13.172 1 98 64 PRO B O 1
ATOM 2453 N N . ASP B 1 65 ? 20.641 -6.512 -11.664 1 97.94 65 ASP B N 1
ATOM 2454 C CA . ASP B 1 65 ? 20.391 -7.438 -10.562 1 97.94 65 ASP B CA 1
ATOM 2455 C C . ASP B 1 65 ? 19.062 -8.156 -10.734 1 97.94 65 ASP B C 1
ATOM 2457 O O . ASP B 1 65 ? 18.969 -9.367 -10.531 1 97.94 65 ASP B O 1
ATOM 2461 N N . MET B 1 66 ? 18.062 -7.43 -11.078 1 98.38 66 MET B N 1
ATOM 2462 C CA . MET B 1 66 ? 16.734 -8.016 -11.281 1 98.38 66 MET B CA 1
ATOM 2463 C C . MET B 1 66 ? 16.75 -8.992 -12.461 1 98.38 66 MET B C 1
ATOM 2465 O O . MET B 1 66 ? 16.234 -10.102 -12.352 1 98.38 66 MET B O 1
ATOM 2469 N N . LEU B 1 67 ? 17.375 -8.594 -13.531 1 98.69 67 LEU B N 1
ATOM 2470 C CA . LEU B 1 67 ? 17.422 -9.438 -14.719 1 98.69 67 LEU B CA 1
ATOM 2471 C C . LEU B 1 67 ? 18.172 -10.734 -14.438 1 98.69 67 LEU B C 1
ATOM 2473 O O . LEU B 1 67 ? 17.75 -11.812 -14.852 1 98.69 67 LEU B O 1
ATOM 2477 N N . SER B 1 68 ? 19.266 -10.555 -13.75 1 98.56 68 SER B N 1
ATOM 2478 C CA . SER B 1 68 ? 20.062 -11.734 -13.422 1 98.56 68 SER B CA 1
ATOM 2479 C C . SER B 1 68 ? 19.266 -12.727 -12.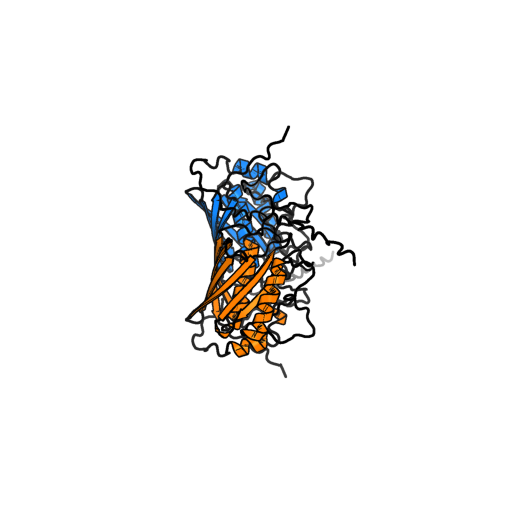578 1 98.56 68 SER B C 1
ATOM 2481 O O . SER B 1 68 ? 19.219 -13.914 -12.891 1 98.56 68 SER B O 1
ATOM 2483 N N . LEU B 1 69 ? 18.641 -12.266 -11.555 1 98.62 69 LEU B N 1
ATOM 2484 C CA . LEU B 1 69 ? 17.875 -13.148 -10.68 1 98.62 69 LEU B CA 1
ATOM 2485 C C . LEU B 1 69 ? 16.656 -13.703 -11.406 1 98.62 69 LEU B C 1
ATOM 2487 O O . LEU B 1 69 ? 16.266 -14.852 -11.203 1 98.62 69 LEU B O 1
ATOM 2491 N N . TYR B 1 70 ? 16.047 -12.891 -12.312 1 98.75 70 TYR B N 1
ATOM 2492 C CA . TYR B 1 70 ? 14.953 -13.359 -13.148 1 98.75 70 TYR B CA 1
ATOM 2493 C C . TYR B 1 70 ? 15.375 -14.578 -13.969 1 98.75 70 TYR B C 1
ATOM 2495 O O . TYR B 1 70 ? 14.656 -15.578 -14.008 1 98.75 70 TYR B O 1
ATOM 2503 N N . HIS B 1 71 ? 16.5 -14.516 -14.531 1 98.62 71 HIS B N 1
ATOM 2504 C CA . HIS B 1 71 ? 16.969 -15.609 -15.375 1 98.62 71 HIS B CA 1
ATOM 2505 C C . HIS B 1 71 ? 17.297 -16.844 -14.547 1 98.62 71 HIS B C 1
ATOM 2507 O O . HIS B 1 71 ? 17.078 -17.969 -15 1 98.62 71 HIS B O 1
ATOM 2513 N N . GLU B 1 72 ? 17.812 -16.594 -13.375 1 98.5 72 GLU B N 1
ATOM 2514 C CA . GLU B 1 72 ? 18.031 -17.719 -12.477 1 98.5 72 GLU B CA 1
ATOM 2515 C C . GLU B 1 72 ? 16.734 -18.453 -12.172 1 98.5 72 GLU B C 1
ATOM 2517 O O . GLU B 1 72 ? 16.688 -19.672 -12.234 1 98.5 72 GLU B O 1
ATOM 2522 N N . PHE B 1 73 ? 15.695 -17.734 -11.883 1 98.5 73 PHE B N 1
ATOM 2523 C CA . PHE B 1 73 ? 14.422 -18.359 -11.555 1 98.5 73 PHE B CA 1
ATOM 2524 C C . PHE B 1 73 ? 13.773 -18.938 -12.805 1 98.5 73 PHE B C 1
ATOM 2526 O O . PHE B 1 73 ? 13.086 -19.969 -12.734 1 98.5 73 PHE B O 1
ATOM 2533 N N . LEU B 1 74 ? 13.992 -18.281 -13.906 1 98 74 LEU B N 1
ATOM 2534 C CA . LEU B 1 74 ? 13.477 -18.844 -15.148 1 98 74 LEU B CA 1
ATOM 2535 C C . LEU B 1 74 ? 14.055 -20.219 -15.406 1 98 74 LEU B C 1
ATOM 2537 O O . LEU B 1 74 ? 13.336 -21.125 -15.836 1 98 74 LEU B O 1
ATOM 2541 N N . GLU B 1 75 ? 15.312 -20.375 -15.117 1 98.25 75 GLU B N 1
ATOM 2542 C CA . GLU B 1 75 ? 15.938 -21.688 -15.242 1 98.25 75 GLU B CA 1
ATOM 2543 C C . GLU B 1 75 ? 15.305 -22.688 -14.281 1 98.25 75 GLU B C 1
ATOM 2545 O O . GLU B 1 75 ? 15.117 -23.859 -14.633 1 98.25 75 GLU B O 1
ATOM 2550 N N . LYS B 1 76 ? 14.969 -22.234 -13.133 1 98 76 LYS B N 1
ATOM 2551 C CA . LYS B 1 76 ? 14.359 -23.094 -12.125 1 98 76 LYS B CA 1
ATOM 2552 C C . LYS B 1 76 ? 12.969 -23.562 -12.562 1 98 76 LYS B C 1
ATOM 2554 O O . LYS B 1 76 ? 12.445 -24.547 -12.055 1 98 76 LYS B O 1
ATOM 2559 N N . THR B 1 77 ? 12.273 -22.828 -13.453 1 96.88 77 THR B N 1
ATOM 2560 C CA . THR B 1 77 ? 10.992 -23.266 -13.984 1 96.88 77 THR B CA 1
ATOM 2561 C C . THR B 1 77 ? 11.164 -24.5 -14.867 1 96.88 77 THR B C 1
ATOM 2563 O O . THR B 1 77 ? 10.219 -25.266 -15.07 1 96.88 77 THR B O 1
ATOM 2566 N N . LYS B 1 78 ? 12.359 -24.703 -15.375 1 96.19 78 LYS B N 1
ATOM 2567 C CA . LYS B 1 78 ? 12.648 -25.844 -16.234 1 96.19 78 LYS B CA 1
ATOM 2568 C C . LYS B 1 78 ? 13.164 -27.031 -15.414 1 96.19 78 LYS B C 1
ATOM 2570 O O . LYS B 1 78 ? 12.867 -28.172 -15.727 1 96.19 78 LYS B O 1
ATOM 2575 N N . THR B 1 79 ? 13.82 -26.734 -14.32 1 95.25 79 THR B N 1
ATOM 2576 C CA . THR B 1 79 ? 14.586 -27.781 -13.656 1 95.25 79 THR B CA 1
ATOM 2577 C C . THR B 1 79 ? 13.984 -28.109 -12.289 1 95.25 79 THR B C 1
ATOM 2579 O O . THR B 1 79 ? 14.125 -29.234 -11.797 1 95.25 79 THR B O 1
ATOM 2582 N N . ASP B 1 80 ? 13.352 -27.141 -11.664 1 95.31 80 ASP B N 1
ATOM 2583 C CA . ASP B 1 80 ? 13.047 -27.297 -10.242 1 95.31 80 ASP B CA 1
ATOM 2584 C C . ASP B 1 80 ? 11.555 -27.141 -9.984 1 95.31 80 ASP B C 1
ATOM 2586 O O . ASP B 1 80 ? 11.125 -27.016 -8.828 1 95.31 80 ASP B O 1
ATOM 2590 N N . GLY B 1 81 ? 10.742 -27.078 -11.023 1 95.5 81 GLY B N 1
ATOM 2591 C CA . GLY B 1 81 ? 9.297 -27.094 -10.875 1 95.5 81 GLY B CA 1
ATOM 2592 C C . GLY B 1 81 ? 8.719 -25.734 -10.516 1 95.5 81 GLY B C 1
ATOM 2593 O O . GLY B 1 81 ? 7.531 -25.625 -10.195 1 95.5 81 GLY B O 1
ATOM 2594 N N . TRP B 1 82 ? 9.523 -24.719 -10.477 1 97.75 82 TRP B N 1
ATOM 2595 C CA . TRP B 1 82 ? 9.008 -23.375 -10.266 1 97.75 82 TRP B CA 1
ATOM 2596 C C . TRP B 1 82 ? 8.133 -22.922 -11.43 1 97.75 82 TRP B C 1
ATOM 2598 O O . TRP B 1 82 ? 8.281 -23.438 -12.547 1 97.75 82 TRP B O 1
ATOM 2608 N N . VAL B 1 83 ? 7.215 -22.016 -11.102 1 97.56 83 VAL B N 1
ATOM 2609 C CA . VAL B 1 83 ? 6.352 -21.453 -12.133 1 97.56 83 VAL B CA 1
ATOM 2610 C C . VAL B 1 83 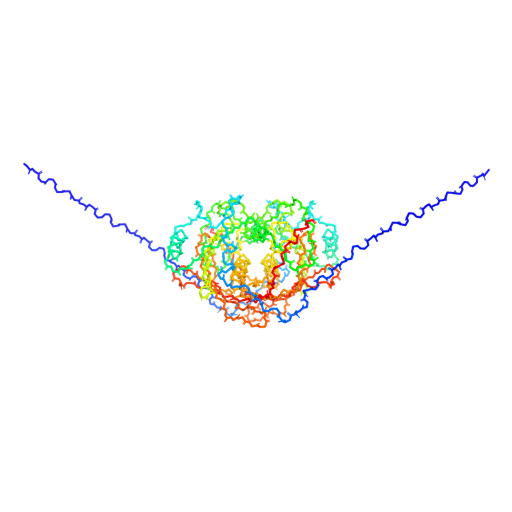? 6.402 -19.922 -12.055 1 97.56 83 VAL B C 1
ATOM 2612 O O . VAL B 1 83 ? 6.387 -19.344 -10.961 1 97.56 83 VAL B O 1
ATOM 2615 N N . ARG B 1 84 ? 6.574 -19.281 -13.195 1 97.56 84 ARG B N 1
ATOM 2616 C CA . ARG B 1 84 ? 6.418 -17.844 -13.25 1 97.56 84 ARG B CA 1
ATOM 2617 C C . ARG B 1 84 ? 4.945 -17.438 -13.25 1 97.56 84 ARG B C 1
ATOM 2619 O O . ARG B 1 84 ? 4.191 -17.844 -14.141 1 97.56 84 ARG B O 1
ATOM 2626 N N . VAL B 1 85 ? 4.535 -16.641 -12.32 1 96.88 85 VAL B N 1
ATOM 2627 C CA . VAL B 1 85 ? 3.135 -16.25 -12.195 1 96.88 85 VAL B CA 1
ATOM 2628 C C . VAL B 1 85 ? 2.84 -15.086 -13.141 1 96.88 85 VAL B C 1
ATOM 2630 O O . VAL B 1 85 ? 3.461 -14.023 -13.039 1 96.88 85 VAL B O 1
ATOM 2633 N N . PRO B 1 86 ? 1.921 -15.289 -14.047 1 95.25 86 PRO B N 1
ATOM 2634 C CA . PRO B 1 86 ? 1.574 -14.164 -14.914 1 95.25 86 PRO B CA 1
ATOM 2635 C C . PRO B 1 86 ? 0.917 -13.008 -14.156 1 95.25 86 PRO B C 1
ATOM 2637 O O . PRO B 1 86 ? 0.401 -13.211 -13.055 1 95.25 86 PRO B O 1
ATOM 2640 N N . SER B 1 87 ? 1.055 -11.891 -14.664 1 94.44 87 SER B N 1
ATOM 2641 C CA . SER B 1 87 ? 0.449 -10.68 -14.117 1 94.44 87 SER B CA 1
ATOM 2642 C C . SER B 1 87 ? -0.194 -9.836 -15.211 1 94.44 87 SER B C 1
ATOM 2644 O O . SER B 1 87 ? 0.448 -9.523 -16.219 1 94.44 87 SER B O 1
ATOM 2646 N N . PHE B 1 88 ? -1.476 -9.492 -14.984 1 91.38 88 PHE B N 1
ATOM 2647 C CA . PHE B 1 88 ? -2.217 -8.773 -16.016 1 91.38 88 PHE B CA 1
ATOM 2648 C C . PHE B 1 88 ? -2.713 -7.43 -15.5 1 91.38 88 PHE B C 1
ATOM 2650 O O . PHE B 1 88 ? -2.449 -7.066 -14.352 1 91.38 88 PHE B O 1
ATOM 2657 N N . ARG B 1 89 ? -3.309 -6.73 -16.375 1 91.06 89 ARG B N 1
ATOM 2658 C CA . ARG B 1 89 ? -3.74 -5.363 -16.094 1 91.06 89 ARG B CA 1
ATOM 2659 C C . ARG B 1 89 ? -4.812 -5.34 -15.008 1 91.06 89 ARG B C 1
ATOM 2661 O O . ARG B 1 89 ? -4.941 -4.355 -14.281 1 91.06 89 ARG B O 1
ATOM 2668 N N . SER B 1 90 ? -5.586 -6.387 -14.953 1 90.38 90 SER B N 1
ATOM 2669 C CA . SER B 1 90 ? -6.668 -6.504 -13.977 1 90.38 90 SER B CA 1
ATOM 2670 C C . SER B 1 90 ? -6.793 -7.938 -13.469 1 90.38 90 SER B C 1
ATOM 2672 O O . SER B 1 90 ? -6.508 -8.891 -14.195 1 90.38 90 SER B O 1
ATOM 2674 N N . ASN B 1 91 ? -7.238 -8.055 -12.195 1 88.44 91 ASN B N 1
ATOM 2675 C CA . ASN B 1 91 ? -7.492 -9.398 -11.68 1 88.44 91 ASN B CA 1
ATOM 2676 C C . ASN B 1 91 ? -8.688 -10.047 -12.375 1 88.44 91 ASN B C 1
ATOM 2678 O O . ASN B 1 91 ? -8.859 -11.266 -12.305 1 88.44 91 ASN B O 1
ATOM 2682 N N . ARG B 1 92 ? -9.422 -9.25 -13.039 1 82.81 92 ARG B N 1
ATOM 2683 C CA . ARG B 1 92 ? -10.531 -9.781 -13.812 1 82.81 92 ARG B CA 1
ATOM 2684 C C . ARG B 1 92 ? -10.047 -10.734 -14.898 1 82.81 92 ARG B C 1
ATOM 2686 O O . ARG B 1 92 ? -10.734 -11.695 -15.242 1 82.81 92 ARG B O 1
ATOM 2693 N N . ASP B 1 93 ? -8.914 -10.438 -15.367 1 81.31 93 ASP B N 1
ATOM 2694 C CA . ASP B 1 93 ? -8.328 -11.25 -16.422 1 81.31 93 ASP B CA 1
ATOM 2695 C C . ASP B 1 93 ? -7.906 -12.617 -15.891 1 81.31 93 ASP B C 1
ATOM 2697 O O . ASP B 1 93 ? -7.852 -13.594 -16.641 1 81.31 93 ASP B O 1
ATOM 2701 N N . HIS B 1 94 ? -7.684 -12.719 -14.586 1 79 94 HIS B N 1
ATOM 2702 C CA . HIS B 1 94 ? -7.219 -13.961 -13.984 1 79 94 HIS B CA 1
ATOM 2703 C C . HIS B 1 94 ? -8.383 -14.891 -13.672 1 79 94 HIS B C 1
ATOM 2705 O O . HIS B 1 94 ? -8.203 -16.109 -13.547 1 79 94 HIS B O 1
ATOM 2711 N N . ILE B 1 95 ? -9.523 -14.344 -13.477 1 74.62 95 ILE B N 1
ATOM 2712 C CA . ILE B 1 95 ? -10.625 -15.172 -13.008 1 74.62 95 ILE B CA 1
ATOM 2713 C C . ILE B 1 95 ? -11.688 -15.281 -14.102 1 74.62 95 ILE B C 1
ATOM 2715 O O . ILE B 1 95 ? -12.883 -15.289 -13.805 1 74.62 95 ILE B O 1
ATOM 2719 N N . GLN B 1 96 ? -11.266 -15.25 -15.211 1 70.88 96 GLN B N 1
ATOM 2720 C CA . GLN B 1 96 ? -12.234 -15.391 -16.297 1 70.88 96 GLN B CA 1
ATOM 2721 C C . GLN B 1 96 ? -13.039 -16.672 -16.156 1 70.88 96 GLN B C 1
ATOM 2723 O O . GLN B 1 96 ? -12.484 -17.734 -15.898 1 70.88 96 GLN B O 1
ATOM 2728 N N . GLY B 1 97 ? -14.32 -16.531 -16.297 1 66.31 97 GLY B N 1
ATOM 2729 C CA . GLY B 1 97 ? -15.211 -17.688 -16.172 1 66.31 97 GLY B CA 1
ATOM 2730 C C . GLY B 1 97 ? -15.641 -17.969 -14.75 1 66.31 97 GLY B C 1
ATOM 2731 O O . GLY B 1 97 ? -16.422 -18.875 -14.5 1 66.31 97 GLY B O 1
ATOM 2732 N N . PHE B 1 98 ? -15.086 -17.109 -13.828 1 74.31 98 PHE B N 1
ATOM 2733 C CA . PHE B 1 98 ? -15.438 -17.281 -12.422 1 74.31 98 PHE B CA 1
ATOM 2734 C C . PHE B 1 98 ? -15.883 -15.953 -11.812 1 74.31 98 PHE B C 1
ATOM 2736 O O . PHE B 1 98 ? -15.68 -14.891 -12.406 1 74.31 98 PHE B O 1
ATOM 2743 N N . LYS B 1 99 ? -16.688 -16.188 -10.789 1 72.69 99 LYS B N 1
ATOM 2744 C CA . LYS B 1 99 ? -17.062 -15.016 -10.008 1 72.69 99 LYS B CA 1
ATOM 2745 C C . LYS B 1 99 ? -16.75 -15.227 -8.531 1 72.69 99 LYS B C 1
ATOM 2747 O O . LYS B 1 99 ? -16.719 -16.359 -8.047 1 72.69 99 LYS B O 1
ATOM 2752 N N . LEU B 1 100 ? -16.391 -14.062 -8.016 1 75 100 LEU B N 1
ATOM 2753 C CA . LEU B 1 100 ? -16.188 -14.117 -6.574 1 75 100 LEU B CA 1
ATOM 2754 C C . LEU B 1 100 ? -17.516 -14.32 -5.848 1 75 100 LEU B C 1
ATOM 2756 O O . LEU B 1 100 ? -18.547 -13.766 -6.258 1 75 100 LEU B O 1
ATOM 2760 N N . PRO B 1 101 ? -17.469 -15.211 -4.953 1 67.12 101 PRO B N 1
ATOM 2761 C CA . PRO B 1 101 ? -18.688 -15.445 -4.184 1 67.12 101 PRO B CA 1
ATOM 2762 C C . PRO B 1 101 ? -19.078 -14.258 -3.314 1 67.12 101 PRO B C 1
ATOM 2764 O O . PRO B 1 101 ? -19.141 -14.375 -2.088 1 67.12 101 PRO B O 1
ATOM 2767 N N . LEU B 1 102 ? -18.953 -13.164 -3.934 1 66.44 102 LEU B N 1
ATOM 2768 C CA . LEU B 1 102 ? -19.344 -11.938 -3.234 1 66.44 102 LEU B CA 1
ATOM 2769 C C . LEU B 1 102 ? -20.594 -11.336 -3.852 1 66.44 102 LEU B C 1
ATOM 2771 O O . LEU B 1 102 ? -20.797 -11.422 -5.062 1 66.44 102 LEU B O 1
ATOM 2775 N N . GLU B 1 103 ? -21.656 -11.32 -3.139 1 57.28 103 GLU B N 1
ATOM 2776 C CA . GLU B 1 103 ? -22.906 -10.727 -3.605 1 57.28 103 GLU B CA 1
ATOM 2777 C C . GLU B 1 103 ? -22.688 -9.32 -4.145 1 57.28 103 GLU B C 1
ATOM 2779 O O . GLU B 1 103 ? -23.625 -8.641 -4.555 1 57.28 103 GLU B O 1
ATOM 2784 N N . LEU B 1 104 ? -21.453 -8.922 -4.195 1 56.31 104 LEU B N 1
ATOM 2785 C CA . LEU B 1 104 ? -21.266 -7.496 -4.441 1 56.31 104 LEU B CA 1
ATOM 2786 C C . LEU B 1 104 ? -21 -7.227 -5.918 1 56.31 104 LEU B C 1
ATOM 2788 O O . LEU B 1 104 ? -20.172 -7.91 -6.535 1 56.31 104 LEU B O 1
ATOM 2792 N N . SER B 1 105 ? -22.031 -6.918 -6.711 1 52.59 105 SER B N 1
ATOM 2793 C CA . SER B 1 105 ? -21.75 -6.484 -8.078 1 52.59 105 SER B CA 1
ATOM 2794 C C . SER B 1 105 ? -21.312 -5.023 -8.117 1 52.59 105 SER B C 1
ATOM 2796 O O . SER B 1 105 ? -21.953 -4.164 -7.496 1 52.59 105 SER B O 1
ATOM 2798 N N . ALA B 1 106 ? -20.047 -4.738 -8.062 1 53.75 106 ALA B N 1
ATOM 2799 C CA . ALA B 1 106 ? -19.719 -3.346 -8.352 1 53.75 106 ALA B CA 1
ATOM 2800 C C . ALA B 1 106 ? -20.047 -2.99 -9.797 1 53.75 106 ALA B C 1
ATOM 2802 O O . ALA B 1 106 ? -19.922 -3.828 -10.688 1 53.75 106 ALA B O 1
ATOM 2803 N N . ASN B 1 107 ? -20.828 -2.02 -9.984 1 51.41 107 ASN B N 1
ATOM 2804 C CA . ASN B 1 107 ? -21.25 -1.534 -11.297 1 51.41 107 ASN B CA 1
ATOM 2805 C C . ASN B 1 107 ? -20.078 -1.473 -12.273 1 51.41 107 ASN B C 1
ATOM 2807 O O . ASN B 1 107 ? -19.031 -0.914 -11.953 1 51.41 107 ASN B O 1
ATOM 2811 N N . SER B 1 108 ? -19.891 -2.547 -12.945 1 49.56 108 SER B N 1
ATOM 2812 C CA . SER B 1 108 ? -18.875 -2.672 -13.984 1 49.56 108 SER B CA 1
ATOM 2813 C C . SER B 1 108 ? -19.047 -1.601 -15.055 1 49.56 108 SER B C 1
ATOM 2815 O O . SER B 1 108 ? -19.75 -1.808 -16.047 1 49.56 108 SER B O 1
ATOM 2817 N N . ASP B 1 109 ? -19.312 -0.488 -14.688 1 50.12 109 ASP B N 1
ATOM 2818 C CA . ASP B 1 109 ? -19.25 0.334 -15.891 1 50.12 109 ASP B CA 1
ATOM 2819 C C . ASP B 1 109 ? -17.875 0.219 -16.547 1 50.12 109 ASP B C 1
ATOM 2821 O O . ASP B 1 109 ? -16.906 -0.202 -15.914 1 50.12 109 ASP B O 1
ATOM 2825 N N . LYS B 1 110 ? -17.891 0.405 -17.953 1 49.19 110 LYS B N 1
ATOM 2826 C CA . LYS B 1 110 ? -16.844 0.408 -18.969 1 49.19 110 LYS B CA 1
ATOM 2827 C C . LYS B 1 110 ? -15.602 1.13 -18.469 1 49.19 110 LYS B C 1
ATOM 2829 O O . LYS B 1 110 ? -14.883 1.755 -19.266 1 49.19 110 LYS B O 1
ATOM 2834 N N . SER B 1 111 ? -15.344 1.092 -17.125 1 61.62 111 SER B N 1
ATOM 2835 C CA . SER B 1 111 ? -14.234 1.925 -16.672 1 61.62 111 SER B CA 1
ATOM 2836 C C . SER B 1 111 ? -12.922 1.147 -16.688 1 61.62 111 SER B C 1
ATOM 2838 O O . SER B 1 111 ? -12.922 -0.085 -16.641 1 61.62 111 SER B O 1
ATOM 2840 N N . ASP B 1 112 ? -11.898 1.74 -17.188 1 77.75 112 ASP B N 1
ATOM 2841 C CA . ASP B 1 112 ? -10.5 1.338 -17.219 1 77.75 112 ASP B CA 1
ATOM 2842 C C . ASP B 1 112 ? -10.008 0.934 -15.836 1 77.75 112 ASP B C 1
ATOM 2844 O O . ASP B 1 112 ? -9.273 1.681 -15.188 1 77.75 112 ASP B O 1
ATOM 2848 N N . TRP B 1 113 ? -10.484 -0.232 -15.359 1 86.94 113 TRP B N 1
ATOM 2849 C CA . TRP B 1 113 ? -10.055 -0.754 -14.07 1 86.94 113 TRP B CA 1
ATOM 2850 C C . TRP B 1 113 ? -8.672 -1.391 -14.172 1 86.94 113 TRP B C 1
ATOM 2852 O O . TRP B 1 113 ? -8.367 -2.072 -15.156 1 86.94 113 TRP B O 1
ATOM 2862 N N . ARG B 1 114 ? -7.891 -1.086 -13.133 1 92.88 114 ARG B N 1
ATOM 2863 C CA . ARG B 1 114 ? -6.523 -1.599 -13.156 1 92.88 114 ARG B CA 1
ATOM 2864 C C . ARG B 1 114 ? -6.125 -2.15 -11.797 1 92.88 114 ARG B C 1
ATOM 2866 O O . ARG B 1 114 ? -6.453 -1.563 -10.758 1 92.88 114 ARG B O 1
ATOM 2873 N N . LEU B 1 115 ? -5.504 -3.299 -11.914 1 96.06 115 LEU B N 1
ATOM 2874 C CA . LEU B 1 115 ? -4.852 -3.791 -10.703 1 96.06 115 LEU B CA 1
ATOM 2875 C C . LEU B 1 115 ? -3.918 -2.736 -10.125 1 96.06 115 LEU B C 1
ATOM 2877 O O . LEU B 1 115 ? -3.078 -2.182 -10.836 1 96.06 115 LEU B O 1
ATOM 2881 N N . PHE B 1 116 ? -4.039 -2.545 -8.867 1 97.94 116 PHE B N 1
ATOM 2882 C CA . PHE B 1 116 ? -3.357 -1.46 -8.172 1 97.94 116 PHE B CA 1
ATOM 2883 C C . PHE B 1 116 ? -1.856 -1.512 -8.43 1 97.94 116 PHE B C 1
ATOM 2885 O O . PHE B 1 116 ? -1.24 -0.492 -8.75 1 97.94 116 PHE B O 1
ATOM 2892 N N . THR B 1 117 ? -1.238 -2.688 -8.391 1 98 117 THR B N 1
ATOM 2893 C CA . THR B 1 117 ? 0.209 -2.816 -8.516 1 98 117 THR B CA 1
ATOM 2894 C C . THR B 1 117 ? 0.625 -2.803 -9.984 1 98 117 THR B C 1
ATOM 2896 O O . THR B 1 117 ? 1.808 -2.947 -10.305 1 98 117 THR B O 1
ATOM 2899 N N . ARG B 1 118 ? -0.351 -2.613 -10.852 1 96.75 118 ARG B N 1
ATOM 2900 C CA . ARG B 1 118 ? -0.059 -2.537 -12.281 1 96.75 118 ARG B CA 1
ATOM 2901 C C . ARG B 1 118 ? -0.654 -1.275 -12.898 1 96.75 118 ARG B C 1
ATOM 2903 O O . ARG B 1 118 ? -0.8 -1.183 -14.117 1 96.75 118 ARG B O 1
ATOM 2910 N N . CYS B 1 119 ? -0.95 -0.305 -12.102 1 94.25 119 CYS B N 1
ATOM 2911 C CA . CYS B 1 119 ? -1.708 0.848 -12.57 1 94.25 119 CYS B CA 1
ATOM 2912 C C . CYS B 1 119 ? -0.786 1.887 -13.203 1 94.25 119 CYS B C 1
ATOM 2914 O O . CYS B 1 119 ? -1.236 2.738 -13.969 1 94.25 119 CYS B O 1
ATOM 2916 N N . ILE B 1 120 ? 0.448 1.902 -12.844 1 93.5 120 ILE B N 1
ATOM 2917 C CA . ILE B 1 120 ? 1.405 2.818 -13.453 1 93.5 120 ILE B CA 1
ATOM 2918 C C . ILE B 1 120 ? 1.946 2.211 -14.75 1 93.5 120 ILE B C 1
ATOM 2920 O O . ILE B 1 120 ? 2.688 1.227 -14.711 1 93.5 120 ILE B O 1
ATOM 2924 N N . GLU B 1 121 ? 1.653 2.803 -15.836 1 88.12 121 GLU B N 1
ATOM 2925 C CA . GLU B 1 121 ? 1.819 2.174 -17.141 1 88.12 121 GLU B CA 1
ATOM 2926 C C . GLU B 1 121 ? 3.244 2.342 -17.656 1 88.12 121 GLU B C 1
ATOM 2928 O O . GLU B 1 121 ? 3.783 1.448 -18.312 1 88.12 121 GLU B O 1
ATOM 2933 N N . ARG B 1 122 ? 3.818 3.449 -17.391 1 92.38 122 ARG B N 1
ATOM 2934 C CA . ARG B 1 122 ? 5.156 3.693 -17.922 1 92.38 122 ARG B CA 1
ATOM 2935 C C . ARG B 1 122 ? 6.18 2.77 -17.266 1 92.38 122 ARG B C 1
ATOM 2937 O O . ARG B 1 122 ? 6.328 2.766 -16.047 1 92.38 122 ARG B O 1
ATOM 2944 N N . GLU B 1 123 ? 6.895 2.076 -18.125 1 95.38 123 GLU B N 1
ATOM 2945 C CA . GLU B 1 123 ? 7.879 1.108 -17.656 1 95.38 123 GLU B CA 1
ATOM 2946 C C . GLU B 1 123 ? 8.93 1.777 -16.766 1 95.38 123 GLU B C 1
ATOM 2948 O O . GLU B 1 123 ? 9.43 2.855 -17.094 1 95.38 123 GLU B O 1
ATOM 2953 N N . GLY B 1 124 ? 9.125 1.192 -15.648 1 96.31 124 GLY B N 1
ATOM 2954 C CA . GLY B 1 124 ? 10.211 1.619 -14.781 1 96.31 124 GLY B CA 1
ATOM 2955 C C . GLY B 1 124 ? 9.789 2.66 -13.766 1 96.31 124 GLY B C 1
ATOM 2956 O O . GLY B 1 124 ? 10.547 2.984 -12.844 1 96.31 124 GLY B O 1
ATOM 2957 N N . GLN B 1 125 ? 8.594 3.146 -13.828 1 95.88 125 GLN B N 1
ATOM 2958 C CA . GLN B 1 125 ? 8.195 4.27 -12.984 1 95.88 125 GLN B CA 1
ATOM 2959 C C . GLN B 1 125 ? 7.535 3.789 -11.6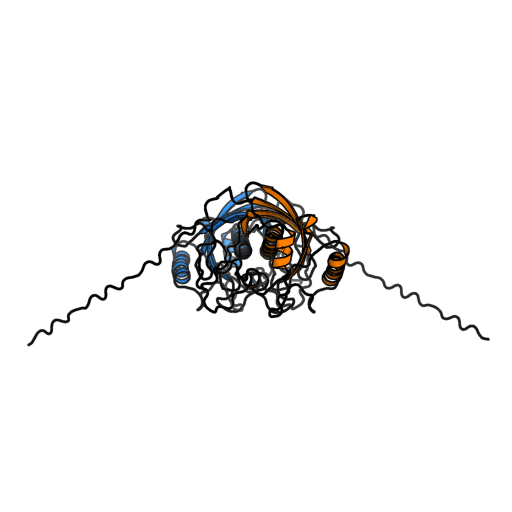95 1 95.88 125 GLN B C 1
ATOM 2961 O O . GLN B 1 125 ? 7.625 4.453 -10.664 1 95.88 125 GLN B O 1
ATOM 2966 N N . GLY B 1 126 ? 6.859 2.705 -11.781 1 97 126 GLY B N 1
ATOM 2967 C CA . GLY B 1 126 ? 6.117 2.203 -10.641 1 97 126 GLY B CA 1
ATOM 2968 C C . GLY B 1 126 ? 6.617 0.86 -10.148 1 97 126 GLY B C 1
ATOM 2969 O O . GLY B 1 126 ? 7.797 0.718 -9.812 1 97 126 GLY B O 1
ATOM 2970 N N . TYR B 1 127 ? 5.73 -0.113 -10.07 1 98.31 127 TYR B N 1
ATOM 2971 C CA . TYR B 1 127 ? 6.059 -1.468 -9.641 1 98.31 127 TYR B CA 1
ATOM 2972 C C . TYR B 1 127 ? 6.664 -2.271 -10.789 1 98.31 127 TYR B C 1
ATOM 2974 O O . TYR B 1 127 ? 5.984 -2.582 -11.766 1 98.31 127 TYR B O 1
ATOM 2982 N N . GLU B 1 128 ? 7.914 -2.553 -10.727 1 98.56 128 GLU B N 1
ATOM 2983 C CA . GLU B 1 128 ? 8.508 -3.613 -11.539 1 98.56 128 GLU B CA 1
ATOM 2984 C C . GLU B 1 128 ? 8.703 -4.887 -10.719 1 98.56 128 GLU B C 1
ATOM 2986 O O . GLU B 1 128 ? 9.508 -4.914 -9.789 1 98.56 128 GLU B O 1
ATOM 2991 N N . TYR B 1 129 ? 7.875 -5.91 -11.055 1 98.81 129 TYR B N 1
ATOM 2992 C CA . TYR B 1 129 ? 7.992 -7.105 -10.227 1 98.81 129 TYR B CA 1
ATOM 2993 C C . TYR B 1 129 ? 7.578 -8.352 -11 1 98.81 129 TYR B C 1
ATOM 2995 O O . TYR B 1 129 ? 6.918 -8.258 -12.031 1 98.81 129 TYR B O 1
ATOM 3003 N N . VAL B 1 130 ? 8 -9.477 -10.516 1 98.81 130 VAL B N 1
ATOM 3004 C CA . VAL B 1 130 ? 7.609 -10.797 -10.992 1 98.81 130 VAL B CA 1
ATOM 3005 C C . VAL B 1 130 ? 7.578 -11.781 -9.828 1 98.81 130 VAL B C 1
ATOM 3007 O O . VAL B 1 130 ? 8.445 -11.734 -8.945 1 98.81 130 VAL B O 1
ATOM 3010 N N . ILE B 1 131 ? 6.57 -12.586 -9.82 1 98.81 131 ILE B N 1
ATOM 3011 C CA . ILE B 1 131 ? 6.406 -13.602 -8.781 1 98.81 131 ILE B CA 1
ATOM 3012 C C . ILE B 1 131 ? 6.68 -14.984 -9.375 1 98.81 131 ILE B C 1
ATOM 3014 O O . ILE B 1 131 ? 6.164 -15.328 -10.438 1 98.81 131 ILE B O 1
ATOM 3018 N N . PHE B 1 132 ? 7.523 -15.711 -8.734 1 98.88 132 PHE B N 1
ATOM 3019 C CA . PHE B 1 132 ? 7.711 -17.125 -9 1 98.88 132 PHE B CA 1
ATOM 3020 C C . PHE B 1 132 ? 7.113 -17.969 -7.879 1 98.88 132 PHE B C 1
ATOM 3022 O O . PHE B 1 132 ? 7.25 -17.641 -6.699 1 98.88 132 PHE B O 1
ATOM 3029 N N . PHE B 1 133 ? 6.465 -19.062 -8.266 1 98.69 133 PHE B N 1
ATOM 3030 C CA . PHE B 1 133 ? 5.762 -19.922 -7.32 1 98.69 133 PHE B CA 1
ATOM 3031 C C . PHE B 1 133 ? 6.262 -21.359 -7.41 1 98.69 133 PHE B C 1
ATOM 3033 O O . PHE B 1 133 ? 6.477 -21.875 -8.508 1 98.69 133 PHE B O 1
ATOM 3040 N N . GLN B 1 134 ? 6.543 -21.906 -6.23 1 98.38 134 GLN B N 1
ATOM 3041 C CA . GLN B 1 134 ? 6.906 -23.312 -6.121 1 98.38 134 GLN B CA 1
ATOM 3042 C C . GLN B 1 134 ? 5.754 -24.141 -5.555 1 98.38 134 GLN B C 1
ATOM 3044 O O . GLN B 1 134 ? 5.582 -24.234 -4.336 1 98.38 134 GLN B O 1
ATOM 3049 N N . PRO B 1 135 ? 5.031 -24.906 -6.391 1 97.12 135 PRO B N 1
ATOM 3050 C CA . PRO B 1 135 ? 3.82 -25.609 -5.957 1 97.12 135 PRO B CA 1
ATOM 3051 C C . PRO B 1 135 ? 4.102 -26.656 -4.891 1 97.12 135 PRO B C 1
ATOM 3053 O O . PRO B 1 135 ? 3.336 -26.797 -3.932 1 97.12 135 PRO B O 1
ATOM 3056 N N . SER B 1 136 ? 5.172 -27.422 -4.961 1 96.12 136 SER B N 1
ATOM 3057 C CA . SER B 1 136 ? 5.441 -28.531 -4.059 1 96.12 136 SER B CA 1
ATOM 3058 C C . SER B 1 136 ? 5.695 -28.047 -2.637 1 96.12 136 SER B C 1
ATOM 3060 O O . SER B 1 136 ? 5.367 -28.75 -1.672 1 96.12 136 SER B O 1
ATOM 3062 N N . GLU B 1 137 ? 6.246 -26.844 -2.52 1 97.31 137 GLU B N 1
ATOM 3063 C CA . GLU B 1 137 ? 6.582 -26.328 -1.197 1 97.31 137 GLU B CA 1
ATOM 3064 C C . GLU B 1 137 ? 5.625 -25.203 -0.784 1 97.31 137 GLU B C 1
ATOM 3066 O O . GLU B 1 137 ? 5.695 -24.703 0.343 1 97.31 137 GLU B O 1
ATOM 3071 N N . LYS B 1 138 ? 4.758 -24.797 -1.643 1 97.62 138 LYS B N 1
ATOM 3072 C CA . LYS B 1 138 ? 3.818 -23.703 -1.425 1 97.62 138 LYS B CA 1
ATOM 3073 C C . LYS B 1 138 ? 4.543 -22.453 -0.937 1 97.62 138 LYS B C 1
ATOM 3075 O O . LYS B 1 138 ? 4.211 -21.906 0.12 1 97.62 138 LYS B O 1
ATOM 3080 N N . LYS B 1 139 ? 5.477 -22.062 -1.698 1 98.5 139 LYS B N 1
ATOM 3081 C CA . LYS B 1 139 ? 6.227 -20.844 -1.42 1 98.5 139 LYS B CA 1
ATOM 3082 C C . LYS B 1 139 ? 6.418 -20.016 -2.688 1 98.5 139 LYS B C 1
ATOM 3084 O O . LYS B 1 139 ? 6.305 -20.531 -3.799 1 98.5 139 LYS B O 1
ATOM 3089 N N . SER B 1 140 ? 6.656 -18.734 -2.547 1 98.88 140 SER B N 1
ATOM 3090 C CA . SER B 1 140 ? 6.898 -17.844 -3.676 1 98.88 140 SER B CA 1
ATOM 3091 C C . SER B 1 140 ? 8.094 -16.938 -3.416 1 98.88 140 SER B C 1
ATOM 3093 O O . SER B 1 140 ? 8.477 -16.719 -2.264 1 98.88 140 SER B O 1
ATOM 3095 N N . VAL B 1 141 ? 8.695 -16.531 -4.438 1 98.94 141 VAL B N 1
ATOM 3096 C CA . VAL B 1 141 ? 9.695 -15.469 -4.438 1 98.94 141 VAL B CA 1
ATOM 3097 C C . VAL B 1 141 ? 9.258 -14.352 -5.383 1 98.94 141 VAL B C 1
ATOM 3099 O O . VAL B 1 141 ? 8.945 -14.602 -6.551 1 98.94 141 VAL B O 1
ATOM 3102 N N . CYS B 1 142 ? 9.18 -13.172 -4.914 1 98.94 142 CYS B N 1
ATOM 3103 C CA . CYS B 1 142 ? 8.875 -12 -5.734 1 98.94 142 CYS B CA 1
ATOM 3104 C C . CYS B 1 142 ? 10.102 -11.109 -5.887 1 98.94 142 CYS B C 1
ATOM 3106 O O . CYS B 1 142 ? 10.734 -10.734 -4.898 1 98.94 142 CYS B O 1
ATOM 3108 N N . LEU B 1 143 ? 10.477 -10.852 -7.086 1 98.94 143 LEU B N 1
ATOM 3109 C CA . LEU B 1 143 ? 11.484 -9.844 -7.402 1 98.94 143 LEU B CA 1
ATOM 3110 C C . LEU B 1 143 ? 10.852 -8.477 -7.59 1 98.94 143 LEU B C 1
ATOM 3112 O O . LEU B 1 143 ? 9.891 -8.328 -8.352 1 98.94 143 LEU B O 1
ATOM 3116 N N . PHE B 1 144 ? 11.438 -7.523 -6.859 1 98.94 144 PHE B N 1
ATOM 3117 C CA . PHE B 1 144 ? 10.797 -6.215 -6.812 1 98.94 144 PHE B CA 1
ATOM 3118 C C . PHE B 1 144 ? 11.82 -5.102 -7.008 1 98.94 144 PHE B C 1
ATOM 3120 O O . PHE B 1 144 ? 12.773 -4.988 -6.238 1 98.94 144 PHE B O 1
ATOM 3127 N N . GLN B 1 145 ? 11.641 -4.281 -8.031 1 98.75 145 GLN B N 1
ATOM 3128 C CA . GLN B 1 145 ? 12.398 -3.061 -8.281 1 98.75 145 GLN B CA 1
ATOM 3129 C C . GLN B 1 145 ? 11.484 -1.836 -8.273 1 98.75 145 GLN B C 1
ATOM 3131 O O . GLN B 1 145 ? 10.797 -1.564 -9.266 1 98.75 145 GLN B O 1
ATOM 3136 N N . PRO B 1 146 ? 11.516 -1.101 -7.121 1 98.19 146 PRO B N 1
ATOM 3137 C CA . PRO B 1 146 ? 10.633 0.069 -7.051 1 98.19 146 PRO B CA 1
ATOM 3138 C C . PRO B 1 146 ? 11.125 1.229 -7.914 1 98.19 146 PRO B C 1
ATOM 3140 O O . PRO B 1 146 ? 12.305 1.581 -7.871 1 98.19 146 PRO B O 1
ATOM 3143 N N . GLY B 1 147 ? 10.156 1.796 -8.641 1 97.12 147 GLY B N 1
ATOM 3144 C CA . GLY B 1 147 ? 10.469 2.971 -9.438 1 97.12 147 GLY B CA 1
ATOM 3145 C C . GLY B 1 147 ? 10.234 4.273 -8.695 1 97.12 147 GLY B C 1
ATOM 3146 O O . GLY B 1 147 ? 9.797 4.27 -7.547 1 97.12 147 GLY B O 1
ATOM 3147 N N . PRO B 1 148 ? 10.508 5.371 -9.367 1 95.62 148 PRO B N 1
ATOM 3148 C CA . PRO B 1 148 ? 10.469 6.691 -8.727 1 95.62 148 PRO B CA 1
ATOM 3149 C C . PRO B 1 148 ? 9.055 7.094 -8.297 1 95.62 148 PRO B C 1
ATOM 3151 O O . PRO B 1 148 ? 8.898 7.938 -7.414 1 95.62 148 PRO B O 1
ATOM 3154 N N . CYS B 1 149 ? 8.039 6.504 -8.844 1 96.69 149 CYS B N 1
ATOM 3155 C CA . CYS B 1 149 ? 6.668 6.867 -8.516 1 96.69 149 CYS B CA 1
ATOM 3156 C C . CYS B 1 149 ? 6.219 6.191 -7.223 1 96.69 149 CYS B C 1
ATOM 3158 O O . CYS B 1 149 ? 5.09 6.391 -6.773 1 96.69 149 CYS B O 1
ATOM 3160 N N . LEU B 1 150 ? 7.121 5.422 -6.621 1 97.69 150 LEU B N 1
ATOM 3161 C CA . LEU B 1 150 ? 6.789 4.719 -5.387 1 97.69 150 LEU B CA 1
ATOM 3162 C C . LEU B 1 150 ? 7.52 5.332 -4.199 1 97.69 150 LEU B C 1
ATOM 3164 O O . LEU B 1 150 ? 7.727 4.668 -3.18 1 97.69 150 LEU B O 1
ATOM 3168 N N . GLU B 1 151 ? 7.863 6.621 -4.266 1 95.69 151 GLU B N 1
ATOM 3169 C CA . GLU B 1 151 ? 8.695 7.25 -3.244 1 95.69 151 GLU B CA 1
ATOM 3170 C C . GLU B 1 151 ? 7.887 7.574 -1.991 1 95.69 151 GLU B C 1
ATOM 3172 O O . GLU B 1 151 ? 6.734 8.008 -2.084 1 95.69 151 GLU B O 1
ATOM 3177 N N . GLY B 1 152 ? 8.422 7.238 -0.88 1 94.31 152 GLY B N 1
ATOM 3178 C CA . GLY B 1 152 ? 8.031 7.762 0.421 1 94.31 152 GLY B CA 1
ATOM 3179 C C . GLY B 1 152 ? 9.008 8.781 0.971 1 94.31 152 GLY B C 1
ATOM 3180 O O . GLY B 1 152 ? 9.047 9.922 0.505 1 94.31 152 GLY B O 1
ATOM 3181 N N . VAL B 1 153 ? 9.867 8.312 1.807 1 89.56 153 VAL B N 1
ATOM 3182 C CA . VAL B 1 153 ? 11.023 9.125 2.16 1 89.56 153 VAL B CA 1
ATOM 3183 C C . VAL B 1 153 ? 11.875 9.391 0.917 1 89.56 153 VAL B C 1
ATOM 3185 O O . VAL B 1 153 ? 12.07 8.492 0.092 1 89.56 153 VAL B O 1
ATOM 3188 N N . PRO B 1 154 ? 12.32 10.609 0.785 1 88.31 154 PRO B N 1
ATOM 3189 C CA . PRO B 1 154 ? 13.117 10.914 -0.411 1 88.31 154 PRO B CA 1
ATOM 3190 C C . PRO B 1 154 ? 14.211 9.875 -0.667 1 88.31 154 PRO B C 1
ATOM 3192 O O . PRO B 1 154 ? 15.078 9.664 0.186 1 88.31 154 PRO B O 1
ATOM 3195 N N . GLY B 1 155 ? 14.109 9.227 -1.873 1 90 155 GLY B N 1
ATOM 3196 C CA . GLY B 1 155 ? 15.125 8.273 -2.289 1 90 155 GLY B CA 1
ATOM 3197 C C . GLY B 1 155 ? 14.758 6.84 -1.973 1 90 155 GLY B C 1
ATOM 3198 O O . GLY B 1 155 ? 15.43 5.91 -2.422 1 90 155 GLY B O 1
ATOM 3199 N N . PHE B 1 156 ? 13.656 6.68 -1.271 1 94.38 156 PHE B N 1
ATOM 3200 C CA . PHE B 1 156 ? 13.336 5.34 -0.804 1 94.38 156 PHE B CA 1
ATOM 3201 C C . PHE B 1 156 ? 11.867 5.016 -1.063 1 94.38 156 PHE B C 1
ATOM 3203 O O . PHE B 1 156 ? 11.023 5.914 -1.093 1 94.38 156 PHE B O 1
ATOM 3210 N N . ALA B 1 157 ? 11.656 3.746 -1.22 1 97 157 ALA B N 1
ATOM 3211 C CA . ALA B 1 157 ? 10.297 3.285 -1.479 1 97 157 ALA B CA 1
ATOM 3212 C C . ALA B 1 157 ? 9.383 3.562 -0.287 1 97 157 ALA B C 1
ATOM 3214 O O . ALA B 1 157 ? 9.789 3.402 0.865 1 97 157 ALA B O 1
ATOM 3215 N N . HIS B 1 158 ? 8.203 3.977 -0.565 1 97.81 158 HIS B N 1
ATOM 3216 C CA . HIS B 1 158 ? 7.16 4.156 0.44 1 97.81 158 HIS B CA 1
ATOM 3217 C C . HIS B 1 158 ? 6.871 2.85 1.172 1 97.81 158 HIS B C 1
ATOM 3219 O O . HIS B 1 158 ? 6.727 1.799 0.543 1 97.81 158 HIS B O 1
ATOM 3225 N N . GLY B 1 159 ? 6.812 2.85 2.494 1 97.75 159 GLY B N 1
ATOM 3226 C CA . GLY B 1 159 ? 6.473 1.647 3.238 1 97.75 159 GLY B CA 1
ATOM 3227 C C . GLY B 1 159 ? 5.16 1.025 2.799 1 97.75 159 GLY B C 1
ATOM 3228 O O . GLY B 1 159 ? 5.047 -0.199 2.709 1 97.75 159 GLY B O 1
ATOM 3229 N N . GLY B 1 160 ? 4.203 1.843 2.555 1 98.25 160 GLY B N 1
ATOM 3230 C CA . GLY B 1 160 ? 2.918 1.372 2.061 1 98.25 160 GLY B CA 1
ATOM 3231 C C . GLY B 1 160 ? 3.012 0.689 0.71 1 98.25 160 GLY B C 1
ATOM 3232 O O . GLY B 1 160 ? 2.217 -0.202 0.402 1 98.25 160 GLY B O 1
ATOM 3233 N N . SER B 1 161 ? 3.93 1.124 -0.14 1 98.56 161 SER B N 1
ATOM 3234 C CA . SER B 1 161 ? 4.109 0.461 -1.428 1 98.56 161 SER B CA 1
ATOM 3235 C C . SER B 1 161 ? 4.645 -0.956 -1.25 1 98.56 161 SER B C 1
ATOM 3237 O O . SER B 1 161 ? 4.215 -1.878 -1.946 1 98.56 161 SER B O 1
ATOM 3239 N N . LEU B 1 162 ? 5.57 -1.117 -0.335 1 98.88 162 LEU B N 1
ATOM 3240 C CA . LEU B 1 162 ? 6.055 -2.457 -0.025 1 98.88 162 LEU B CA 1
ATOM 3241 C C . LEU B 1 162 ? 4.934 -3.32 0.55 1 98.88 162 LEU B C 1
ATOM 3243 O O . LEU B 1 162 ? 4.754 -4.469 0.136 1 98.88 162 LEU B O 1
ATOM 3247 N N . ALA B 1 163 ? 4.191 -2.768 1.494 1 98.81 163 ALA B N 1
ATOM 3248 C CA . ALA B 1 163 ? 3.074 -3.498 2.088 1 98.81 163 ALA B CA 1
ATOM 3249 C C . ALA B 1 163 ? 2.098 -3.973 1.015 1 98.81 163 ALA B C 1
ATOM 3251 O O . ALA B 1 163 ? 1.646 -5.121 1.041 1 98.81 163 ALA B O 1
ATOM 3252 N N . ALA B 1 164 ? 1.815 -3.109 0.12 1 98.62 164 ALA B N 1
ATOM 3253 C CA . ALA B 1 164 ? 0.875 -3.438 -0.948 1 98.62 164 ALA B CA 1
ATOM 3254 C C . ALA B 1 164 ? 1.403 -4.578 -1.811 1 98.62 164 ALA B C 1
ATOM 3256 O O . ALA B 1 164 ? 0.647 -5.477 -2.193 1 98.62 164 ALA B O 1
ATOM 3257 N N . LEU B 1 165 ? 2.664 -4.535 -2.129 1 98.88 165 LEU B N 1
ATOM 3258 C CA . LEU B 1 165 ? 3.205 -5.586 -2.98 1 98.88 165 LEU B CA 1
ATOM 3259 C C . LEU B 1 165 ? 3.254 -6.918 -2.238 1 98.88 165 LEU B C 1
ATOM 3261 O O . LEU B 1 165 ? 3.004 -7.969 -2.826 1 98.88 165 LEU B O 1
ATOM 3265 N N . ILE B 1 166 ? 3.629 -6.852 -0.966 1 98.94 166 ILE B N 1
ATOM 3266 C CA . ILE B 1 166 ? 3.609 -8.086 -0.186 1 98.94 166 ILE B CA 1
ATOM 3267 C C . ILE B 1 166 ? 2.193 -8.656 -0.163 1 98.94 166 ILE B C 1
ATOM 3269 O O . ILE B 1 166 ? 2 -9.859 -0.351 1 98.94 166 ILE B O 1
ATOM 3273 N N . ASP B 1 167 ? 1.229 -7.797 0.044 1 98.75 167 ASP B N 1
ATOM 3274 C CA . ASP B 1 167 ? -0.165 -8.227 0.013 1 98.75 167 ASP B CA 1
ATOM 3275 C C . ASP B 1 167 ? -0.505 -8.891 -1.32 1 98.75 167 ASP B C 1
ATOM 3277 O O . ASP B 1 167 ? -1.155 -9.938 -1.353 1 98.75 167 ASP B O 1
ATOM 3281 N N . GLU B 1 168 ? -0.1 -8.281 -2.414 1 98.31 168 GLU B N 1
ATOM 3282 C CA . GLU B 1 168 ? -0.329 -8.836 -3.744 1 98.31 168 GLU B CA 1
ATOM 3283 C C . GLU B 1 168 ? 0.339 -10.195 -3.895 1 98.31 168 GLU B C 1
ATOM 3285 O O . GLU B 1 168 ? -0.26 -11.133 -4.43 1 98.31 168 GLU B O 1
ATOM 3290 N N . THR B 1 169 ? 1.533 -10.328 -3.42 1 98.81 169 THR B N 1
ATOM 3291 C CA . THR B 1 169 ? 2.27 -11.586 -3.496 1 98.81 169 THR B CA 1
ATOM 3292 C C . THR B 1 169 ? 1.607 -12.656 -2.631 1 98.81 169 THR B C 1
ATOM 3294 O O . THR B 1 169 ? 1.478 -13.805 -3.049 1 98.81 169 THR B O 1
ATOM 3297 N N . PHE B 1 170 ? 1.169 -12.211 -1.406 1 98.81 170 PHE B N 1
ATOM 3298 C CA . PHE B 1 170 ? 0.399 -13.109 -0.554 1 98.81 170 PHE B CA 1
ATOM 3299 C C . PHE B 1 170 ? -0.837 -13.625 -1.283 1 98.81 170 PHE B C 1
ATOM 3301 O O . PHE B 1 170 ? -1.134 -14.82 -1.25 1 98.81 170 PHE B O 1
ATOM 3308 N N . SER B 1 171 ? -1.502 -12.75 -1.923 1 97.56 171 SER B N 1
ATOM 3309 C CA . SER B 1 171 ? -2.752 -13.078 -2.598 1 97.56 171 SER B CA 1
ATOM 3310 C C . SER B 1 171 ? -2.539 -14.164 -3.65 1 97.56 171 SER B C 1
ATOM 3312 O O . SER B 1 171 ? -3.26 -15.164 -3.674 1 97.56 171 SER B O 1
ATOM 3314 N N . LYS B 1 172 ? -1.539 -13.984 -4.488 1 97.56 172 LYS B N 1
ATOM 3315 C CA . LYS B 1 172 ? -1.273 -14.961 -5.539 1 97.56 172 LYS B CA 1
ATOM 3316 C C . LYS B 1 172 ? -0.814 -16.297 -4.949 1 97.56 172 LYS B C 1
ATOM 3318 O O . LYS B 1 172 ? -1.248 -17.359 -5.395 1 97.56 172 LYS B O 1
ATOM 3323 N N . THR B 1 173 ? 0.033 -16.203 -3.959 1 98.5 173 THR B N 1
ATOM 3324 C CA . THR B 1 173 ? 0.535 -17.422 -3.312 1 98.5 173 THR B CA 1
ATOM 3325 C C . THR B 1 173 ? -0.6 -18.172 -2.631 1 98.5 173 THR B C 1
ATOM 3327 O O . THR B 1 173 ? -0.704 -19.391 -2.764 1 98.5 173 THR B O 1
ATOM 3330 N N . ALA B 1 174 ? -1.433 -17.438 -1.917 1 97.81 174 ALA B N 1
ATOM 3331 C CA . ALA B 1 174 ? -2.553 -18.047 -1.206 1 97.81 174 ALA B CA 1
ATOM 3332 C C . ALA B 1 174 ? -3.518 -18.719 -2.178 1 97.81 174 ALA B C 1
ATOM 3334 O O . ALA B 1 174 ? -3.951 -19.859 -1.944 1 97.81 174 ALA B O 1
ATOM 3335 N N . TYR B 1 175 ? -3.848 -18.078 -3.238 1 95.44 175 TYR B N 1
ATOM 3336 C CA . TYR B 1 175 ? -4.77 -18.656 -4.203 1 95.44 175 TYR B CA 1
ATOM 3337 C C . TYR B 1 175 ? -4.203 -19.953 -4.781 1 95.44 175 TYR B C 1
ATOM 3339 O O . TYR B 1 175 ? -4.871 -20.984 -4.766 1 95.44 175 TYR B O 1
ATOM 3347 N N . LEU B 1 176 ? -2.949 -19.891 -5.191 1 96.5 176 LEU B N 1
ATOM 3348 C CA . LEU B 1 176 ? -2.328 -21.016 -5.887 1 96.5 176 LEU B CA 1
ATOM 3349 C C . LEU B 1 176 ? -2.094 -22.188 -4.93 1 96.5 176 LEU B C 1
ATOM 3351 O O . LEU B 1 176 ? -2.033 -23.328 -5.355 1 96.5 176 LEU B O 1
ATOM 3355 N N . SER B 1 177 ? -1.979 -21.875 -3.658 1 97.19 177 SER B N 1
ATOM 3356 C CA . SER B 1 177 ? -1.674 -22.906 -2.666 1 97.19 177 SER B CA 1
ATOM 3357 C C . SER B 1 177 ? -2.941 -23.594 -2.184 1 97.19 177 SER B C 1
ATOM 3359 O O . SER B 1 177 ? -2.881 -24.719 -1.661 1 97.19 177 SER B O 1
ATOM 3361 N N . GLY B 1 178 ? -4.09 -22.844 -2.326 1 94.19 178 GLY B N 1
ATOM 3362 C CA . GLY B 1 178 ? -5.277 -23.484 -1.778 1 94.19 178 GLY B CA 1
ATOM 3363 C C . GLY B 1 178 ? -6.504 -22.594 -1.817 1 94.19 178 GLY B C 1
ATOM 3364 O O . GLY B 1 178 ? -7.336 -22.625 -0.908 1 94.19 178 GLY B O 1
ATOM 3365 N N . GLU B 1 179 ? -6.547 -21.672 -2.66 1 93.56 179 GLU B N 1
ATOM 3366 C CA . GLU B 1 179 ? -7.719 -20.844 -2.939 1 93.56 179 GLU B CA 1
ATOM 3367 C C . GLU B 1 179 ? -7.969 -19.844 -1.818 1 93.56 179 GLU B C 1
ATOM 3369 O O . GLU B 1 179 ? -9.109 -19.625 -1.406 1 93.56 179 GLU B O 1
ATOM 3374 N N . GLY B 1 180 ? -6.902 -19.391 -1.201 1 93.94 180 GLY B N 1
ATOM 3375 C CA . GLY B 1 180 ? -7.051 -18.188 -0.397 1 93.94 180 GLY B CA 1
ATOM 3376 C C . GLY B 1 180 ? -7.406 -16.953 -1.217 1 93.94 180 GLY B C 1
ATOM 3377 O O . GLY B 1 180 ? -6.68 -16.594 -2.145 1 93.94 180 GLY B O 1
ATOM 3378 N N . LEU B 1 181 ? -8.5 -16.281 -0.821 1 92.12 181 LEU B N 1
ATOM 3379 C CA . LEU B 1 181 ? -8.992 -15.258 -1.734 1 92.12 181 LEU B CA 1
ATOM 3380 C C . LEU B 1 181 ? -9.141 -13.922 -1.02 1 92.12 181 LEU B C 1
ATOM 3382 O O . LEU B 1 181 ? -9.031 -12.859 -1.643 1 92.12 181 LEU B O 1
ATOM 3386 N N . LEU B 1 182 ? -9.352 -13.922 0.26 1 93.12 182 LEU B N 1
ATOM 3387 C CA . LEU B 1 182 ? -9.625 -12.68 0.965 1 93.12 182 LEU B CA 1
ATOM 3388 C C . LEU B 1 182 ? -8.633 -12.461 2.1 1 93.12 182 LEU B C 1
ATOM 3390 O O . LEU B 1 182 ? -8.469 -13.328 2.959 1 93.12 182 LEU B O 1
ATOM 3394 N N . THR B 1 183 ? -8.023 -11.336 2.074 1 97.19 183 THR B N 1
ATOM 3395 C CA . THR B 1 183 ? -7.109 -11.008 3.16 1 97.19 183 THR B CA 1
ATOM 3396 C C . THR B 1 183 ? -7.883 -10.648 4.426 1 97.19 183 THR B C 1
ATOM 3398 O O . THR B 1 183 ? -8.781 -9.805 4.398 1 97.19 183 THR B O 1
ATOM 3401 N N . LEU B 1 184 ? -7.582 -11.289 5.52 1 98.12 184 LEU B N 1
ATOM 3402 C CA . LEU B 1 184 ? -8.211 -11.016 6.805 1 98.12 184 LEU B CA 1
ATOM 3403 C C . LEU B 1 184 ? -7.379 -10.039 7.625 1 98.12 184 LEU B C 1
ATOM 3405 O O . LEU B 1 184 ? -7.918 -9.102 8.219 1 98.12 184 LEU B O 1
ATOM 3409 N N . ASN B 1 185 ? -6.141 -10.312 7.691 1 98.38 185 ASN B N 1
ATOM 3410 C CA . ASN B 1 185 ? -5.223 -9.398 8.367 1 98.38 185 ASN B CA 1
ATOM 3411 C C . ASN B 1 185 ? -3.85 -9.391 7.695 1 98.38 185 ASN B C 1
ATOM 3413 O O . ASN B 1 185 ? -3.525 -10.297 6.926 1 98.38 185 ASN B O 1
ATOM 3417 N N . PHE B 1 186 ? -3.113 -8.422 7.977 1 98.75 186 PHE B N 1
ATOM 3418 C CA . PHE B 1 186 ? -1.782 -8.18 7.434 1 98.75 186 PHE B CA 1
ATOM 3419 C C . PHE B 1 186 ? -0.932 -7.383 8.422 1 98.75 186 PHE B C 1
ATOM 3421 O O . PHE B 1 186 ? -1.379 -6.371 8.961 1 98.75 186 PHE B O 1
ATOM 3428 N N . ASN B 1 187 ? 0.271 -7.906 8.688 1 98.88 187 ASN B N 1
ATOM 3429 C CA . ASN B 1 187 ? 1.216 -7.281 9.609 1 98.88 187 ASN B CA 1
ATOM 3430 C C . ASN B 1 187 ? 2.602 -7.148 8.984 1 98.88 187 ASN B C 1
ATOM 3432 O O . ASN B 1 187 ? 3.084 -8.07 8.328 1 98.88 187 ASN B O 1
ATOM 3436 N N . ILE B 1 188 ? 3.17 -5.988 9.242 1 98.94 188 ILE B N 1
ATOM 3437 C CA . ILE B 1 188 ? 4.512 -5.797 8.703 1 98.94 188 ILE B CA 1
ATOM 3438 C C . ILE B 1 188 ? 5.367 -5.027 9.711 1 98.94 188 ILE B C 1
ATOM 3440 O O . ILE B 1 188 ? 4.895 -4.082 10.344 1 98.94 188 ILE B O 1
ATOM 3444 N N . ARG B 1 189 ? 6.551 -5.48 9.859 1 98.88 189 ARG B N 1
ATOM 3445 C CA . ARG B 1 189 ? 7.609 -4.793 10.594 1 98.88 189 ARG B CA 1
ATOM 3446 C C . ARG B 1 189 ? 8.719 -4.328 9.656 1 98.88 189 ARG B C 1
ATOM 3448 O O . ARG B 1 189 ? 9.328 -5.141 8.969 1 98.88 189 ARG B O 1
ATOM 3455 N N . PHE B 1 190 ? 8.922 -3.051 9.695 1 98.62 190 PHE B N 1
ATOM 3456 C CA . PHE B 1 190 ? 9.953 -2.475 8.844 1 98.62 190 PHE B CA 1
ATOM 3457 C C . PHE B 1 190 ? 11.297 -2.445 9.562 1 98.62 190 PHE B C 1
ATOM 3459 O O . PHE B 1 190 ? 11.359 -2.107 10.75 1 98.62 190 PHE B O 1
ATOM 3466 N N . LYS B 1 191 ? 12.336 -2.814 8.781 1 98.19 191 LYS B N 1
ATOM 3467 C CA . LYS B 1 191 ? 13.664 -2.885 9.391 1 98.19 191 LYS B CA 1
ATOM 3468 C C . LYS B 1 191 ? 14.625 -1.896 8.727 1 98.19 191 LYS B C 1
ATOM 3470 O O . LYS B 1 191 ? 15.398 -1.229 9.414 1 98.19 191 LYS B O 1
ATOM 3475 N N . ASN B 1 192 ? 14.625 -1.84 7.43 1 96.75 192 ASN B N 1
ATOM 3476 C CA . ASN B 1 192 ? 15.445 -0.926 6.648 1 96.75 192 ASN B CA 1
ATOM 3477 C C . ASN B 1 192 ? 14.68 -0.353 5.461 1 96.75 192 ASN B C 1
ATOM 3479 O O . ASN B 1 192 ? 13.664 -0.916 5.043 1 96.75 192 ASN B O 1
ATOM 3483 N N . LEU B 1 193 ? 15.172 0.759 4.977 1 95.75 193 LEU B N 1
ATOM 3484 C CA . LEU B 1 193 ? 14.555 1.396 3.818 1 95.75 193 LEU B CA 1
ATOM 3485 C C . LEU B 1 193 ? 15.023 0.746 2.523 1 95.75 193 LEU B C 1
ATOM 3487 O O . LEU B 1 193 ? 16.188 0.334 2.414 1 95.75 193 LEU B O 1
ATOM 3491 N N . ILE B 1 194 ? 14.164 0.632 1.56 1 97.12 194 ILE B N 1
ATOM 3492 C CA . ILE B 1 194 ? 14.516 0.121 0.24 1 97.12 194 ILE B CA 1
ATOM 3493 C C . ILE B 1 194 ? 14.867 1.283 -0.687 1 97.12 194 ILE B C 1
ATOM 3495 O O . ILE B 1 194 ? 14.008 2.104 -1.016 1 97.12 194 ILE B O 1
ATOM 3499 N N . PRO B 1 195 ? 16.094 1.372 -1.187 1 95 195 PRO B N 1
ATOM 3500 C CA . PRO B 1 195 ? 16.391 2.426 -2.158 1 95 195 PRO B CA 1
ATOM 3501 C C . PRO B 1 195 ? 15.633 2.256 -3.469 1 95 195 PRO B C 1
ATOM 3503 O O . PRO B 1 195 ? 15.523 1.141 -3.986 1 95 195 PRO B O 1
ATOM 3506 N N . LEU B 1 196 ? 15.125 3.346 -3.973 1 95.5 196 LEU B N 1
ATOM 3507 C CA . LEU B 1 196 ? 14.469 3.285 -5.273 1 95.5 196 LEU B CA 1
ATOM 3508 C C . LEU B 1 196 ? 15.438 2.795 -6.348 1 95.5 196 LEU B C 1
ATOM 3510 O O . LEU B 1 196 ? 16.609 3.166 -6.348 1 95.5 196 LEU B O 1
ATOM 3514 N N . GLY B 1 197 ? 14.906 1.892 -7.199 1 95 197 GLY B N 1
ATOM 3515 C CA . GLY B 1 197 ? 15.711 1.374 -8.289 1 95 197 GLY B CA 1
ATOM 3516 C C . GLY B 1 197 ? 16.5 0.137 -7.914 1 95 197 GLY B C 1
ATOM 3517 O O . GLY B 1 197 ? 17.078 -0.529 -8.781 1 95 197 GLY B O 1
ATOM 3518 N N . SER B 1 198 ? 16.562 -0.169 -6.629 1 96.75 198 SER B N 1
ATOM 3519 C CA . SER B 1 198 ? 17.281 -1.367 -6.191 1 96.75 198 SER B CA 1
ATOM 3520 C C . SER B 1 198 ? 16.375 -2.6 -6.281 1 96.75 198 SER B C 1
ATOM 3522 O O . SER B 1 198 ? 15.18 -2.484 -6.52 1 96.75 198 SER B O 1
ATOM 3524 N N . LEU B 1 199 ? 17.047 -3.758 -6.156 1 98.62 199 LEU B N 1
ATOM 3525 C CA . LEU B 1 199 ? 16.297 -5.008 -6.141 1 98.62 199 LEU B CA 1
ATOM 3526 C C . LEU B 1 199 ? 16 -5.453 -4.711 1 98.62 199 LEU B C 1
ATOM 3528 O O . LEU B 1 199 ? 16.922 -5.57 -3.898 1 98.62 199 LEU B O 1
ATOM 3532 N N . ALA B 1 200 ? 14.781 -5.66 -4.379 1 98.88 200 ALA B N 1
ATOM 3533 C CA . ALA B 1 200 ? 14.344 -6.324 -3.152 1 98.88 200 ALA B CA 1
ATOM 3534 C C . ALA B 1 200 ? 13.719 -7.68 -3.455 1 98.88 200 ALA B C 1
ATOM 3536 O O . ALA B 1 200 ? 12.984 -7.824 -4.434 1 98.88 200 ALA B O 1
ATOM 3537 N N . VAL B 1 201 ? 14.016 -8.648 -2.654 1 98.94 201 VAL B N 1
ATOM 3538 C CA . VAL B 1 201 ? 13.516 -10.008 -2.844 1 98.94 201 VAL B CA 1
ATOM 3539 C C . VAL B 1 201 ? 12.539 -10.359 -1.721 1 98.94 201 VAL B C 1
ATOM 3541 O O . VAL B 1 201 ? 12.898 -10.312 -0.542 1 98.94 201 VAL B O 1
ATOM 3544 N N . LEU B 1 202 ? 11.32 -10.648 -2.055 1 98.94 202 LEU B N 1
ATOM 3545 C CA . LEU B 1 202 ? 10.305 -11.086 -1.104 1 98.94 202 LEU B CA 1
ATOM 3546 C C . LEU B 1 202 ? 10.227 -12.602 -1.05 1 98.94 202 LEU B C 1
ATOM 3548 O O . LEU B 1 202 ? 9.867 -13.25 -2.037 1 98.94 202 LEU B O 1
ATOM 3552 N N . ASN B 1 203 ? 10.578 -13.164 0.019 1 98.94 203 ASN B N 1
ATOM 3553 C CA . ASN B 1 203 ? 10.453 -14.594 0.246 1 98.94 203 ASN B CA 1
ATOM 3554 C C . ASN B 1 203 ? 9.195 -14.93 1.035 1 98.94 203 ASN B C 1
ATOM 3556 O O . ASN B 1 203 ? 9.07 -14.57 2.207 1 98.94 203 ASN B O 1
ATOM 3560 N N . VAL B 1 204 ? 8.289 -15.672 0.42 1 98.94 204 VAL B N 1
ATOM 3561 C CA . VAL B 1 204 ? 6.969 -15.906 0.993 1 98.94 204 VAL B CA 1
ATOM 3562 C C . VAL B 1 204 ? 6.762 -17.391 1.23 1 98.94 204 VAL B C 1
ATOM 3564 O O . VAL B 1 204 ? 7.086 -18.219 0.372 1 98.94 204 VAL B O 1
ATOM 3567 N N . ASN B 1 205 ? 6.219 -17.703 2.359 1 98.81 205 ASN B N 1
ATOM 3568 C CA . ASN B 1 205 ? 5.879 -19.078 2.709 1 98.81 205 ASN B CA 1
ATOM 3569 C C . ASN B 1 205 ? 4.449 -19.188 3.23 1 98.81 205 ASN B C 1
ATOM 3571 O O . ASN B 1 205 ? 3.982 -18.312 3.961 1 98.81 205 ASN B O 1
ATOM 3575 N N . VAL B 1 206 ? 3.822 -20.297 2.85 1 98.81 206 VAL B N 1
ATOM 3576 C CA . VAL B 1 206 ? 2.611 -20.688 3.553 1 98.81 206 VAL B CA 1
ATOM 3577 C C . VAL B 1 206 ? 2.979 -21.469 4.82 1 98.81 206 VAL B C 1
ATOM 3579 O O . VAL B 1 206 ? 3.529 -22.562 4.742 1 98.81 206 VAL B O 1
ATOM 3582 N N . GLU B 1 207 ? 2.629 -20.844 5.93 1 98.69 207 GLU B N 1
ATOM 3583 C CA . GLU B 1 207 ? 3.029 -21.453 7.199 1 98.69 207 GLU B CA 1
ATOM 3584 C C . GLU B 1 207 ? 2.084 -22.578 7.602 1 98.69 207 GLU B C 1
ATOM 3586 O O . GLU B 1 207 ? 2.525 -23.609 8.109 1 98.69 207 GLU B O 1
ATOM 3591 N N . LYS B 1 208 ? 0.833 -22.328 7.387 1 97.62 208 LYS B N 1
ATOM 3592 C CA . LYS B 1 208 ? -0.169 -23.344 7.719 1 97.62 208 LYS B CA 1
ATOM 3593 C C . LYS B 1 208 ? -1.516 -23.016 7.082 1 97.62 208 LYS B C 1
ATOM 3595 O O . LYS B 1 208 ? -1.774 -21.859 6.73 1 97.62 208 LYS B O 1
ATOM 3600 N N . ILE B 1 209 ? -2.258 -24 6.906 1 96.25 209 ILE B N 1
ATOM 3601 C CA . ILE B 1 209 ? -3.65 -23.922 6.477 1 96.25 209 ILE B CA 1
ATOM 3602 C C . ILE B 1 209 ? -4.539 -24.641 7.496 1 96.25 209 ILE B C 1
ATOM 3604 O O . ILE B 1 209 ? -4.422 -25.844 7.703 1 96.25 209 ILE B O 1
ATOM 3608 N N . GLU B 1 210 ? -5.367 -23.812 8.156 1 96.25 210 GLU B N 1
ATOM 3609 C CA . GLU B 1 210 ? -6.211 -24.359 9.211 1 96.25 210 GLU B CA 1
ATOM 3610 C C . GLU B 1 210 ? -7.539 -23.609 9.305 1 96.25 210 GLU B C 1
ATOM 3612 O O . GLU B 1 210 ? -7.562 -22.375 9.312 1 96.25 210 GLU B O 1
ATOM 3617 N N . ASP B 1 211 ? -8.641 -24.375 9.375 1 95.44 211 ASP B N 1
ATOM 3618 C CA . ASP B 1 211 ? -9.969 -23.812 9.57 1 95.44 211 ASP B CA 1
ATOM 3619 C C . ASP B 1 211 ? -10.281 -22.766 8.508 1 95.44 211 ASP B C 1
ATOM 3621 O O . ASP B 1 211 ? -10.688 -21.641 8.828 1 95.44 211 ASP B O 1
ATOM 3625 N N . GLN B 1 212 ? -9.938 -23.062 7.316 1 95.19 212 GLN B N 1
ATOM 3626 C CA . GLN B 1 212 ? -10.219 -22.25 6.129 1 95.19 212 GLN B CA 1
ATOM 3627 C C . GLN B 1 212 ? -9.398 -20.969 6.129 1 95.19 212 GLN B C 1
ATOM 3629 O O . GLN B 1 212 ? -9.75 -20 5.445 1 95.19 212 GLN B O 1
ATOM 3634 N N . LYS B 1 213 ? -8.383 -21.031 6.922 1 97.81 213 LYS B N 1
ATOM 3635 C CA . LYS B 1 213 ? -7.469 -19.906 6.949 1 97.81 213 LYS B CA 1
ATOM 3636 C C . LYS B 1 213 ? -6.062 -20.312 6.531 1 97.81 213 LYS B C 1
ATOM 3638 O O . LYS B 1 213 ? -5.582 -21.391 6.922 1 97.81 213 LYS B O 1
ATOM 3643 N N . MET B 1 214 ? -5.523 -19.5 5.75 1 98.5 214 MET B N 1
ATOM 3644 C CA . MET B 1 214 ? -4.145 -19.703 5.316 1 98.5 214 MET B CA 1
ATOM 3645 C C . MET B 1 214 ? -3.223 -18.656 5.941 1 98.5 214 MET B C 1
ATOM 3647 O O . MET B 1 214 ? -3.465 -17.453 5.816 1 98.5 214 MET B O 1
ATOM 3651 N N . TYR B 1 215 ? -2.238 -19.141 6.617 1 98.88 215 TYR B N 1
ATOM 3652 C CA . TYR B 1 215 ? -1.279 -18.266 7.281 1 98.88 215 TYR B CA 1
ATOM 3653 C C . TYR B 1 215 ? 0.014 -18.156 6.484 1 98.88 215 TYR B C 1
ATOM 3655 O O . TYR B 1 215 ? 0.645 -19.172 6.18 1 98.88 215 TYR B O 1
ATOM 3663 N N . LEU B 1 216 ? 0.38 -16.906 6.16 1 98.94 216 LEU B N 1
ATOM 3664 C CA . LEU B 1 216 ? 1.554 -16.688 5.324 1 98.94 216 LEU B CA 1
ATOM 3665 C C . LEU B 1 216 ? 2.566 -15.789 6.035 1 98.94 216 LEU B C 1
ATOM 3667 O O . LEU B 1 216 ? 2.195 -14.992 6.895 1 98.94 216 LEU B O 1
ATOM 3671 N N . SER B 1 217 ? 3.834 -15.953 5.652 1 98.94 217 SER B N 1
ATOM 3672 C CA . SER B 1 217 ? 4.918 -15.102 6.129 1 98.94 217 SER B CA 1
ATOM 3673 C C . SER B 1 217 ? 5.805 -14.641 4.98 1 98.94 217 SER B C 1
ATOM 3675 O O . SER B 1 217 ? 5.832 -15.273 3.92 1 98.94 217 SER B O 1
ATOM 3677 N N . CYS B 1 218 ? 6.484 -13.539 5.199 1 98.94 218 CYS B N 1
ATOM 3678 C CA . CYS B 1 218 ? 7.367 -12.969 4.184 1 98.94 218 CYS B CA 1
ATOM 3679 C C . CYS B 1 218 ? 8.578 -12.305 4.828 1 98.94 218 CYS B C 1
ATOM 3681 O O . CYS B 1 218 ? 8.445 -11.578 5.809 1 98.94 218 CYS B O 1
ATOM 3683 N N . VAL B 1 219 ? 9.695 -12.594 4.348 1 98.94 219 VAL B N 1
ATOM 3684 C CA . VAL B 1 219 ? 10.906 -11.828 4.625 1 98.94 219 VAL B CA 1
ATOM 3685 C C . VAL B 1 219 ? 11.383 -11.125 3.357 1 98.94 219 VAL B C 1
ATOM 3687 O O . VAL B 1 219 ? 11.648 -11.773 2.342 1 98.94 219 VAL B O 1
ATOM 3690 N N . THR B 1 220 ? 11.414 -9.82 3.383 1 98.94 220 THR B N 1
ATOM 3691 C CA . THR B 1 220 ? 11.938 -9.016 2.285 1 98.94 220 THR B CA 1
ATOM 3692 C C . THR B 1 220 ? 13.391 -8.625 2.551 1 98.94 220 THR B C 1
ATOM 3694 O O . THR B 1 220 ? 13.695 -8.039 3.592 1 98.94 220 THR B O 1
ATOM 3697 N N . GLN B 1 221 ? 14.242 -8.922 1.584 1 98.88 221 GLN B N 1
ATOM 3698 C CA . GLN B 1 221 ? 15.664 -8.688 1.82 1 98.88 221 GLN B CA 1
ATOM 3699 C C . GLN B 1 221 ? 16.391 -8.359 0.52 1 98.88 221 GLN B C 1
ATOM 3701 O O . GLN B 1 221 ? 15.82 -8.484 -0.565 1 98.88 221 GLN B O 1
ATOM 3706 N N . SER B 1 222 ? 17.594 -7.871 0.697 1 98.31 222 SER B N 1
ATOM 3707 C CA . SER B 1 222 ? 18.453 -7.648 -0.459 1 98.31 222 SER B CA 1
ATOM 3708 C C . SER B 1 222 ? 18.859 -8.969 -1.116 1 98.31 222 SER B C 1
ATOM 3710 O O . SER B 1 222 ? 18.703 -10.031 -0.517 1 98.31 222 SER B O 1
ATOM 3712 N N . ARG B 1 223 ? 19.281 -8.875 -2.336 1 96.75 223 ARG B N 1
ATOM 3713 C CA . ARG B 1 223 ? 19.641 -10.062 -3.104 1 96.75 223 ARG B CA 1
ATOM 3714 C C . ARG B 1 223 ? 20.672 -10.898 -2.357 1 96.75 223 ARG B C 1
ATOM 3716 O O . ARG B 1 223 ? 20.578 -12.125 -2.316 1 96.75 223 ARG B O 1
ATOM 3723 N N . ASP B 1 224 ? 21.656 -10.156 -1.796 1 96.56 224 ASP B N 1
ATOM 3724 C CA . ASP B 1 224 ? 22.734 -10.859 -1.112 1 96.56 224 ASP B CA 1
ATOM 3725 C C . ASP B 1 224 ? 22.312 -11.266 0.297 1 96.56 224 ASP B C 1
ATOM 3727 O O . ASP B 1 224 ? 23.125 -11.82 1.052 1 96.56 224 ASP B O 1
ATOM 3731 N N . GLN B 1 225 ? 21.156 -10.984 0.733 1 96.81 225 GLN B N 1
ATOM 3732 C CA . GLN B 1 225 ? 20.531 -11.367 1.997 1 96.81 225 GLN B CA 1
ATOM 3733 C C . GLN B 1 225 ? 21.219 -10.672 3.174 1 96.81 225 GLN B C 1
ATOM 3735 O O . GLN B 1 225 ? 21.016 -11.062 4.328 1 96.81 225 GLN B O 1
ATOM 3740 N N . GLN B 1 226 ? 21.953 -9.609 2.9 1 97.38 226 GLN B N 1
ATOM 3741 C CA . GLN B 1 226 ? 22.672 -8.914 3.961 1 97.38 226 GLN B CA 1
ATOM 3742 C C . GLN B 1 226 ? 21.781 -7.879 4.645 1 97.38 226 GLN B C 1
ATOM 3744 O O . GLN B 1 226 ? 22.062 -7.473 5.777 1 97.38 226 GLN B O 1
ATOM 3749 N N . THR B 1 227 ? 20.859 -7.434 3.941 1 98 227 THR B N 1
ATOM 3750 C CA . THR B 1 227 ? 19.938 -6.43 4.484 1 98 227 THR B CA 1
ATOM 3751 C C . THR B 1 227 ? 18.516 -6.949 4.496 1 98 227 THR B C 1
ATOM 3753 O O . THR B 1 227 ? 17.984 -7.355 3.459 1 98 227 THR B O 1
ATOM 3756 N N . VAL B 1 228 ? 17.922 -7.012 5.699 1 98.81 228 VAL B N 1
ATOM 3757 C CA . VAL B 1 228 ? 16.484 -7.273 5.82 1 98.81 228 VAL B CA 1
ATOM 3758 C C . VAL B 1 228 ? 15.711 -5.953 5.793 1 98.81 228 VAL B C 1
ATOM 3760 O O . VAL B 1 228 ? 15.984 -5.055 6.594 1 98.81 228 VAL B O 1
ATOM 3763 N N . TYR B 1 229 ? 14.805 -5.824 4.848 1 98.75 229 TYR B N 1
ATOM 3764 C CA . TYR B 1 229 ? 14.016 -4.605 4.727 1 98.75 229 TYR B CA 1
ATOM 3765 C C . TYR B 1 229 ? 12.758 -4.688 5.578 1 98.75 229 TYR B C 1
ATOM 3767 O O . TYR B 1 229 ? 12.336 -3.693 6.176 1 98.75 229 TYR B O 1
ATOM 3775 N N . ALA B 1 230 ? 12.141 -5.863 5.641 1 98.94 230 ALA B N 1
ATOM 3776 C CA . ALA B 1 230 ? 10.898 -6.008 6.398 1 98.94 230 ALA B CA 1
ATOM 3777 C C . ALA B 1 230 ? 10.555 -7.477 6.617 1 98.94 230 ALA B C 1
ATOM 3779 O O . ALA B 1 230 ? 11.023 -8.352 5.879 1 98.94 230 ALA B O 1
ATOM 3780 N N . LYS B 1 231 ? 9.789 -7.723 7.621 1 98.94 231 LYS B N 1
ATOM 3781 C CA . LYS B 1 231 ? 9.109 -8.984 7.883 1 98.94 231 LYS B CA 1
ATOM 3782 C C . LYS B 1 231 ? 7.598 -8.789 7.984 1 98.94 231 LYS B C 1
ATOM 3784 O O . LYS B 1 231 ? 7.137 -7.809 8.578 1 98.94 231 LYS B O 1
ATOM 3789 N N . ALA B 1 232 ? 6.91 -9.703 7.375 1 98.94 232 ALA B N 1
ATOM 3790 C CA . ALA B 1 232 ? 5.457 -9.539 7.355 1 98.94 232 ALA B CA 1
ATOM 3791 C C . ALA B 1 232 ? 4.75 -10.875 7.508 1 98.94 232 ALA B C 1
ATOM 3793 O O . ALA B 1 232 ? 5.359 -11.938 7.328 1 98.94 232 ALA B O 1
ATOM 3794 N N . SER B 1 233 ? 3.512 -10.789 7.879 1 98.94 233 SER B N 1
ATOM 3795 C CA . SER B 1 233 ? 2.621 -11.945 7.922 1 98.94 233 SER B CA 1
ATOM 3796 C C . SER B 1 233 ? 1.188 -11.555 7.586 1 98.94 233 SER B C 1
ATOM 3798 O O . SER B 1 233 ? 0.823 -10.383 7.68 1 98.94 233 SER B O 1
ATOM 3800 N N . GLY B 1 234 ? 0.472 -12.477 7.113 1 98.75 234 GLY B N 1
ATOM 3801 C CA . GLY B 1 234 ? -0.925 -12.258 6.77 1 98.75 234 GLY B CA 1
ATOM 3802 C C . GLY B 1 234 ? -1.749 -13.531 6.801 1 98.75 234 GLY B C 1
ATOM 3803 O O . GLY B 1 234 ? -1.196 -14.633 6.828 1 98.75 234 GLY B O 1
ATOM 3804 N N . THR B 1 235 ? -3.051 -13.344 6.883 1 98.81 235 THR B N 1
ATOM 3805 C CA . THR B 1 235 ? -3.996 -14.453 6.867 1 98.81 235 THR B CA 1
ATOM 3806 C C . THR B 1 235 ? -5.047 -14.258 5.777 1 98.81 235 THR B C 1
ATOM 3808 O O . THR B 1 235 ? -5.59 -13.164 5.625 1 98.81 235 THR B O 1
ATOM 3811 N N . PHE B 1 236 ? -5.27 -15.281 5.039 1 98.06 236 PHE B N 1
ATOM 3812 C CA . PHE B 1 236 ? -6.266 -15.266 3.971 1 98.06 236 PHE B CA 1
ATOM 3813 C C . PHE B 1 236 ? -7.367 -16.281 4.238 1 98.06 236 PHE B C 1
ATOM 3815 O O . PHE B 1 236 ? -7.102 -17.375 4.734 1 98.06 236 PHE B O 1
ATOM 3822 N N . LEU B 1 237 ? -8.531 -15.938 3.865 1 96.19 237 LEU B N 1
ATOM 3823 C CA . LEU B 1 237 ? -9.672 -16.844 3.949 1 96.19 237 LEU B CA 1
ATOM 3824 C C . LEU B 1 237 ? -9.82 -17.641 2.666 1 96.19 237 LEU B C 1
ATOM 3826 O O . LEU B 1 237 ? -9.789 -17.094 1.566 1 96.19 237 LEU B O 1
ATOM 3830 N N . GLN B 1 238 ? -9.977 -18.922 2.805 1 94.62 238 GLN B N 1
ATOM 3831 C CA . GLN B 1 238 ? -10.234 -19.812 1.672 1 94.62 238 GLN B CA 1
ATOM 3832 C C . GLN B 1 238 ? -11.695 -19.734 1.241 1 94.62 238 GLN B C 1
ATOM 3834 O O . GLN B 1 238 ? -12.602 -19.812 2.076 1 94.62 238 GLN B O 1
ATOM 3839 N N . MET B 1 239 ? -11.797 -19.531 -0.037 1 88.94 239 MET B N 1
ATOM 3840 C CA . MET B 1 239 ? -13.117 -19.562 -0.662 1 88.94 239 MET B CA 1
ATOM 3841 C C . MET B 1 239 ? -13.055 -20.188 -2.051 1 88.94 239 MET B C 1
ATOM 3843 O O . MET B 1 239 ? -12.008 -20.156 -2.703 1 88.94 239 MET B O 1
ATOM 3847 N N . GLN B 1 240 ? -14.203 -20.688 -2.426 1 83 240 GLN B N 1
ATOM 3848 C CA . GLN B 1 240 ? -14.25 -21.281 -3.764 1 83 240 GLN B CA 1
ATOM 3849 C C . GLN B 1 240 ? -14.812 -20.281 -4.773 1 83 240 GLN B C 1
ATOM 3851 O O . GLN B 1 240 ? -15.844 -19.641 -4.52 1 83 240 GLN B O 1
ATOM 3856 N N . LEU B 1 241 ? -14.062 -20.172 -5.852 1 80.56 241 LEU B N 1
ATOM 3857 C CA . LEU B 1 241 ? -14.625 -19.375 -6.941 1 80.56 241 LEU B CA 1
ATOM 3858 C C . LEU B 1 241 ? -15.859 -20.047 -7.527 1 80.56 241 LEU B C 1
ATOM 3860 O O . LEU B 1 241 ? -15.914 -21.281 -7.629 1 80.56 241 LEU B O 1
ATOM 3864 N N . GLU B 1 242 ? -16.781 -19.203 -7.793 1 79.06 242 GLU B N 1
ATOM 3865 C CA . GLU B 1 242 ? -18 -19.734 -8.414 1 79.06 242 GLU B CA 1
ATOM 3866 C C . GLU B 1 242 ? -17.906 -19.688 -9.93 1 79.06 242 GLU B C 1
ATOM 3868 O O . GLU B 1 242 ? -17.422 -18.703 -10.5 1 79.06 242 GLU B O 1
ATOM 3873 N N . GLU B 1 243 ? -18.297 -20.859 -10.508 1 76.12 243 GLU B N 1
ATOM 3874 C CA . GLU B 1 243 ? -18.344 -20.844 -11.969 1 76.12 243 GLU B CA 1
ATOM 3875 C C . GLU B 1 243 ? -19.422 -19.891 -12.477 1 76.12 243 GLU B C 1
ATOM 3877 O O . GLU B 1 243 ? -20.5 -19.797 -11.891 1 76.12 243 GLU B O 1
ATOM 3882 N N . GLU B 1 244 ? -19.047 -18.953 -13.422 1 71.19 244 GLU B N 1
ATOM 3883 C CA . GLU B 1 244 ? -20.047 -18.062 -14.016 1 71.19 244 GLU B CA 1
ATOM 3884 C C . GLU B 1 244 ? -21.094 -18.859 -14.797 1 71.19 244 GLU B C 1
ATOM 3886 O O . GLU B 1 244 ? -20.75 -19.766 -15.562 1 71.19 244 GLU B O 1
ATOM 3891 N N . SER B 1 245 ? -22.281 -19.297 -14.328 1 58.69 245 SER B N 1
ATOM 3892 C CA . SER B 1 245 ? -23.344 -20.016 -15.031 1 58.69 245 SER B CA 1
ATOM 3893 C C . SER B 1 245 ? -23.531 -19.484 -16.453 1 58.69 245 SER B C 1
ATOM 3895 O O . SER B 1 245 ? -23.578 -18.266 -16.656 1 58.69 245 SER B O 1
ATOM 3897 N N . SER B 1 246 ? -23.062 -20.234 -17.531 1 49.28 246 SER B N 1
ATOM 3898 C CA . SER B 1 246 ? -23.484 -19.938 -18.906 1 49.28 246 SER B CA 1
ATOM 3899 C C . SER B 1 246 ? -25 -19.75 -18.984 1 49.28 246 SER B C 1
ATOM 3901 O O . SER B 1 246 ? -25.766 -20.609 -18.547 1 49.28 246 SER B O 1
ATOM 3903 N N . GLN B 1 247 ? -25.672 -18.719 -18.656 1 39.78 247 GLN B N 1
ATOM 3904 C CA . GLN B 1 247 ? -27.031 -18.672 -19.156 1 39.78 247 GLN B CA 1
ATOM 3905 C C . GLN B 1 247 ? -27.125 -19.234 -20.578 1 39.78 247 GLN B C 1
ATOM 3907 O O . GLN B 1 247 ? -26.469 -18.734 -21.484 1 39.78 247 GLN B O 1
ATOM 3912 N N . GLN B 1 248 ? -27.297 -20.562 -20.766 1 33.09 248 GLN B N 1
ATOM 3913 C CA . GLN B 1 248 ? -28.094 -20.953 -21.922 1 33.09 248 GLN B CA 1
ATOM 3914 C C . GLN B 1 248 ? -29.453 -20.234 -21.922 1 33.09 248 GLN B C 1
ATOM 3916 O O . GLN B 1 248 ? -30.062 -20.062 -20.875 1 33.09 248 GLN B O 1
#

pLDDT: mean 83.27, std 23.25, range [23.3, 98.94]